Protein AF-A0A9D6RTI3-F1 (afdb_monomer_lite)

Sequence (396 aa):
MKDNRQQWLLRPSNHISEVNEQITQFSEQFKIFFRREQRSDLQAQLFDVPGRLVLGCLCDYDNLDRVWRMALSRLKLAATVRLMKRFCGAPNLFHVTCLVVSYLIGREQHRLADPARFREPPLEEISFILSTGKRLMQGARSDRQQFSPPPQGPMPILTESMTQYLRRGLEPARPRAREIIRRFMATVTAYSFLFHGEMRDGIFNHGPYRIPDGFLVIKEITDMKNDLFPWGTLARRLPFSDIMHVMAVRQGRAEFDVLGGLHWVDTDIEKELIAEGVFNVDSEKIRPIPISELAEMQKVVEEIQTNLYLHFVEWPPSMRTEYGWLLHANFLRGFWRGLPDEAWLRQYIYDRYRTSGAKYLALISEMRKNAWVLEHIAKTAGNIFSHYGASEGRCA

Secondary structure (DSSP, 8-state):
---TTSGGGGPPP--HHHHHHHHHHHHHHHHHHHHHTTTTS---SS--HHHHHHHHHHHHHHHHHHHHHHHHHHS-HHHHHHHHTSTT-SS-HHHHHHHHHHHHHHHHHHHHH-TTT--PPPHHHHHHHHHHHHHHHHHH-SS---S---SSB-B--S-HHHHHHHHHTPEE--HHHHHHHHHHHHHHHHHHHHHTTSS-TTEEEEEEEEETTEEEEEEEE--TT-SSSGGGGGGGG-S-SEEEEEEEESSSEEEE-TT--EEEES--HHHHEEEEEEEEEETTEEEEPPHHHHHHHHHHHHHHHHHHHHHHHT--TTHHHHTHHHHHHHHTGGGTTT-TTHHHHHHHHHHHHHHHHHHHHHHHHHTTT--HHHHHHHH-SS-SSPPTT--SS---

pLDDT: mean 89.01, std 12.8, range [32.72, 98.44]

Structure (mmCIF, N/CA/C/O backbone):
data_AF-A0A9D6RTI3-F1
#
_entry.id   AF-A0A9D6RTI3-F1
#
loop_
_atom_site.group_PDB
_atom_site.id
_atom_site.type_symbol
_atom_site.label_atom_id
_atom_site.label_alt_id
_atom_site.label_comp_id
_atom_site.label_asym_id
_atom_site.label_entity_id
_atom_site.label_seq_id
_atom_site.pdbx_PDB_ins_code
_atom_site.Cartn_x
_atom_site.Cartn_y
_atom_site.Cartn_z
_atom_site.occupancy
_atom_site.B_iso_or_equiv
_atom_site.auth_seq_id
_atom_site.auth_comp_id
_atom_site.auth_asym_id
_atom_site.auth_atom_id
_atom_site.pdbx_PDB_model_num
ATOM 1 N N . MET A 1 1 ? -33.685 -5.476 -19.353 1.00 36.41 1 MET A N 1
ATOM 2 C CA . MET A 1 1 ? -32.717 -4.760 -20.213 1.00 36.41 1 MET A CA 1
ATOM 3 C C . MET A 1 1 ? -31.326 -4.949 -19.632 1.00 36.41 1 MET A C 1
ATOM 5 O O . MET A 1 1 ? -31.078 -4.479 -18.531 1.00 36.41 1 MET A O 1
ATOM 9 N N . LYS A 1 2 ? -30.469 -5.725 -20.305 1.00 33.72 2 LYS A N 1
ATOM 10 C CA . LYS A 1 2 ? -29.081 -5.956 -19.879 1.00 33.72 2 LYS A CA 1
ATOM 11 C C . LYS A 1 2 ? -28.304 -4.642 -20.011 1.00 33.72 2 LYS A C 1
ATOM 13 O O . LYS A 1 2 ? -28.407 -3.968 -21.032 1.00 33.72 2 LYS A O 1
ATOM 18 N N . ASP A 1 3 ? -27.592 -4.278 -18.953 1.00 36.72 3 ASP A N 1
ATOM 19 C CA . ASP A 1 3 ? -26.847 -3.029 -18.797 1.00 36.72 3 ASP A CA 1
ATOM 20 C C . ASP A 1 3 ? -25.667 -2.947 -19.787 1.00 36.72 3 ASP A C 1
ATOM 22 O O . ASP A 1 3 ? -24.525 -3.279 -19.476 1.00 36.72 3 ASP A O 1
ATOM 26 N N . ASN A 1 4 ? -25.959 -2.516 -21.018 1.00 37.25 4 ASN A N 1
ATOM 27 C CA . ASN A 1 4 ? -24.984 -2.269 -22.086 1.00 37.25 4 ASN A CA 1
ATOM 28 C C . ASN A 1 4 ? -24.116 -1.016 -21.834 1.00 37.25 4 ASN A C 1
ATOM 30 O O . ASN A 1 4 ? -23.286 -0.663 -22.672 1.00 37.25 4 ASN A O 1
ATOM 34 N N . ARG A 1 5 ? -24.263 -0.336 -20.684 1.00 41.38 5 ARG A N 1
ATOM 35 C CA . ARG A 1 5 ? -23.447 0.839 -20.330 1.00 41.38 5 ARG A CA 1
ATOM 36 C C . ARG A 1 5 ? -22.054 0.466 -19.814 1.00 41.38 5 ARG A C 1
ATOM 38 O O . ARG A 1 5 ? -21.186 1.329 -19.764 1.00 41.38 5 ARG A O 1
ATOM 45 N N . GLN A 1 6 ? -21.798 -0.807 -19.494 1.00 41.12 6 GLN A N 1
ATOM 46 C CA . GLN A 1 6 ? -20.487 -1.241 -18.993 1.00 41.12 6 GLN A CA 1
ATOM 47 C C . GLN A 1 6 ? -19.429 -1.469 -20.086 1.00 41.12 6 GLN A C 1
ATOM 49 O O . GLN A 1 6 ? -18.242 -1.354 -19.796 1.00 41.12 6 GLN A O 1
ATOM 54 N N . GLN A 1 7 ? -19.812 -1.727 -21.343 1.00 39.53 7 GLN A N 1
ATOM 55 C CA . GLN A 1 7 ? -18.840 -1.970 -22.426 1.00 39.53 7 GLN A CA 1
ATOM 56 C C . GLN A 1 7 ? -18.076 -0.711 -22.875 1.00 39.53 7 GLN A C 1
ATOM 58 O O . GLN A 1 7 ? -16.957 -0.820 -23.371 1.00 39.53 7 GLN A O 1
ATOM 63 N N . TRP A 1 8 ? -18.623 0.489 -22.656 1.00 40.34 8 TRP A N 1
ATOM 64 C CA . TRP A 1 8 ? -17.932 1.754 -22.946 1.00 40.34 8 TRP A CA 1
ATOM 65 C C . TRP A 1 8 ? -16.906 2.136 -21.857 1.00 40.34 8 TRP A C 1
ATOM 67 O O . TRP A 1 8 ? -15.997 2.917 -22.119 1.00 40.34 8 TRP A O 1
ATOM 77 N N . LEU A 1 9 ? -16.996 1.534 -20.660 1.00 44.28 9 LEU A N 1
ATOM 78 C CA . LEU A 1 9 ? -16.159 1.820 -19.480 1.00 44.28 9 LEU A CA 1
ATOM 79 C C . LEU A 1 9 ? -14.806 1.086 -19.459 1.00 44.28 9 LEU A C 1
ATOM 81 O O . LEU A 1 9 ? -14.101 1.141 -18.452 1.00 44.28 9 LEU A O 1
ATOM 85 N N . LEU A 1 10 ? -14.428 0.416 -20.547 1.00 52.56 10 LEU A N 1
ATOM 86 C CA . LEU A 1 10 ? -13.105 -0.199 -20.713 1.00 52.56 10 LEU A CA 1
ATOM 87 C C . LEU A 1 10 ? -12.371 0.291 -21.959 1.00 52.56 10 LEU A C 1
ATOM 89 O O . LEU A 1 10 ? -11.256 -0.157 -22.193 1.00 52.56 10 LEU A O 1
ATOM 93 N N . ARG A 1 11 ? -12.957 1.200 -22.753 1.00 59.84 11 ARG A N 1
ATOM 94 C CA . ARG A 1 11 ? -12.233 1.759 -23.896 1.00 59.84 11 ARG A CA 1
ATOM 95 C C . ARG A 1 11 ? -11.119 2.668 -23.369 1.00 59.84 11 ARG A C 1
ATOM 97 O O . ARG A 1 11 ? -11.443 3.624 -22.651 1.00 59.84 11 ARG A O 1
ATOM 104 N N . PRO A 1 12 ? -9.847 2.359 -23.669 1.00 61.81 12 PRO A N 1
ATOM 105 C CA . PRO A 1 12 ? -8.746 3.278 -23.436 1.00 61.81 12 PRO A CA 1
ATOM 106 C C . PRO A 1 12 ? -9.030 4.575 -24.194 1.00 61.81 12 PRO A C 1
ATOM 108 O O . PRO A 1 12 ? -9.655 4.562 -25.259 1.00 61.81 12 PRO A O 1
ATOM 111 N N . SER A 1 13 ? -8.608 5.704 -23.634 1.00 66.38 13 SER A N 1
ATOM 112 C CA . SER A 1 13 ? -8.562 6.939 -24.408 1.00 66.38 13 SER A CA 1
ATOM 113 C C . SER A 1 13 ? -7.522 6.792 -25.510 1.00 66.38 13 SER A C 1
ATOM 115 O O . SER A 1 13 ? -6.391 6.389 -25.243 1.00 66.38 13 SER A O 1
ATOM 117 N N . ASN A 1 14 ? -7.874 7.152 -26.738 1.00 74.12 14 ASN A N 1
ATOM 118 C CA . ASN A 1 14 ? -6.906 7.219 -27.833 1.00 74.12 14 ASN A CA 1
ATOM 119 C C . ASN A 1 14 ? -6.299 8.626 -27.963 1.00 74.12 14 ASN A C 1
ATOM 121 O O . ASN A 1 14 ? -5.643 8.928 -28.958 1.00 74.12 14 ASN A O 1
ATOM 125 N N . HIS A 1 15 ? -6.524 9.502 -26.977 1.00 86.75 15 HIS A N 1
ATOM 126 C CA . HIS A 1 15 ? -6.044 10.876 -26.995 1.00 86.75 15 HIS A CA 1
ATOM 127 C C . HIS A 1 15 ? -4.800 11.033 -26.118 1.00 86.75 15 HIS A C 1
ATOM 129 O O . HIS A 1 15 ? -4.862 10.945 -24.893 1.00 86.75 15 HIS A O 1
ATOM 135 N N . ILE A 1 16 ? -3.670 11.345 -26.759 1.00 92.62 16 ILE A N 1
ATOM 136 C CA . ILE A 1 16 ? -2.387 11.626 -26.092 1.00 92.62 16 ILE A CA 1
ATOM 137 C C . ILE A 1 16 ? -2.530 12.739 -25.040 1.00 92.62 16 ILE A C 1
ATOM 139 O O . ILE A 1 16 ? -1.914 12.664 -23.981 1.00 92.62 16 ILE A O 1
ATOM 143 N N . SER A 1 17 ? -3.372 13.747 -25.291 1.00 92.81 17 SER A N 1
ATOM 144 C CA . SER A 1 17 ? -3.610 14.845 -24.347 1.00 92.81 17 SER A CA 1
ATOM 145 C C . SER A 1 17 ? -4.170 14.364 -23.006 1.00 92.81 17 SER A C 1
ATOM 147 O O . SER A 1 17 ? -3.718 14.828 -21.966 1.00 92.81 17 SER A O 1
ATOM 149 N N . GLU A 1 18 ? -5.100 13.406 -23.013 1.00 90.75 18 GLU A N 1
ATOM 150 C CA . GLU A 1 18 ? -5.699 12.863 -21.787 1.00 90.75 18 GLU A CA 1
ATOM 151 C C . GLU A 1 18 ? -4.706 11.985 -21.012 1.00 90.75 18 GLU A C 1
ATOM 153 O O . GLU A 1 18 ? -4.674 12.009 -19.780 1.00 90.75 18 GLU A O 1
ATOM 158 N N . VAL A 1 19 ? -3.866 11.231 -21.729 1.00 93.69 19 VAL A N 1
ATOM 159 C CA . VAL A 1 19 ? -2.755 10.476 -21.131 1.00 93.69 19 VAL A CA 1
ATOM 160 C C . VAL A 1 19 ? -1.766 11.433 -20.459 1.00 93.69 19 VAL A C 1
ATOM 162 O O . VAL A 1 19 ? -1.427 11.242 -19.293 1.00 93.69 19 VAL A O 1
ATOM 165 N N . ASN A 1 20 ? -1.359 12.503 -21.145 1.00 95.38 20 ASN A N 1
ATOM 166 C CA . ASN A 1 20 ? -0.399 13.476 -20.618 1.00 95.38 20 ASN A CA 1
ATOM 167 C C . ASN A 1 20 ? -0.951 14.296 -19.448 1.00 95.38 20 ASN A C 1
ATOM 169 O O . ASN A 1 20 ? -0.203 14.614 -18.521 1.00 95.38 20 ASN A O 1
ATOM 173 N N . GLU A 1 21 ? -2.250 14.595 -19.441 1.00 92.50 21 GLU A N 1
ATOM 174 C CA . GLU A 1 21 ? -2.917 15.215 -18.294 1.00 92.50 21 GLU A CA 1
ATOM 175 C C . GLU A 1 21 ? -2.814 14.316 -17.052 1.00 92.50 21 GLU A C 1
ATOM 177 O O . GLU A 1 21 ? -2.393 14.769 -15.988 1.00 92.50 21 GLU A O 1
ATOM 182 N N . GLN A 1 22 ? -3.107 13.020 -17.198 1.00 92.00 22 GLN A N 1
ATOM 183 C CA . GLN A 1 22 ? -3.007 12.061 -16.094 1.00 92.00 22 GLN A CA 1
ATOM 184 C C . GLN A 1 22 ? -1.559 11.872 -15.625 1.00 92.00 22 GLN A C 1
ATOM 186 O O . GLN A 1 22 ? -1.309 11.877 -14.421 1.00 92.00 22 GLN A O 1
ATOM 191 N N . ILE A 1 23 ? -0.591 11.771 -16.544 1.00 95.12 23 ILE A N 1
ATOM 192 C CA . ILE A 1 23 ? 0.844 11.717 -16.207 1.00 95.12 23 ILE A CA 1
ATOM 193 C C . ILE A 1 23 ? 1.270 12.956 -15.408 1.00 95.12 23 ILE A C 1
ATOM 195 O O . ILE A 1 23 ? 2.019 12.831 -14.438 1.00 95.12 23 ILE A O 1
ATOM 199 N N . THR A 1 24 ? 0.786 14.142 -15.787 1.00 93.31 24 THR A N 1
ATOM 200 C CA . THR A 1 24 ? 1.078 15.401 -15.080 1.00 93.31 24 THR A CA 1
ATOM 201 C C . THR A 1 24 ? 0.517 15.365 -13.663 1.00 93.31 24 THR A C 1
ATOM 203 O O . THR A 1 24 ? 1.257 15.570 -12.704 1.00 93.31 24 THR A O 1
ATOM 206 N N . GLN A 1 25 ? -0.755 14.994 -13.513 1.00 89.62 25 GLN A N 1
ATOM 207 C CA . GLN A 1 25 ? -1.403 14.878 -12.205 1.00 89.62 25 GLN A CA 1
ATOM 208 C C . GLN A 1 25 ? -0.671 13.873 -11.295 1.00 89.62 25 GLN A C 1
ATOM 210 O O . GLN A 1 25 ? -0.378 14.181 -10.141 1.00 89.62 25 GLN A O 1
ATOM 215 N N . PHE A 1 26 ? -0.295 12.694 -11.807 1.00 91.31 26 PHE A N 1
ATOM 216 C CA . PHE A 1 26 ? 0.520 11.734 -11.050 1.00 91.31 26 PHE A CA 1
ATOM 217 C C . PHE A 1 26 ? 1.908 12.289 -10.705 1.00 91.31 26 PHE A C 1
ATOM 219 O O . PHE A 1 26 ? 2.369 12.106 -9.578 1.00 91.31 26 PHE A O 1
ATOM 226 N N . SER A 1 27 ? 2.563 12.981 -11.642 1.00 93.06 27 SER A N 1
ATOM 227 C CA . SER A 1 27 ? 3.886 13.578 -11.433 1.00 93.06 27 SER A CA 1
ATOM 228 C C . SER A 1 27 ? 3.885 14.579 -10.283 1.00 93.06 27 SER A C 1
ATOM 230 O O . SER A 1 27 ? 4.755 14.521 -9.417 1.00 93.06 27 SER A O 1
ATOM 232 N N . GLU A 1 28 ? 2.915 15.490 -10.250 1.00 89.31 28 GLU A N 1
ATOM 233 C CA . GLU A 1 28 ? 2.818 16.521 -9.213 1.00 89.31 28 GLU A CA 1
ATOM 234 C C . GLU A 1 28 ? 2.652 15.910 -7.819 1.00 89.31 28 GLU A C 1
ATOM 236 O O . GLU A 1 28 ? 3.404 16.238 -6.896 1.00 89.31 28 GLU A O 1
ATOM 241 N N . GLN A 1 29 ? 1.716 14.970 -7.686 1.00 87.25 29 GLN A N 1
ATOM 242 C CA . GLN A 1 29 ? 1.398 14.339 -6.409 1.00 87.25 29 GLN A CA 1
ATOM 243 C C . GLN A 1 29 ? 2.548 13.483 -5.880 1.00 87.25 29 GLN A C 1
ATOM 245 O O . GLN A 1 29 ? 2.939 13.591 -4.712 1.00 87.25 29 GLN A O 1
ATOM 250 N N . PHE A 1 30 ? 3.133 12.652 -6.743 1.00 90.19 30 PHE A N 1
ATOM 251 C CA . PHE A 1 30 ? 4.208 11.762 -6.329 1.00 90.19 30 PHE A CA 1
ATOM 252 C C . PHE A 1 30 ? 5.536 12.480 -6.131 1.00 90.19 30 PHE A C 1
ATOM 254 O O . PHE A 1 30 ? 6.288 12.085 -5.246 1.00 90.19 30 PHE A O 1
ATOM 261 N N . LYS A 1 31 ? 5.805 13.582 -6.840 1.00 90.81 31 LYS A N 1
ATOM 262 C CA . LYS A 1 31 ? 6.971 14.430 -6.552 1.00 90.81 31 LYS A CA 1
ATOM 263 C C . LYS A 1 31 ? 6.942 14.936 -5.110 1.00 90.81 31 LYS A C 1
ATOM 265 O O . LYS A 1 31 ? 7.952 14.852 -4.415 1.00 90.81 31 LYS A O 1
ATOM 270 N N . ILE A 1 32 ? 5.788 15.422 -4.647 1.00 88.12 32 ILE A N 1
ATOM 271 C CA . ILE A 1 32 ? 5.627 15.913 -3.271 1.00 88.12 32 ILE A CA 1
ATOM 272 C C . ILE A 1 32 ? 5.786 14.763 -2.271 1.00 88.12 32 ILE A C 1
ATOM 274 O O . ILE A 1 32 ? 6.558 14.886 -1.319 1.00 88.12 32 ILE A O 1
ATOM 278 N N . PHE A 1 33 ? 5.118 13.633 -2.516 1.00 88.50 33 PHE A N 1
ATOM 279 C CA . PHE A 1 33 ? 5.214 12.450 -1.660 1.00 88.50 33 PHE A CA 1
ATOM 280 C C . PHE A 1 33 ? 6.656 11.929 -1.531 1.00 88.50 33 PHE A C 1
ATOM 282 O O . PHE A 1 33 ? 7.176 11.830 -0.422 1.00 88.50 33 PHE A O 1
ATOM 289 N N . PHE A 1 34 ? 7.334 11.638 -2.648 1.00 88.62 34 PHE A N 1
ATOM 290 C CA . PHE A 1 34 ? 8.680 11.055 -2.637 1.00 88.62 34 PHE A CA 1
ATOM 291 C C . PHE A 1 34 ? 9.702 11.958 -1.937 1.00 88.62 34 PHE A C 1
ATOM 293 O O . PHE A 1 34 ? 10.556 11.453 -1.209 1.00 88.62 34 PHE A O 1
ATOM 300 N N . ARG A 1 35 ? 9.607 13.280 -2.128 1.00 88.25 35 ARG A N 1
ATOM 301 C CA . ARG A 1 35 ? 10.517 14.249 -1.499 1.00 88.25 35 ARG A CA 1
ATOM 302 C C . ARG A 1 35 ? 10.274 14.400 -0.011 1.00 88.25 35 ARG A C 1
ATOM 304 O O . ARG A 1 35 ? 11.233 14.433 0.751 1.00 88.25 35 ARG A O 1
ATOM 311 N N . ARG A 1 36 ? 9.009 14.473 0.413 1.00 84.00 36 ARG A N 1
ATOM 312 C CA . ARG A 1 36 ? 8.683 14.593 1.839 1.00 84.00 36 ARG A CA 1
ATOM 313 C C . ARG A 1 36 ? 9.157 13.369 2.619 1.00 84.00 36 ARG A C 1
ATOM 315 O O . ARG A 1 36 ? 9.674 13.508 3.718 1.00 84.00 36 ARG A O 1
ATOM 322 N N . GLU A 1 37 ? 9.011 12.191 2.023 1.00 80.56 37 GLU A N 1
ATOM 323 C CA . GLU A 1 37 ? 9.439 10.919 2.607 1.00 80.56 37 GLU A CA 1
ATOM 324 C C . GLU A 1 37 ? 10.927 10.603 2.355 1.00 80.56 37 GLU A C 1
ATOM 326 O O . GLU A 1 37 ? 11.357 9.496 2.666 1.00 80.56 37 GLU A O 1
ATOM 331 N N . GLN A 1 38 ? 11.691 11.525 1.745 1.00 80.12 38 GLN A N 1
ATOM 332 C CA . GLN A 1 38 ? 13.117 11.370 1.408 1.00 80.12 38 GLN A CA 1
ATOM 333 C C . GLN A 1 38 ? 13.439 10.004 0.776 1.00 80.12 38 GLN A C 1
ATOM 335 O O . GLN A 1 38 ? 14.419 9.343 1.107 1.00 80.12 38 GLN A O 1
ATOM 340 N N . ARG A 1 39 ? 12.580 9.548 -0.147 1.00 73.81 39 ARG A N 1
ATOM 341 C CA . ARG A 1 39 ? 12.633 8.185 -0.708 1.00 73.81 39 ARG A CA 1
ATOM 342 C C . ARG A 1 39 ? 13.934 7.862 -1.443 1.00 73.81 39 ARG A C 1
ATOM 344 O O . ARG A 1 39 ? 14.279 6.689 -1.526 1.00 73.81 39 ARG A O 1
ATOM 351 N N . SER A 1 40 ? 14.626 8.870 -1.972 1.00 69.25 40 SER A N 1
ATOM 352 C CA . SER A 1 40 ? 15.946 8.716 -2.595 1.00 69.25 40 SER A CA 1
ATOM 353 C C . SER A 1 40 ? 17.040 8.347 -1.594 1.00 69.25 40 SER A C 1
ATOM 355 O O . SER A 1 40 ? 18.009 7.704 -1.982 1.00 69.25 40 SER A O 1
ATOM 357 N N . ASP A 1 41 ? 16.857 8.710 -0.324 1.00 74.88 41 ASP A N 1
ATOM 358 C CA . ASP A 1 41 ? 17.867 8.593 0.730 1.00 74.88 41 ASP A CA 1
ATOM 359 C C . ASP A 1 41 ? 17.512 7.490 1.743 1.00 74.88 41 ASP A C 1
ATOM 361 O O . ASP A 1 41 ? 18.217 7.297 2.734 1.00 74.88 41 ASP A O 1
ATOM 365 N N . LEU A 1 42 ? 16.421 6.747 1.507 1.00 77.31 42 LEU A N 1
ATOM 366 C CA . LEU A 1 42 ? 16.002 5.656 2.381 1.00 77.31 42 LEU A CA 1
ATOM 367 C C . LEU A 1 42 ? 17.047 4.540 2.393 1.00 77.31 42 LEU A C 1
ATOM 369 O O . LEU A 1 42 ? 17.257 3.842 1.400 1.00 77.31 42 LEU A O 1
ATOM 373 N N . GLN A 1 43 ? 17.637 4.333 3.566 1.00 77.62 43 GLN A N 1
ATOM 374 C CA . GLN A 1 43 ? 18.516 3.213 3.856 1.00 77.62 43 GLN A CA 1
ATOM 375 C C . GLN A 1 43 ? 17.877 2.312 4.904 1.00 77.62 43 GLN A C 1
ATOM 377 O O . GLN A 1 43 ? 17.341 2.780 5.907 1.00 77.62 43 GLN A O 1
ATOM 382 N N . ALA A 1 44 ? 17.970 1.011 4.665 1.00 83.19 44 ALA A N 1
ATOM 383 C CA . ALA A 1 44 ? 17.488 -0.023 5.557 1.00 83.19 44 ALA A CA 1
ATOM 384 C C . ALA A 1 44 ? 18.599 -1.045 5.793 1.00 83.19 44 ALA A C 1
ATOM 386 O O . ALA A 1 44 ? 19.387 -1.349 4.898 1.00 83.19 44 ALA A O 1
ATOM 387 N N . GLN A 1 45 ? 18.676 -1.576 7.012 1.00 83.94 45 GLN A N 1
ATOM 388 C CA . GLN A 1 45 ? 19.703 -2.564 7.357 1.00 83.94 45 GLN A CA 1
ATOM 389 C C . GLN A 1 45 ? 19.373 -3.952 6.793 1.00 83.94 45 GLN A C 1
ATOM 391 O O . GLN A 1 45 ? 20.280 -4.703 6.420 1.00 83.94 45 GLN A O 1
ATOM 396 N N . LEU A 1 46 ? 18.081 -4.292 6.733 1.00 90.44 46 LEU A N 1
ATOM 397 C CA . LEU A 1 46 ? 17.607 -5.611 6.316 1.00 90.44 46 LEU A CA 1
ATOM 398 C C . LEU A 1 46 ? 17.327 -5.707 4.815 1.00 90.44 46 LEU A C 1
ATOM 400 O O . LEU A 1 46 ? 17.548 -6.762 4.226 1.00 90.44 46 LEU A O 1
ATOM 404 N N . PHE A 1 47 ? 16.875 -4.622 4.185 1.00 91.06 47 PHE A N 1
ATOM 405 C CA . PHE A 1 47 ? 16.389 -4.641 2.804 1.00 91.06 47 PHE A CA 1
ATOM 406 C C . PHE A 1 47 ? 17.078 -3.586 1.937 1.00 91.06 47 PHE A C 1
ATOM 408 O O . PHE A 1 47 ? 17.398 -2.497 2.400 1.00 91.06 47 PHE A O 1
ATOM 415 N N . ASP A 1 48 ? 17.247 -3.873 0.648 1.00 89.81 48 ASP A N 1
ATOM 416 C CA . ASP A 1 48 ? 17.651 -2.873 -0.342 1.00 89.81 48 ASP A CA 1
ATOM 417 C C . ASP A 1 48 ? 16.397 -2.158 -0.861 1.00 89.81 48 ASP A C 1
ATOM 419 O O . ASP A 1 48 ? 15.836 -2.518 -1.897 1.00 89.81 48 ASP A O 1
ATOM 423 N N . VAL A 1 49 ? 15.894 -1.192 -0.082 1.00 89.38 49 VAL A N 1
ATOM 424 C CA . VAL A 1 49 ? 14.632 -0.485 -0.376 1.00 89.38 49 VAL A CA 1
ATOM 425 C C . VAL A 1 49 ? 14.647 0.208 -1.750 1.00 89.38 49 VAL A C 1
ATOM 427 O O . VAL A 1 49 ? 13.674 0.036 -2.492 1.00 89.38 49 VAL A O 1
ATOM 430 N N . PRO A 1 50 ? 15.705 0.943 -2.147 1.00 89.31 50 PRO A N 1
ATOM 431 C CA . PRO A 1 50 ? 15.780 1.523 -3.484 1.00 89.31 50 PRO A CA 1
ATOM 432 C C . PRO A 1 50 ? 15.811 0.461 -4.587 1.00 89.31 50 PRO A C 1
ATOM 434 O O . PRO A 1 50 ? 15.013 0.532 -5.525 1.00 89.31 50 PRO A O 1
ATOM 437 N N . GLY A 1 51 ? 16.687 -0.543 -4.475 1.00 90.81 51 GLY A N 1
ATOM 438 C CA . GLY A 1 51 ? 16.848 -1.550 -5.521 1.00 90.81 51 GLY A CA 1
ATOM 439 C C . GLY A 1 51 ? 15.603 -2.413 -5.703 1.00 90.81 51 GLY A C 1
ATOM 440 O O . GLY A 1 51 ? 15.166 -2.619 -6.836 1.00 90.81 51 GLY A O 1
ATOM 441 N N . ARG A 1 52 ? 14.965 -2.856 -4.610 1.00 92.38 52 ARG A N 1
ATOM 442 C CA . ARG A 1 52 ? 13.729 -3.652 -4.688 1.00 92.38 52 ARG A CA 1
ATOM 443 C C . ARG A 1 52 ? 12.566 -2.865 -5.293 1.00 92.38 52 ARG A C 1
ATOM 445 O O . ARG A 1 52 ? 11.758 -3.446 -6.013 1.00 92.38 52 ARG A O 1
ATOM 452 N N . LEU A 1 53 ? 12.469 -1.561 -4.998 1.00 92.81 53 LEU A N 1
ATOM 453 C CA . LEU A 1 53 ? 11.414 -0.693 -5.523 1.00 92.81 53 LEU A CA 1
ATOM 454 C C . LEU A 1 53 ? 11.557 -0.574 -7.038 1.00 92.81 53 LEU A C 1
ATOM 456 O O . LEU A 1 53 ? 10.591 -0.795 -7.763 1.00 92.81 53 LEU A O 1
ATOM 460 N N . VAL A 1 54 ? 12.763 -0.261 -7.519 1.00 93.56 54 VAL A N 1
ATOM 461 C CA . VAL A 1 54 ? 13.024 -0.147 -8.958 1.00 93.56 54 VAL A CA 1
ATOM 462 C C . VAL A 1 54 ? 12.829 -1.494 -9.652 1.00 93.56 54 VAL A C 1
ATOM 464 O O . VAL A 1 54 ? 12.168 -1.538 -10.687 1.00 93.56 54 VAL A O 1
ATOM 467 N N . LEU A 1 55 ? 13.322 -2.594 -9.069 1.00 95.19 55 LEU A N 1
ATOM 468 C CA . LEU A 1 55 ? 13.124 -3.943 -9.606 1.00 95.19 55 LEU A CA 1
ATOM 469 C C . LEU A 1 55 ? 11.638 -4.260 -9.807 1.00 95.19 55 LEU A C 1
ATOM 471 O O . LEU A 1 55 ? 11.234 -4.705 -10.881 1.00 95.19 55 LEU A O 1
ATOM 475 N N . GLY A 1 56 ? 10.823 -4.015 -8.783 1.00 96.19 56 GLY A N 1
ATOM 476 C CA . GLY A 1 56 ? 9.386 -4.239 -8.846 1.00 96.19 56 GLY A CA 1
ATOM 477 C C . GLY A 1 56 ? 8.686 -3.345 -9.872 1.00 96.19 56 GLY A C 1
ATOM 478 O O . GLY A 1 56 ? 7.883 -3.837 -10.660 1.00 96.19 56 GLY A O 1
ATOM 479 N N . CYS A 1 57 ? 9.055 -2.063 -9.949 1.00 97.12 57 CYS A N 1
ATOM 480 C CA . CYS A 1 57 ? 8.517 -1.132 -10.946 1.00 97.12 57 CYS A CA 1
ATOM 481 C C . CYS A 1 57 ? 8.847 -1.555 -12.388 1.00 97.12 57 CYS A C 1
ATOM 483 O O . CYS A 1 57 ? 8.002 -1.440 -13.273 1.00 97.12 57 CYS A O 1
ATOM 485 N N . LEU A 1 58 ? 10.050 -2.086 -12.635 1.00 96.56 58 LEU A N 1
ATOM 486 C CA . LEU A 1 58 ? 10.416 -2.667 -13.933 1.00 96.56 58 LEU A CA 1
ATOM 487 C C . LEU A 1 58 ? 9.591 -3.928 -14.247 1.00 96.56 58 LEU A C 1
ATOM 489 O O . LEU A 1 58 ? 9.210 -4.151 -15.395 1.00 96.56 58 LEU A O 1
ATOM 493 N N . CYS A 1 59 ? 9.266 -4.739 -13.234 1.00 97.69 59 CYS A N 1
ATOM 494 C CA . CYS A 1 59 ? 8.369 -5.884 -13.409 1.00 97.69 59 CYS A CA 1
ATOM 495 C C . CYS A 1 59 ? 6.939 -5.447 -13.756 1.00 97.69 59 CYS A C 1
ATOM 497 O O . CYS A 1 59 ? 6.321 -6.066 -14.623 1.00 97.69 59 CYS A O 1
ATOM 499 N N . ASP A 1 60 ? 6.427 -4.389 -13.121 1.00 98.19 60 ASP A N 1
ATOM 500 C CA . ASP A 1 60 ? 5.117 -3.819 -13.452 1.00 98.19 60 ASP A CA 1
ATOM 501 C C . ASP A 1 60 ? 5.100 -3.222 -14.856 1.00 98.19 60 ASP A C 1
ATOM 503 O O . ASP A 1 60 ? 4.149 -3.458 -15.595 1.00 98.19 60 ASP A O 1
ATOM 507 N N . TYR A 1 61 ? 6.159 -2.522 -15.267 1.00 97.62 61 TYR A N 1
ATOM 508 C CA . TYR A 1 61 ? 6.284 -2.023 -16.637 1.00 97.62 61 TYR A CA 1
ATOM 509 C C . TYR A 1 61 ? 6.169 -3.145 -17.681 1.00 97.62 61 TYR A C 1
ATOM 511 O O . TYR A 1 61 ? 5.428 -3.010 -18.645 1.00 97.62 61 TYR A O 1
ATOM 519 N N . ASP A 1 62 ? 6.823 -4.288 -17.454 1.00 97.00 62 ASP A N 1
ATOM 520 C CA . ASP A 1 62 ? 6.780 -5.427 -18.381 1.00 97.00 62 ASP A CA 1
ATOM 521 C C . ASP A 1 62 ? 5.428 -6.176 -18.399 1.00 97.00 62 ASP A C 1
ATOM 523 O O . ASP A 1 62 ? 5.138 -6.899 -19.359 1.00 97.00 62 ASP A O 1
ATOM 527 N N . ASN A 1 63 ? 4.639 -6.122 -17.317 1.00 97.69 63 ASN A N 1
ATOM 528 C CA . ASN A 1 63 ? 3.562 -7.099 -17.095 1.00 97.69 63 ASN A CA 1
ATOM 529 C C . ASN A 1 63 ? 2.189 -6.516 -16.737 1.00 97.69 63 ASN A C 1
ATOM 531 O O . ASN A 1 63 ? 1.189 -7.225 -16.913 1.00 97.69 63 ASN A O 1
ATOM 535 N N . LEU A 1 64 ? 2.110 -5.280 -16.235 1.00 97.50 64 LEU A N 1
ATOM 536 C CA . LEU A 1 64 ? 0.906 -4.762 -15.589 1.00 97.50 64 LEU A CA 1
ATOM 537 C C . LEU A 1 64 ? -0.297 -4.728 -16.528 1.00 97.50 64 LEU A C 1
ATOM 539 O O . LEU A 1 64 ? -1.352 -5.221 -16.143 1.00 97.50 64 LEU A O 1
ATOM 543 N N . ASP A 1 65 ? -0.165 -4.204 -17.751 1.00 96.44 65 ASP A N 1
ATOM 544 C CA . ASP A 1 65 ? -1.288 -4.129 -18.698 1.00 96.44 65 ASP A CA 1
ATOM 545 C C . ASP A 1 65 ? -1.950 -5.495 -18.892 1.00 96.44 65 ASP A C 1
ATOM 547 O O . ASP A 1 65 ? -3.147 -5.673 -18.643 1.00 96.44 65 ASP A O 1
ATOM 551 N N . ARG A 1 66 ? -1.144 -6.499 -19.247 1.00 95.19 66 ARG A N 1
ATOM 552 C CA . ARG A 1 66 ? -1.634 -7.845 -19.534 1.00 95.19 66 ARG A CA 1
ATOM 553 C C . ARG A 1 66 ? -2.277 -8.482 -18.309 1.00 95.19 66 ARG A C 1
ATOM 555 O O . ARG A 1 66 ? -3.359 -9.066 -18.405 1.00 95.19 66 ARG A O 1
ATOM 562 N N . VAL A 1 67 ? -1.600 -8.412 -17.167 1.00 94.50 67 VAL A N 1
ATOM 563 C CA . VAL A 1 67 ? -2.069 -9.035 -15.929 1.00 94.50 67 VAL A CA 1
ATOM 564 C C . VAL A 1 67 ? -3.328 -8.346 -15.412 1.00 94.50 67 VAL A C 1
ATOM 566 O O . VAL A 1 67 ? -4.285 -9.017 -15.021 1.00 94.50 67 VAL A O 1
ATOM 569 N N . TRP A 1 68 ? -3.372 -7.019 -15.456 1.00 94.06 68 TRP A N 1
ATOM 570 C CA . TRP A 1 68 ? -4.490 -6.256 -14.928 1.00 94.06 68 TRP A CA 1
ATOM 571 C C . TRP A 1 68 ? -5.729 -6.379 -15.816 1.00 94.06 68 TRP A C 1
ATOM 573 O O . TRP A 1 68 ? -6.823 -6.582 -15.289 1.00 94.06 68 TRP A O 1
ATOM 583 N N . ARG A 1 69 ? -5.577 -6.406 -17.153 1.00 93.88 69 ARG A N 1
ATOM 584 C CA . ARG A 1 69 ? -6.666 -6.785 -18.081 1.00 93.88 69 ARG A CA 1
ATOM 585 C C . ARG A 1 69 ? -7.207 -8.170 -17.771 1.00 93.88 69 ARG A C 1
ATOM 587 O O . ARG A 1 69 ? -8.420 -8.367 -17.715 1.00 93.88 69 ARG A O 1
ATOM 594 N N . MET A 1 70 ? -6.317 -9.134 -17.552 1.00 91.88 70 MET A N 1
ATOM 595 C CA . MET A 1 70 ? -6.701 -10.506 -17.246 1.00 91.88 70 MET A CA 1
ATOM 596 C C . MET A 1 70 ? -7.486 -10.595 -15.931 1.00 91.88 70 MET A C 1
ATOM 598 O O . MET A 1 70 ? -8.541 -11.235 -15.906 1.00 91.88 70 MET A O 1
ATOM 602 N N . ALA A 1 71 ? -7.035 -9.915 -14.876 1.00 90.69 71 ALA A N 1
ATOM 603 C CA . ALA A 1 71 ? -7.744 -9.859 -13.602 1.00 90.69 71 ALA A CA 1
ATOM 604 C C . ALA A 1 71 ? -9.106 -9.155 -13.743 1.00 90.69 71 ALA A C 1
ATOM 606 O O . ALA A 1 71 ? -10.134 -9.713 -13.367 1.00 90.69 71 ALA A O 1
ATOM 607 N N . LEU A 1 72 ? -9.152 -7.981 -14.383 1.00 90.12 72 LEU A N 1
ATOM 608 C CA . LEU A 1 72 ? -10.378 -7.187 -14.533 1.00 90.12 72 LEU A CA 1
ATOM 609 C C . LEU A 1 72 ? -11.396 -7.781 -15.517 1.00 90.12 72 LEU A C 1
ATOM 611 O O . LEU A 1 72 ? -12.590 -7.491 -15.421 1.00 90.12 72 LEU A O 1
ATOM 615 N N . SER A 1 73 ? -10.958 -8.648 -16.435 1.00 90.62 73 SER A N 1
ATOM 616 C CA . SER A 1 73 ? -11.871 -9.437 -17.273 1.00 90.62 73 SER A CA 1
ATOM 617 C C . SER A 1 73 ? -12.721 -10.417 -16.452 1.00 90.62 73 SER A C 1
ATOM 619 O O . SER A 1 73 ? -13.839 -10.744 -16.851 1.00 90.62 73 SER A O 1
ATOM 621 N N . ARG A 1 74 ? -12.220 -10.840 -15.283 1.00 88.81 74 ARG A N 1
ATOM 622 C CA . ARG A 1 74 ? -12.905 -11.735 -14.338 1.00 88.81 74 ARG A CA 1
ATOM 623 C C . ARG A 1 74 ? -13.604 -10.933 -13.251 1.00 88.81 74 ARG A C 1
ATOM 625 O O . ARG A 1 74 ? -14.815 -11.040 -13.058 1.00 88.81 74 ARG A O 1
ATOM 632 N N . LEU A 1 75 ? -12.839 -10.076 -12.582 1.00 86.50 75 LEU A N 1
ATOM 633 C CA . LEU A 1 75 ? -13.309 -9.164 -11.557 1.00 86.50 75 LEU A CA 1
ATOM 634 C C . LEU A 1 75 ? -13.637 -7.816 -12.200 1.00 86.50 75 LEU A C 1
ATOM 636 O O . LEU A 1 75 ? -12.829 -6.890 -12.212 1.00 86.50 75 LEU A O 1
ATOM 640 N N . LYS A 1 76 ? -14.840 -7.724 -12.778 1.00 89.19 76 LYS A N 1
ATOM 641 C CA . LYS A 1 76 ? -15.329 -6.503 -13.439 1.00 89.19 76 LYS A CA 1
ATOM 642 C C . LYS A 1 76 ? -15.084 -5.267 -12.568 1.00 89.19 76 LYS A C 1
ATOM 644 O O . LYS A 1 76 ? -15.348 -5.303 -11.369 1.00 89.19 76 LYS A O 1
ATOM 649 N N . LEU A 1 77 ? -14.754 -4.138 -13.196 1.00 89.62 77 LEU A N 1
ATOM 650 C CA . LEU A 1 77 ? -14.462 -2.854 -12.538 1.00 89.62 77 LEU A CA 1
ATOM 651 C C . LEU A 1 77 ? -15.446 -2.483 -11.409 1.00 89.62 77 LEU A C 1
ATOM 653 O O . LEU A 1 77 ? -15.040 -2.130 -10.306 1.00 89.62 77 LEU A O 1
ATOM 657 N N . ALA A 1 78 ? -16.755 -2.600 -11.657 1.00 90.81 78 ALA A N 1
ATOM 658 C CA . ALA A 1 78 ? -17.780 -2.271 -10.664 1.00 90.81 78 ALA A CA 1
ATOM 659 C C . ALA A 1 78 ? -17.769 -3.208 -9.441 1.00 90.81 78 ALA A C 1
ATOM 661 O O . ALA A 1 78 ? -18.137 -2.790 -8.346 1.00 90.81 78 ALA A O 1
ATOM 662 N N . ALA A 1 79 ? -17.382 -4.475 -9.617 1.00 92.38 79 ALA A N 1
ATOM 663 C CA . ALA A 1 79 ? -17.194 -5.407 -8.509 1.00 92.38 79 ALA A CA 1
ATOM 664 C C . ALA A 1 79 ? -15.942 -5.045 -7.704 1.00 92.38 79 ALA A C 1
ATOM 666 O O . ALA A 1 79 ? -16.029 -4.976 -6.482 1.00 92.38 79 ALA A O 1
ATOM 667 N N . THR A 1 80 ? -14.840 -4.704 -8.377 1.00 93.44 80 THR A N 1
ATOM 668 C CA . THR A 1 80 ? -13.610 -4.216 -7.736 1.00 93.44 80 THR A CA 1
ATOM 669 C C . THR A 1 80 ? -13.876 -2.985 -6.875 1.00 93.44 80 THR A C 1
ATOM 671 O O . THR A 1 80 ? -13.516 -2.966 -5.705 1.00 93.44 80 THR A O 1
ATOM 674 N N . VAL A 1 81 ? -14.606 -1.993 -7.400 1.00 92.94 81 VAL A N 1
ATOM 675 C CA . VAL A 1 81 ? -14.991 -0.799 -6.628 1.00 92.94 81 VAL A CA 1
ATOM 676 C C . VAL A 1 81 ? -15.808 -1.166 -5.387 1.00 92.94 81 VAL A C 1
ATOM 678 O O . VAL A 1 81 ? -15.587 -0.598 -4.324 1.00 92.94 81 VAL A O 1
ATOM 681 N N . ARG A 1 82 ? -16.735 -2.130 -5.473 1.00 92.38 82 ARG A N 1
ATOM 682 C CA . ARG A 1 82 ? -17.486 -2.581 -4.289 1.00 92.38 82 ARG A CA 1
ATOM 683 C C . ARG A 1 82 ? -16.586 -3.238 -3.244 1.00 92.38 82 ARG A C 1
ATOM 685 O O . ARG A 1 82 ? -16.837 -3.039 -2.061 1.00 92.38 82 ARG A O 1
ATOM 692 N N . LEU A 1 83 ? -15.567 -3.992 -3.661 1.00 92.00 83 LEU A N 1
ATOM 693 C CA . LEU A 1 83 ? -14.591 -4.596 -2.749 1.00 92.00 83 LEU A CA 1
ATOM 694 C C . LEU A 1 83 ? -13.748 -3.533 -2.040 1.00 92.00 83 LEU A C 1
ATOM 696 O O . LEU A 1 83 ? -13.613 -3.591 -0.823 1.00 92.00 83 LEU A O 1
ATOM 700 N N . MET A 1 84 ? -13.284 -2.518 -2.776 1.00 92.94 84 MET A N 1
ATOM 701 C CA . MET A 1 84 ? -12.498 -1.397 -2.236 1.00 92.94 84 MET A CA 1
ATOM 702 C C . MET A 1 84 ? -13.241 -0.579 -1.168 1.00 92.94 84 MET A C 1
ATOM 704 O O . MET A 1 84 ? -12.612 0.160 -0.419 1.00 92.94 84 MET A O 1
ATOM 708 N N . LYS A 1 85 ? -14.576 -0.679 -1.112 1.00 92.12 85 LYS A N 1
ATOM 709 C CA . LYS A 1 85 ? -15.435 0.030 -0.148 1.00 92.12 85 LYS A CA 1
ATOM 710 C C . LYS A 1 85 ? -15.865 -0.841 1.035 1.00 92.12 85 LYS A C 1
ATOM 712 O O . LYS A 1 85 ? -16.783 -0.463 1.759 1.00 92.12 85 LYS A O 1
ATOM 717 N N . ARG A 1 86 ? -15.253 -2.015 1.212 1.00 92.69 86 ARG A N 1
ATOM 718 C CA . ARG A 1 86 ? -15.426 -2.880 2.389 1.00 92.69 86 ARG A CA 1
ATOM 719 C C . ARG A 1 86 ? -14.379 -2.536 3.444 1.00 92.69 86 ARG A C 1
ATOM 721 O O . ARG A 1 86 ? -13.325 -2.001 3.120 1.00 92.69 86 ARG A O 1
ATOM 728 N N . PHE A 1 87 ? -14.665 -2.883 4.693 1.00 93.69 87 PHE A N 1
ATOM 729 C CA . PHE A 1 87 ? -13.671 -2.816 5.762 1.00 93.69 87 PHE A CA 1
ATOM 730 C C . PHE A 1 87 ? -12.525 -3.775 5.458 1.00 93.69 87 PHE A C 1
ATOM 732 O O . PHE A 1 87 ? -12.792 -4.932 5.122 1.00 93.69 87 PHE A O 1
ATOM 739 N N . CYS A 1 88 ? -11.285 -3.295 5.562 1.00 93.06 88 CYS A N 1
ATOM 740 C CA . CYS A 1 88 ? -10.093 -4.078 5.227 1.00 93.06 88 CYS A CA 1
ATOM 741 C C . CYS A 1 88 ? -10.162 -4.688 3.810 1.00 93.06 88 CYS A C 1
ATOM 743 O O . CYS A 1 88 ? -9.716 -5.810 3.572 1.00 93.06 88 CYS A O 1
ATOM 745 N N . GLY A 1 89 ? -10.783 -3.973 2.866 1.00 89.38 89 GLY A N 1
ATOM 746 C CA . GLY A 1 89 ? -10.944 -4.437 1.492 1.00 89.38 89 GLY A CA 1
ATOM 747 C C . GLY A 1 89 ? -9.610 -4.500 0.743 1.00 89.38 89 GLY A C 1
ATOM 748 O O . GLY A 1 89 ? -8.823 -3.557 0.786 1.00 89.38 89 GLY A O 1
ATOM 749 N N . ALA A 1 90 ? -9.381 -5.587 0.005 1.00 88.06 90 ALA A N 1
ATOM 750 C CA . ALA A 1 90 ? -8.294 -5.710 -0.964 1.00 88.06 90 ALA A CA 1
ATOM 751 C C . ALA A 1 90 ? -8.892 -6.040 -2.353 1.00 88.06 90 ALA A C 1
ATOM 753 O O . ALA A 1 90 ? -9.709 -6.959 -2.443 1.00 88.06 90 ALA A O 1
ATOM 754 N N . PRO A 1 91 ? -8.539 -5.298 -3.424 1.00 92.44 91 PRO A N 1
ATOM 755 C CA . PRO A 1 91 ? -7.631 -4.155 -3.401 1.00 92.44 91 PRO A CA 1
ATOM 756 C C . PRO A 1 91 ? -8.292 -2.951 -2.706 1.00 92.44 91 PRO A C 1
ATOM 758 O O . PRO A 1 91 ? -9.512 -2.902 -2.560 1.00 92.44 91 PRO A O 1
ATOM 761 N N . ASN A 1 92 ? -7.487 -1.969 -2.306 1.00 91.81 92 ASN A N 1
ATOM 762 C CA . ASN A 1 92 ? -7.924 -0.648 -1.830 1.00 91.81 92 ASN A CA 1
ATOM 763 C C . ASN A 1 92 ? -7.212 0.455 -2.639 1.00 91.81 92 ASN A C 1
ATOM 765 O O . ASN A 1 92 ? -6.531 0.165 -3.627 1.00 91.81 92 ASN A O 1
ATOM 769 N N . LEU A 1 93 ? -7.380 1.723 -2.245 1.00 91.81 93 LEU A N 1
ATOM 770 C CA . LEU A 1 93 ? -6.753 2.849 -2.944 1.00 91.81 93 LEU A CA 1
ATOM 771 C C . LEU A 1 93 ? -5.224 2.733 -2.992 1.00 91.81 93 LEU A C 1
ATOM 773 O O . LEU A 1 93 ? -4.668 2.980 -4.054 1.00 91.81 93 LEU A O 1
ATOM 777 N N . PHE A 1 94 ? -4.563 2.286 -1.915 1.00 92.75 94 PHE A N 1
ATOM 778 C CA . PHE A 1 94 ? -3.110 2.070 -1.906 1.00 92.75 94 PHE A CA 1
ATOM 779 C C . PHE A 1 94 ? -2.671 1.153 -3.053 1.00 92.75 94 PHE A C 1
ATOM 781 O O . PHE A 1 94 ? -1.818 1.541 -3.845 1.00 92.75 94 PHE A O 1
ATOM 788 N N . HIS A 1 95 ? -3.312 -0.012 -3.202 1.00 94.44 95 HIS A N 1
ATOM 789 C CA . HIS A 1 95 ? -2.967 -0.982 -4.246 1.00 94.44 95 HIS A CA 1
ATOM 790 C C . HIS A 1 95 ? -3.095 -0.372 -5.647 1.00 94.44 95 HIS A C 1
ATOM 792 O O . HIS A 1 95 ? -2.178 -0.473 -6.456 1.00 94.44 95 HIS A O 1
ATOM 798 N N . VAL A 1 96 ? -4.214 0.305 -5.934 1.00 94.56 96 VAL A N 1
ATOM 799 C CA . VAL A 1 96 ? -4.438 0.934 -7.246 1.00 94.56 96 VAL A CA 1
ATOM 800 C C . VAL A 1 96 ? -3.399 2.019 -7.518 1.00 94.56 96 VAL A C 1
ATOM 802 O O . VAL A 1 96 ? -2.828 2.051 -8.608 1.00 94.56 96 VAL A O 1
ATOM 805 N N . THR A 1 97 ? -3.134 2.891 -6.543 1.00 93.25 97 THR A N 1
ATOM 806 C CA . THR A 1 97 ? -2.151 3.963 -6.705 1.00 93.25 97 THR A CA 1
ATOM 807 C C . THR A 1 97 ? -0.746 3.387 -6.916 1.00 93.25 97 THR A C 1
ATOM 809 O O . THR A 1 97 ? -0.039 3.843 -7.814 1.00 93.25 97 THR A O 1
ATOM 812 N N . CYS A 1 98 ? -0.365 2.354 -6.153 1.00 94.50 98 CYS A N 1
ATOM 813 C CA . CYS A 1 98 ? 0.908 1.648 -6.293 1.00 94.50 98 CYS A CA 1
ATOM 814 C C . CYS A 1 98 ? 1.087 1.031 -7.681 1.00 94.50 98 CYS A C 1
ATOM 816 O O . CYS A 1 98 ? 2.153 1.204 -8.261 1.00 94.50 98 CYS A O 1
ATOM 818 N N . LEU A 1 99 ? 0.069 0.381 -8.251 1.00 96.44 99 LEU A N 1
ATOM 819 C CA . LEU A 1 99 ? 0.156 -0.200 -9.599 1.00 96.44 99 LEU A CA 1
ATOM 820 C C . LEU A 1 99 ? 0.369 0.863 -10.681 1.00 96.44 99 LEU A C 1
ATOM 822 O O . LEU A 1 99 ? 1.203 0.697 -11.565 1.00 96.44 99 LEU A O 1
ATOM 826 N N . VAL A 1 100 ? -0.345 1.987 -10.608 1.00 96.62 100 VAL A N 1
ATOM 827 C CA . VAL A 1 100 ? -0.181 3.037 -11.621 1.00 96.62 100 VAL A CA 1
ATOM 828 C C . VAL A 1 100 ? 1.181 3.718 -11.500 1.00 96.62 100 VAL A C 1
ATOM 830 O O . VAL A 1 100 ? 1.873 3.895 -12.502 1.00 96.62 100 VAL A O 1
ATOM 833 N N . VAL A 1 101 ? 1.591 4.094 -10.284 1.00 95.56 101 VAL A N 1
ATOM 834 C CA . VAL A 1 101 ? 2.865 4.800 -10.097 1.00 95.56 101 VAL A CA 1
ATOM 835 C C . VAL A 1 101 ? 4.064 3.896 -10.371 1.00 95.56 101 VAL A C 1
ATOM 837 O O . VAL A 1 101 ? 5.035 4.359 -10.956 1.00 95.56 101 VAL A O 1
ATOM 840 N N . SER A 1 102 ? 4.008 2.615 -10.003 1.00 96.88 102 SER A N 1
ATOM 841 C CA . SER A 1 102 ? 5.093 1.663 -10.268 1.00 96.88 102 SER A CA 1
ATOM 842 C C . SER A 1 102 ? 5.314 1.458 -11.762 1.00 96.88 102 SER A C 1
ATOM 844 O O . SER A 1 102 ? 6.455 1.502 -12.213 1.00 96.88 102 SER A O 1
ATOM 846 N N . TYR A 1 103 ? 4.241 1.355 -12.549 1.00 98.38 103 TYR A N 1
ATOM 847 C CA . TYR A 1 103 ? 4.336 1.320 -14.005 1.00 98.38 103 TYR A CA 1
ATOM 848 C C . TYR A 1 103 ? 4.990 2.589 -14.572 1.00 98.38 103 TYR A C 1
ATOM 850 O O . TYR A 1 103 ? 5.891 2.502 -15.409 1.00 98.38 103 TYR A O 1
ATOM 858 N N . LEU A 1 104 ? 4.595 3.777 -14.092 1.00 97.88 104 LEU A N 1
ATOM 859 C CA . LEU A 1 104 ? 5.202 5.045 -14.519 1.00 97.88 104 LEU A CA 1
ATOM 860 C C . LEU A 1 104 ? 6.680 5.153 -14.113 1.00 97.88 104 LEU A C 1
ATOM 862 O O . LEU A 1 104 ? 7.495 5.603 -14.917 1.00 97.88 104 LEU A O 1
ATOM 866 N N . ILE A 1 105 ? 7.040 4.699 -12.908 1.00 96.75 105 ILE A N 1
ATOM 867 C CA . ILE A 1 105 ? 8.430 4.626 -12.438 1.00 96.75 105 ILE A CA 1
ATOM 868 C C . ILE A 1 105 ? 9.237 3.662 -13.309 1.00 96.75 105 ILE A C 1
ATOM 870 O O . ILE A 1 105 ? 10.344 4.006 -13.707 1.00 96.75 105 ILE A O 1
ATOM 874 N N . GLY A 1 106 ? 8.701 2.485 -13.642 1.00 96.50 106 GLY A N 1
ATOM 875 C CA . GLY A 1 106 ? 9.369 1.512 -14.508 1.00 96.50 106 GLY A CA 1
ATOM 876 C C . GLY A 1 106 ? 9.598 2.055 -15.920 1.00 96.50 106 GLY A C 1
ATOM 877 O O . GLY A 1 106 ? 10.714 1.971 -16.438 1.00 96.50 106 GLY A O 1
ATOM 878 N N . ARG A 1 107 ? 8.585 2.710 -16.506 1.00 96.94 107 ARG A N 1
ATOM 879 C CA . ARG A 1 107 ? 8.705 3.409 -17.796 1.00 96.94 107 ARG A CA 1
ATOM 880 C C . ARG A 1 107 ? 9.801 4.474 -17.757 1.00 96.94 107 ARG A C 1
ATOM 882 O O . ARG A 1 107 ? 10.659 4.518 -18.636 1.00 96.94 107 ARG A O 1
ATOM 889 N N . GLU A 1 108 ? 9.780 5.330 -16.739 1.00 96.44 108 GLU A N 1
ATOM 890 C CA . GLU A 1 108 ? 10.742 6.423 -16.598 1.00 96.44 108 GLU A CA 1
ATOM 891 C C . GLU A 1 108 ? 12.161 5.901 -16.330 1.00 96.44 108 GLU A C 1
ATOM 893 O O . GLU A 1 108 ? 13.126 6.408 -16.895 1.00 96.44 108 GLU A O 1
ATOM 898 N N . GLN A 1 109 ? 12.293 4.827 -15.550 1.00 93.75 109 GLN A N 1
ATOM 899 C CA . GLN A 1 109 ? 13.559 4.139 -15.323 1.00 93.75 109 GLN A CA 1
ATOM 900 C C . GLN A 1 109 ? 14.150 3.607 -16.634 1.00 93.75 109 GLN A C 1
ATOM 902 O O . GLN A 1 109 ? 15.336 3.814 -16.877 1.00 93.75 109 GLN A O 1
ATOM 907 N N . HIS A 1 110 ? 13.353 2.968 -17.497 1.00 92.25 110 HIS A N 1
ATOM 908 C CA . HIS A 1 110 ? 13.816 2.531 -18.819 1.00 92.25 110 HIS A CA 1
ATOM 909 C C . HIS A 1 110 ? 14.273 3.700 -19.692 1.00 92.25 110 HIS A C 1
ATOM 911 O O . HIS A 1 110 ? 15.317 3.612 -20.340 1.00 92.25 110 HIS A O 1
ATOM 917 N N . ARG A 1 111 ? 13.516 4.802 -19.684 1.00 93.12 111 ARG A N 1
ATOM 918 C CA . ARG A 1 111 ? 13.856 6.011 -20.439 1.00 93.12 111 ARG A CA 1
ATOM 919 C C . ARG A 1 111 ? 15.177 6.620 -19.979 1.00 93.12 111 ARG A C 1
ATOM 921 O O . ARG A 1 111 ? 15.971 7.032 -20.813 1.00 93.12 111 ARG A O 1
ATOM 928 N N . LEU A 1 112 ? 15.405 6.688 -18.669 1.00 91.75 112 LEU A N 1
ATOM 929 C CA . LEU A 1 112 ? 16.633 7.233 -18.086 1.00 91.75 112 LEU A CA 1
ATOM 930 C C . LEU A 1 112 ? 17.832 6.294 -18.269 1.00 91.75 112 LEU A C 1
ATOM 932 O O . LEU A 1 112 ? 18.953 6.771 -18.416 1.00 91.75 112 LEU A O 1
ATOM 936 N N . ALA A 1 113 ? 17.594 4.981 -18.268 1.00 89.00 113 ALA A N 1
ATOM 937 C CA . ALA A 1 113 ? 18.624 3.959 -18.413 1.00 89.00 113 ALA A CA 1
ATOM 938 C C . ALA A 1 113 ? 19.265 3.925 -19.801 1.00 89.00 113 ALA A C 1
ATOM 940 O O . ALA A 1 113 ? 20.482 3.804 -19.918 1.00 89.00 113 ALA A O 1
ATOM 941 N N . ASP A 1 114 ? 18.444 4.002 -20.847 1.00 88.62 114 ASP A N 1
ATOM 942 C CA . ASP A 1 114 ? 18.910 3.963 -22.232 1.00 88.62 114 ASP A CA 1
ATOM 943 C C . ASP A 1 114 ? 18.004 4.836 -23.118 1.00 88.62 114 ASP A C 1
ATOM 945 O O . ASP A 1 114 ? 17.144 4.316 -23.838 1.00 88.62 114 ASP A O 1
ATOM 949 N N . PRO A 1 115 ? 18.164 6.176 -23.068 1.00 89.62 115 PRO A N 1
ATOM 950 C CA . PRO A 1 115 ? 17.320 7.100 -23.824 1.00 89.62 115 PRO A CA 1
ATOM 951 C C . PRO A 1 115 ? 17.303 6.810 -25.331 1.00 89.62 115 PRO A C 1
ATOM 953 O O . PRO A 1 115 ? 16.252 6.886 -25.966 1.00 89.62 115 PRO A O 1
ATOM 956 N N . ALA A 1 116 ? 18.445 6.401 -25.897 1.00 89.69 116 ALA A N 1
ATOM 957 C CA . ALA A 1 116 ? 18.592 6.136 -27.328 1.00 89.69 116 ALA A CA 1
ATOM 958 C C . ALA A 1 116 ? 17.767 4.920 -27.790 1.00 89.69 116 ALA A C 1
ATOM 960 O O . ALA A 1 116 ? 17.219 4.898 -28.904 1.00 89.69 116 ALA A O 1
ATOM 961 N N . ARG A 1 117 ? 17.659 3.890 -26.940 1.00 88.94 117 ARG A N 1
ATOM 962 C CA . ARG A 1 117 ? 16.885 2.675 -27.237 1.00 88.94 117 ARG A CA 1
ATOM 963 C C . ARG A 1 117 ? 15.482 2.679 -26.650 1.00 88.94 117 ARG A C 1
ATOM 965 O O . ARG A 1 117 ? 14.687 1.824 -27.040 1.00 88.94 117 ARG A O 1
ATOM 972 N N . PHE A 1 118 ? 15.153 3.625 -25.776 1.00 92.19 118 PHE A N 1
ATOM 973 C CA . PHE A 1 118 ? 13.818 3.734 -25.211 1.00 92.19 118 PHE A CA 1
ATOM 974 C C . PHE A 1 118 ? 12.770 3.902 -26.314 1.00 92.19 118 PHE A C 1
ATOM 976 O O . PHE A 1 118 ? 12.918 4.693 -27.251 1.00 92.19 118 PHE A O 1
ATOM 983 N N . ARG A 1 119 ? 11.697 3.125 -26.210 1.00 92.50 119 ARG A N 1
ATOM 984 C CA . ARG A 1 119 ? 10.520 3.221 -27.066 1.00 92.50 119 ARG A CA 1
ATOM 985 C C . ARG A 1 119 ? 9.314 3.281 -26.156 1.00 92.50 119 ARG A C 1
ATOM 987 O O . ARG A 1 119 ? 9.242 2.534 -25.183 1.00 92.50 119 ARG A O 1
ATOM 994 N N . GLU A 1 120 ? 8.392 4.171 -26.492 1.00 93.50 120 GLU A N 1
ATOM 995 C CA . GLU A 1 120 ? 7.126 4.247 -25.780 1.00 93.50 120 GLU A CA 1
ATOM 996 C C . GLU A 1 120 ? 6.383 2.908 -25.878 1.00 93.50 120 GLU A C 1
ATOM 998 O O . GLU A 1 120 ? 6.401 2.283 -26.949 1.00 93.50 120 GLU A O 1
ATOM 1003 N N . PRO A 1 121 ? 5.703 2.476 -24.802 1.00 94.62 121 PRO A N 1
ATOM 1004 C CA . PRO A 1 121 ? 4.734 1.397 -24.911 1.00 94.62 121 PRO A CA 1
ATOM 1005 C C . PRO A 1 121 ? 3.608 1.823 -25.869 1.00 94.62 121 PRO A C 1
ATOM 1007 O O . PRO A 1 121 ? 3.416 3.018 -26.107 1.00 94.62 121 PRO A O 1
ATOM 1010 N N . PRO A 1 122 ? 2.821 0.887 -26.422 1.00 95.12 122 PRO A N 1
ATOM 1011 C CA . PRO A 1 122 ? 1.637 1.240 -27.194 1.00 95.12 122 PRO A CA 1
ATOM 1012 C C . PRO A 1 122 ? 0.731 2.218 -26.429 1.00 95.12 122 PRO A C 1
ATOM 1014 O O . PRO A 1 122 ? 0.465 2.029 -25.243 1.00 95.12 122 PRO A O 1
ATOM 1017 N N . LEU A 1 123 ? 0.193 3.237 -27.111 1.00 94.56 123 LEU A N 1
ATOM 1018 C CA . LEU A 1 123 ? -0.689 4.235 -26.483 1.00 94.56 123 LEU A CA 1
ATOM 1019 C C . LEU A 1 123 ? -1.871 3.580 -25.751 1.00 94.56 123 LEU A C 1
ATOM 1021 O O . LEU A 1 123 ? -2.269 4.033 -24.680 1.00 94.56 123 LEU A O 1
ATOM 1025 N N . GLU A 1 124 ? -2.414 2.501 -26.319 1.00 94.56 124 GLU A N 1
ATOM 1026 C CA . GLU A 1 124 ? -3.508 1.734 -25.719 1.00 94.56 124 GLU A CA 1
ATOM 1027 C C . GLU A 1 124 ? -3.141 1.171 -24.336 1.00 94.56 124 GLU A C 1
ATOM 1029 O O . GLU A 1 124 ? -3.989 1.135 -23.445 1.00 94.56 124 GLU A O 1
ATOM 1034 N N . GLU A 1 125 ? -1.888 0.760 -24.150 1.00 95.38 125 GLU A N 1
ATOM 1035 C CA . GLU A 1 125 ? -1.372 0.151 -22.925 1.00 95.38 125 GLU A CA 1
ATOM 1036 C C . GLU A 1 125 ? -1.343 1.163 -21.776 1.00 95.38 125 GLU A C 1
ATOM 1038 O O . GLU A 1 125 ? -2.033 1.017 -20.764 1.00 95.38 125 GLU A O 1
ATOM 1043 N N . ILE A 1 126 ? -0.605 2.258 -21.970 1.00 96.12 126 ILE A N 1
ATOM 1044 C CA . ILE A 1 126 ? -0.493 3.318 -20.966 1.00 96.12 126 ILE A CA 1
ATOM 1045 C C . ILE A 1 126 ? -1.851 3.970 -20.694 1.00 96.12 126 ILE A C 1
ATOM 1047 O O . ILE A 1 126 ? -2.193 4.253 -19.545 1.00 96.12 126 ILE A O 1
ATOM 1051 N N . SER A 1 127 ? -2.668 4.152 -21.733 1.00 95.38 127 SER A N 1
ATOM 1052 C CA . SER A 1 127 ? -4.016 4.690 -21.593 1.00 95.38 127 SER A CA 1
ATOM 1053 C C . SER A 1 127 ? -4.922 3.760 -20.789 1.00 95.38 127 SER A C 1
ATOM 1055 O O . SER A 1 127 ? -5.679 4.227 -19.933 1.00 95.38 127 SER A O 1
ATOM 1057 N N . PHE A 1 128 ? -4.832 2.444 -20.996 1.00 95.75 128 PHE A N 1
ATOM 1058 C CA . PHE A 1 128 ? -5.574 1.470 -20.201 1.00 95.75 128 PHE A CA 1
ATOM 1059 C C . PHE A 1 128 ? -5.186 1.537 -18.724 1.00 95.75 128 PHE A C 1
ATOM 1061 O O . PHE A 1 128 ? -6.080 1.628 -17.882 1.00 95.75 128 PHE A O 1
ATOM 1068 N N . ILE A 1 129 ? -3.890 1.551 -18.407 1.00 96.31 129 ILE A N 1
ATOM 1069 C CA . ILE A 1 129 ? -3.399 1.590 -17.022 1.00 96.31 129 ILE A CA 1
ATOM 1070 C C . ILE A 1 129 ? -3.864 2.870 -16.319 1.00 96.31 129 ILE A C 1
ATOM 1072 O O . ILE A 1 129 ? -4.492 2.805 -15.259 1.00 96.31 129 ILE A O 1
ATOM 1076 N N . LEU A 1 130 ? -3.625 4.032 -16.932 1.00 95.00 130 LEU A N 1
ATOM 1077 C CA . LEU A 1 130 ? -3.987 5.327 -16.354 1.00 95.00 130 LEU A CA 1
ATOM 1078 C C . LEU A 1 130 ? -5.508 5.465 -16.188 1.00 95.00 130 LEU A C 1
ATOM 1080 O O . LEU A 1 130 ? -5.992 5.736 -15.087 1.00 95.00 130 LEU A O 1
ATOM 1084 N N . SER A 1 131 ? -6.282 5.187 -17.244 1.00 92.06 131 SER A N 1
ATOM 1085 C CA . SER A 1 131 ? -7.744 5.333 -17.203 1.00 92.06 131 SER A CA 1
ATOM 1086 C C . SER A 1 131 ? -8.416 4.337 -16.253 1.00 92.06 131 SER A C 1
ATOM 1088 O O . SER A 1 131 ? -9.371 4.698 -15.559 1.00 92.06 131 SER A O 1
ATOM 1090 N N . THR A 1 132 ? -7.911 3.104 -16.166 1.00 93.50 132 THR A N 1
ATOM 1091 C CA . THR A 1 132 ? -8.398 2.093 -15.218 1.00 93.50 132 THR A CA 1
ATOM 1092 C C . THR A 1 132 ? -8.107 2.512 -13.786 1.00 93.50 132 THR A C 1
ATOM 1094 O O . THR A 1 132 ? -9.020 2.515 -12.956 1.00 93.50 132 THR A O 1
ATOM 1097 N N . GLY A 1 133 ? -6.871 2.935 -13.506 1.00 93.50 133 GLY A N 1
ATOM 1098 C CA . GLY A 1 133 ? -6.489 3.459 -12.201 1.00 93.50 133 GLY A CA 1
ATOM 1099 C C . GLY A 1 133 ? -7.368 4.633 -11.786 1.00 93.50 133 GLY A C 1
ATOM 1100 O O . GLY A 1 133 ? -7.979 4.596 -10.715 1.00 93.50 133 GLY A O 1
ATOM 1101 N N . LYS A 1 134 ? -7.516 5.634 -12.664 1.00 91.00 134 LYS A N 1
ATOM 1102 C CA . LYS A 1 134 ? -8.383 6.804 -12.456 1.00 91.00 134 LYS A CA 1
ATOM 1103 C C . LYS A 1 134 ? -9.808 6.393 -12.088 1.00 91.00 134 LYS A C 1
ATOM 1105 O O . LYS A 1 134 ? -10.333 6.856 -11.077 1.00 91.00 134 LYS A O 1
ATOM 1110 N N . ARG A 1 135 ? -10.421 5.482 -12.850 1.00 89.81 135 ARG A N 1
ATOM 1111 C CA . ARG A 1 135 ? -11.799 5.017 -12.612 1.00 89.81 135 ARG A CA 1
ATOM 1112 C C . ARG A 1 135 ? -11.952 4.254 -11.294 1.00 89.81 135 ARG A C 1
ATOM 1114 O O . ARG A 1 135 ? -12.933 4.473 -10.586 1.00 89.81 135 ARG A O 1
ATOM 1121 N N . LEU A 1 136 ? -11.005 3.378 -10.951 1.00 92.25 136 LEU A N 1
ATOM 1122 C CA . LEU A 1 136 ? -11.017 2.650 -9.677 1.00 92.25 136 LEU A CA 1
ATOM 1123 C C . LEU A 1 136 ? -10.880 3.604 -8.488 1.00 92.25 136 LEU A C 1
ATOM 1125 O O . LEU A 1 136 ? -11.670 3.524 -7.547 1.00 92.25 136 LEU A O 1
ATOM 1129 N N . MET A 1 137 ? -9.930 4.542 -8.552 1.00 90.56 137 MET A N 1
ATOM 1130 C CA . MET A 1 137 ? -9.722 5.531 -7.493 1.00 90.56 137 MET A CA 1
ATOM 1131 C C . MET A 1 137 ? -10.944 6.437 -7.308 1.00 90.56 137 MET A C 1
ATOM 1133 O O . MET A 1 137 ? -11.403 6.619 -6.183 1.00 90.56 137 MET A O 1
ATOM 1137 N N . GLN A 1 138 ? -11.517 6.952 -8.400 1.00 88.94 138 GLN A N 1
ATOM 1138 C CA . GLN A 1 138 ? -12.748 7.750 -8.358 1.00 88.94 138 GLN A CA 1
ATOM 1139 C C . GLN A 1 138 ? -13.930 6.954 -7.788 1.00 88.94 138 GLN A C 1
ATOM 1141 O O . GLN A 1 138 ? -14.690 7.473 -6.974 1.00 88.94 138 GLN A O 1
ATOM 1146 N N . GLY A 1 139 ? -14.095 5.695 -8.206 1.00 90.44 139 GLY A N 1
ATOM 1147 C CA . GLY A 1 139 ? -15.211 4.852 -7.779 1.00 90.44 139 GLY A CA 1
ATOM 1148 C C . GLY A 1 139 ? -15.157 4.468 -6.299 1.00 90.44 139 GLY A C 1
ATOM 1149 O O . GLY A 1 139 ? -16.202 4.365 -5.651 1.00 90.44 139 GLY A O 1
ATOM 1150 N N . ALA A 1 140 ? -13.956 4.259 -5.754 1.00 90.06 140 ALA A N 1
ATOM 1151 C CA . ALA A 1 140 ? -13.772 3.877 -4.357 1.00 90.06 140 ALA A CA 1
ATOM 1152 C C . ALA A 1 140 ? -14.077 5.021 -3.378 1.00 90.06 140 ALA A C 1
ATOM 1154 O O . ALA A 1 140 ? -14.576 4.774 -2.279 1.00 90.06 140 ALA A O 1
ATOM 115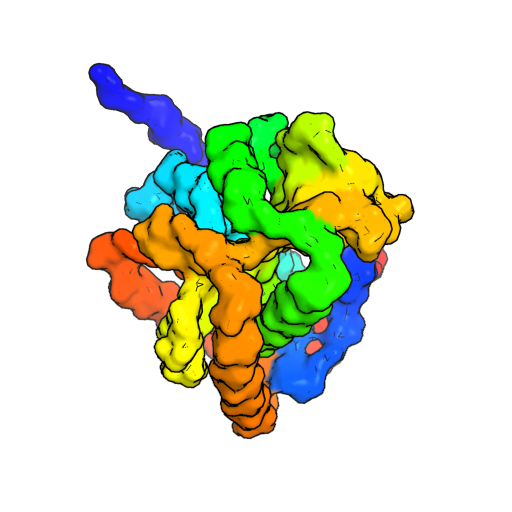5 N N . ARG A 1 141 ? -13.841 6.276 -3.776 1.00 88.25 141 ARG A N 1
ATOM 1156 C CA . ARG A 1 141 ? -14.092 7.440 -2.921 1.00 88.25 141 ARG A CA 1
ATOM 1157 C C . ARG A 1 141 ? -15.587 7.705 -2.732 1.00 88.25 141 ARG A C 1
ATOM 1159 O O . ARG A 1 141 ? -16.383 7.673 -3.670 1.00 88.25 141 ARG A O 1
ATOM 1166 N N . SER A 1 142 ? -15.983 8.012 -1.501 1.00 86.12 142 SER A N 1
ATOM 1167 C CA . SER A 1 142 ? -17.363 8.389 -1.163 1.00 86.12 142 SER A CA 1
ATOM 1168 C C . SER A 1 142 ? -17.669 9.867 -1.434 1.00 86.12 142 SER A C 1
ATOM 1170 O O . SER A 1 142 ? -18.836 10.221 -1.575 1.00 86.12 142 SER A O 1
ATOM 1172 N N . ASP A 1 143 ? -16.650 10.717 -1.570 1.00 82.69 143 ASP A N 1
ATOM 1173 C CA . ASP A 1 143 ? -16.789 12.161 -1.817 1.00 82.69 143 ASP A CA 1
ATOM 1174 C C . ASP A 1 143 ? -16.814 12.560 -3.305 1.00 82.69 143 ASP A C 1
ATOM 1176 O O . ASP A 1 143 ? -16.903 13.744 -3.623 1.00 82.69 143 ASP A O 1
ATOM 1180 N N . ARG A 1 144 ? -16.770 11.581 -4.223 1.00 69.88 144 ARG A N 1
ATOM 1181 C CA . ARG A 1 144 ? -16.822 11.765 -5.688 1.00 69.88 144 ARG A CA 1
ATOM 1182 C C . ARG A 1 144 ? -15.737 12.688 -6.268 1.00 69.88 144 ARG A C 1
ATOM 1184 O O . ARG A 1 144 ? -15.909 13.185 -7.382 1.00 69.88 144 ARG A O 1
ATOM 1191 N N . GLN A 1 145 ? -14.625 12.915 -5.565 1.00 70.06 145 GLN A N 1
ATOM 1192 C CA . GLN A 1 145 ? -13.527 13.715 -6.115 1.00 70.06 145 GLN A CA 1
ATOM 1193 C C . GLN A 1 145 ? -12.904 13.041 -7.353 1.00 70.06 145 GLN A C 1
ATOM 1195 O O . GLN A 1 145 ? -12.696 11.827 -7.389 1.00 70.06 145 GLN A O 1
ATOM 1200 N N . GLN A 1 146 ? -12.625 13.846 -8.386 1.00 57.50 146 GLN A N 1
ATOM 1201 C CA . GLN A 1 146 ? -12.388 13.418 -9.773 1.00 57.50 146 GLN A CA 1
ATOM 1202 C C . GLN A 1 146 ? -10.990 12.864 -10.082 1.00 57.50 146 GLN A C 1
ATOM 1204 O O . GLN A 1 146 ? -10.689 12.685 -11.257 1.00 57.50 146 GLN A O 1
ATOM 1209 N N . PHE A 1 147 ? -10.215 12.461 -9.073 1.00 61.62 147 PHE A N 1
ATOM 1210 C CA . PHE A 1 147 ? -8.763 12.222 -9.105 1.00 61.62 147 PHE A CA 1
ATOM 1211 C C . PHE A 1 147 ? -7.997 13.436 -8.567 1.00 61.62 147 PHE A C 1
ATOM 1213 O O . PHE A 1 147 ? -8.234 14.571 -8.962 1.00 61.62 147 PHE A O 1
ATOM 1220 N N . SER A 1 148 ? -7.110 13.130 -7.620 1.00 52.53 148 SER A N 1
ATOM 1221 C CA . SER A 1 148 ? -6.311 14.028 -6.789 1.00 52.53 148 SER A CA 1
ATOM 1222 C C . SER A 1 148 ? -7.072 14.853 -5.733 1.00 52.53 148 SER A C 1
ATOM 1224 O O . SER A 1 148 ? -7.493 15.976 -6.006 1.00 52.53 148 SER A O 1
ATOM 1226 N N . PRO A 1 149 ? -7.147 14.392 -4.464 1.00 50.56 149 PRO A N 1
ATOM 1227 C CA . PRO A 1 149 ? -6.972 15.354 -3.376 1.00 50.56 149 PRO A CA 1
ATOM 1228 C C . PRO A 1 149 ? -5.608 16.065 -3.559 1.00 50.56 149 PRO A C 1
ATOM 1230 O O . PRO A 1 149 ? -4.755 15.576 -4.314 1.00 50.56 149 PRO A O 1
ATOM 1233 N N . PRO A 1 150 ? -5.343 17.191 -2.872 1.00 52.25 150 PRO A N 1
ATOM 1234 C CA . PRO A 1 150 ? -3.959 17.610 -2.675 1.00 52.25 150 PRO A CA 1
ATOM 1235 C C . PRO A 1 150 ? -3.160 16.419 -2.103 1.00 52.25 150 PRO A C 1
ATOM 1237 O O . PRO A 1 150 ? -3.770 15.484 -1.573 1.00 52.25 150 PRO A O 1
ATOM 1240 N N . PRO A 1 151 ? -1.815 16.440 -2.106 1.00 61.72 151 PRO A N 1
ATOM 1241 C CA . PRO A 1 151 ? -1.023 15.344 -1.536 1.00 61.72 151 PRO A CA 1
ATOM 1242 C C . PRO A 1 151 ? -1.333 15.096 -0.059 1.00 61.72 151 PRO A C 1
ATOM 1244 O O . PRO A 1 151 ? -0.794 14.172 0.533 1.00 61.72 151 PRO A O 1
ATOM 1247 N N . GLN A 1 152 ? -2.147 15.963 0.536 1.00 74.56 152 GLN A N 1
ATOM 1248 C CA . GLN A 1 152 ? -2.710 15.926 1.860 1.00 74.56 152 GLN A CA 1
ATOM 1249 C C . GLN A 1 152 ? -4.192 16.299 1.733 1.00 74.56 152 GLN A C 1
ATOM 1251 O O . GLN A 1 152 ? -4.541 17.356 1.207 1.00 74.56 152 GLN A O 1
ATOM 1256 N N . GLY A 1 153 ? -5.087 15.424 2.173 1.00 85.25 153 GLY A N 1
ATOM 1257 C CA . GLY A 1 153 ? -6.513 15.733 2.176 1.00 85.25 153 GLY A CA 1
ATOM 1258 C C . GLY A 1 153 ? -7.364 14.589 2.703 1.00 85.25 153 GLY A C 1
ATOM 1259 O O . GLY A 1 153 ? -6.825 13.540 3.051 1.00 85.25 153 GLY A O 1
ATOM 1260 N N . PRO A 1 154 ? -8.692 14.766 2.773 1.00 89.19 154 PRO A N 1
ATOM 1261 C CA . PRO A 1 154 ? -9.598 13.696 3.159 1.00 89.19 154 PRO A CA 1
ATOM 1262 C C . PRO A 1 154 ? -9.543 12.548 2.135 1.00 89.19 154 PRO A C 1
ATOM 1264 O O . PRO A 1 154 ? -9.350 12.757 0.936 1.00 89.19 154 PRO A O 1
ATOM 1267 N N . MET A 1 155 ? -9.750 11.326 2.605 1.00 91.19 155 MET A N 1
ATOM 1268 C CA . MET A 1 155 ? -9.854 10.091 1.836 1.00 91.19 155 MET A CA 1
ATOM 1269 C C . MET A 1 155 ? -11.015 9.220 2.360 1.00 91.19 155 MET A C 1
ATOM 1271 O O . MET A 1 155 ? -10.781 8.136 2.886 1.00 91.19 155 MET A O 1
ATOM 1275 N N . PRO A 1 156 ? -12.285 9.660 2.274 1.00 92.44 156 PRO A N 1
ATOM 1276 C CA . PRO A 1 156 ? -13.414 8.852 2.724 1.00 92.44 156 PRO A CA 1
ATOM 1277 C C . PRO A 1 156 ? -13.755 7.767 1.691 1.00 92.44 156 PRO A C 1
ATOM 1279 O O . PRO A 1 156 ? -14.001 8.068 0.521 1.00 92.44 156 PRO A O 1
ATOM 1282 N N . ILE A 1 157 ? -13.833 6.510 2.128 1.00 93.19 157 ILE A N 1
ATOM 1283 C CA . ILE A 1 157 ? -14.213 5.350 1.297 1.00 93.19 157 ILE A CA 1
ATOM 1284 C C . ILE A 1 157 ? -15.451 4.612 1.820 1.00 93.19 157 ILE A C 1
ATOM 1286 O O . ILE A 1 157 ? -16.171 3.975 1.049 1.00 93.19 157 ILE A O 1
ATOM 1290 N N . LEU A 1 158 ? -15.742 4.723 3.117 1.00 94.38 158 LEU A N 1
ATOM 1291 C CA . LEU A 1 158 ? -16.883 4.055 3.738 1.00 94.38 158 LEU A CA 1
ATOM 1292 C C . LEU A 1 158 ? -18.183 4.851 3.571 1.00 94.38 158 LEU A C 1
ATOM 1294 O O . LEU A 1 158 ? -18.180 6.032 3.211 1.00 94.38 158 LEU A O 1
ATOM 1298 N N . THR A 1 159 ? -19.308 4.177 3.810 1.00 93.19 159 THR A N 1
ATOM 1299 C CA . THR A 1 159 ? -20.635 4.808 3.886 1.00 93.19 159 THR A CA 1
ATOM 1300 C C . THR A 1 159 ? -20.959 5.239 5.314 1.00 93.19 159 THR A C 1
ATOM 1302 O O . THR A 1 159 ? -20.397 4.710 6.269 1.00 93.19 159 THR A O 1
ATOM 1305 N N . GLU A 1 160 ? -21.944 6.123 5.466 1.00 93.88 160 GLU A N 1
ATOM 1306 C CA . GLU A 1 160 ? -22.435 6.555 6.781 1.00 93.88 160 GLU A CA 1
ATOM 1307 C C . GLU A 1 160 ? -22.953 5.384 7.640 1.00 93.88 160 GLU A C 1
ATOM 1309 O O . GLU A 1 160 ? -22.711 5.309 8.839 1.00 93.88 160 GLU A O 1
ATOM 1314 N N . SER A 1 161 ? -23.620 4.400 7.029 1.00 94.25 161 SER A N 1
ATOM 1315 C CA . SER A 1 161 ? -24.085 3.213 7.766 1.00 94.25 161 SER A CA 1
ATOM 1316 C C . SER A 1 161 ? -22.929 2.391 8.354 1.00 94.25 161 SER A C 1
ATOM 1318 O O . SER A 1 161 ? -23.032 1.855 9.458 1.00 94.25 161 SER A O 1
ATOM 1320 N N . MET A 1 162 ? -21.803 2.336 7.640 1.00 95.12 162 MET A N 1
ATOM 1321 C CA . MET A 1 162 ? -20.602 1.615 8.055 1.00 95.12 162 MET A CA 1
ATOM 1322 C C . MET A 1 162 ? -19.870 2.355 9.175 1.00 95.12 162 MET A C 1
ATOM 1324 O O . MET A 1 162 ? -19.462 1.735 10.154 1.00 95.12 162 MET A O 1
ATOM 1328 N N . THR A 1 163 ? -19.745 3.679 9.080 1.00 95.81 163 THR A N 1
ATOM 1329 C CA . THR A 1 163 ? -19.118 4.501 10.128 1.00 95.81 163 THR A CA 1
ATOM 1330 C C . THR A 1 163 ? -19.950 4.491 11.410 1.00 95.81 163 THR A C 1
ATOM 1332 O O . THR A 1 163 ? -19.395 4.358 12.501 1.00 95.81 163 THR A O 1
ATOM 1335 N N . GLN A 1 164 ? -21.282 4.519 11.302 1.00 95.31 164 GLN A N 1
ATOM 1336 C CA . GLN A 1 164 ? -22.183 4.359 12.445 1.00 95.31 164 GLN A CA 1
ATOM 1337 C C . GLN A 1 164 ? -22.074 2.984 13.103 1.00 95.31 164 GLN A C 1
ATOM 1339 O O . GLN A 1 164 ? -22.178 2.891 14.325 1.00 95.31 164 GLN A O 1
ATOM 1344 N N . TYR A 1 165 ? -21.884 1.919 12.320 1.00 95.12 165 TYR A N 1
ATOM 1345 C CA . TYR A 1 165 ? -21.641 0.584 12.863 1.00 95.12 165 TYR A CA 1
ATOM 1346 C C . TYR A 1 165 ? -20.355 0.558 13.701 1.00 95.12 165 TYR A C 1
ATOM 1348 O O . TYR A 1 165 ? -20.395 0.132 14.855 1.00 95.12 165 TYR A O 1
ATOM 1356 N N . LEU A 1 166 ? -19.249 1.098 13.175 1.00 96.25 166 LEU A N 1
ATOM 1357 C CA . LEU A 1 166 ? -17.981 1.165 13.910 1.00 96.25 166 LEU A CA 1
ATOM 1358 C C . LEU A 1 166 ? -18.077 2.002 15.179 1.00 96.25 166 LEU A C 1
ATOM 1360 O O . LEU A 1 166 ? -17.581 1.582 16.220 1.00 96.25 166 LEU A O 1
ATOM 1364 N N . ARG A 1 167 ? -18.765 3.148 15.121 1.00 95.94 167 ARG A N 1
ATOM 1365 C CA . ARG A 1 167 ? -18.932 4.038 16.276 1.00 95.94 167 ARG A CA 1
ATOM 1366 C C . ARG A 1 167 ? -19.555 3.330 17.483 1.00 95.94 167 ARG A C 1
ATOM 1368 O O . ARG A 1 167 ? -19.179 3.624 18.611 1.00 95.94 167 ARG A O 1
ATOM 1375 N N . ARG A 1 168 ? -20.482 2.388 17.263 1.00 94.69 168 ARG A N 1
ATOM 1376 C CA . ARG A 1 168 ? -21.130 1.625 18.350 1.00 94.69 168 ARG A CA 1
ATOM 1377 C C . ARG A 1 168 ? -20.182 0.660 19.061 1.00 94.69 168 ARG A C 1
ATOM 1379 O O . ARG A 1 168 ? -20.482 0.263 20.179 1.00 94.69 168 ARG A O 1
ATOM 1386 N N . GLY A 1 169 ? -19.087 0.265 18.413 1.00 94.12 169 GLY A N 1
ATOM 1387 C CA . GLY A 1 169 ? -18.085 -0.645 18.968 1.00 94.12 169 GLY A CA 1
ATOM 1388 C C . GLY A 1 169 ? -16.884 0.053 19.605 1.00 94.12 169 GLY A C 1
ATOM 1389 O O . GLY A 1 169 ? -15.918 -0.630 19.927 1.00 94.12 169 GLY A O 1
ATOM 1390 N N . LEU A 1 170 ? -16.899 1.385 19.735 1.00 96.75 170 LEU A N 1
ATOM 1391 C CA . LEU A 1 170 ? -15.801 2.131 20.354 1.00 96.75 170 LEU A CA 1
ATOM 1392 C C . LEU A 1 170 ? -15.953 2.179 21.871 1.00 96.75 170 LEU A C 1
ATOM 1394 O O . LEU A 1 170 ? -17.060 2.324 22.393 1.00 96.75 170 LEU A O 1
ATOM 1398 N N . GLU A 1 171 ? -14.824 2.151 22.569 1.00 94.88 171 GLU A N 1
ATOM 1399 C CA . GLU A 1 171 ? -14.768 2.387 24.006 1.00 94.88 171 GLU A CA 1
ATOM 1400 C C . GLU A 1 171 ? -14.241 3.798 24.301 1.00 94.88 171 GLU A C 1
ATOM 1402 O O . GLU A 1 171 ? -13.381 4.298 23.570 1.00 94.88 171 GLU A O 1
ATOM 1407 N N . PRO A 1 172 ? -14.713 4.463 25.375 1.00 96.38 172 PRO A N 1
ATOM 1408 C CA . PRO A 1 172 ? -14.160 5.746 25.793 1.00 96.38 172 PRO A CA 1
ATOM 1409 C C . PRO A 1 172 ? -12.643 5.672 25.983 1.00 96.38 172 PRO A C 1
ATOM 1411 O O . PRO A 1 172 ? -12.133 4.718 26.575 1.00 96.38 172 PRO A O 1
ATOM 1414 N N . ALA A 1 173 ? -11.932 6.710 25.546 1.00 95.06 173 ALA A N 1
ATOM 1415 C CA . ALA A 1 173 ? -10.474 6.775 25.546 1.00 95.06 173 ALA A CA 1
ATOM 1416 C C . ALA A 1 173 ? -9.893 6.937 26.973 1.00 95.06 173 ALA A C 1
ATOM 1418 O O . ALA A 1 173 ? -9.390 7.990 27.363 1.00 95.06 173 ALA A O 1
ATOM 1419 N N . ARG A 1 174 ? -9.970 5.882 27.796 1.00 95.31 174 ARG A N 1
ATOM 1420 C CA . ARG A 1 174 ? -9.452 5.849 29.177 1.00 95.31 174 ARG A CA 1
ATOM 1421 C C . ARG A 1 174 ? -7.945 5.565 29.186 1.00 95.31 174 ARG A C 1
ATOM 1423 O O . ARG A 1 174 ? -7.537 4.627 28.509 1.00 95.31 174 ARG A O 1
ATOM 1430 N N . PRO A 1 175 ? -7.116 6.233 30.012 1.00 94.50 175 PRO A N 1
ATOM 1431 C CA . PRO A 1 175 ? -5.650 6.140 29.927 1.00 94.50 175 PRO A CA 1
ATOM 1432 C C . PRO A 1 175 ? -5.079 4.716 29.803 1.00 94.50 175 PRO A C 1
ATOM 1434 O O . PRO A 1 175 ? -4.291 4.442 28.902 1.00 94.50 175 PRO A O 1
ATOM 1437 N N . ARG A 1 176 ? -5.543 3.776 30.639 1.00 94.00 176 ARG A N 1
ATOM 1438 C CA . ARG A 1 176 ? -5.095 2.372 30.601 1.00 94.00 176 ARG A CA 1
ATOM 1439 C C . ARG A 1 176 ? -5.511 1.632 29.324 1.00 94.00 176 ARG A C 1
ATOM 1441 O O . ARG A 1 176 ? -4.725 0.863 28.786 1.00 94.00 176 ARG A O 1
ATOM 1448 N N . ALA A 1 177 ? -6.739 1.850 28.856 1.00 93.62 177 ALA A N 1
ATOM 1449 C CA . ALA A 1 177 ? -7.238 1.272 27.607 1.00 93.62 177 ALA A CA 1
ATOM 1450 C C . ALA A 1 177 ? -6.390 1.745 26.420 1.00 93.62 177 ALA A C 1
ATOM 1452 O O . ALA A 1 177 ? -5.910 0.934 25.630 1.00 93.62 177 ALA A O 1
ATOM 1453 N N . ARG A 1 178 ? -6.131 3.055 26.375 1.00 95.00 178 ARG A N 1
ATOM 1454 C CA . ARG A 1 178 ? -5.320 3.695 25.338 1.00 95.00 178 ARG A CA 1
ATOM 1455 C C . ARG A 1 178 ? -3.895 3.165 25.309 1.00 95.00 178 ARG A C 1
ATOM 1457 O O . ARG A 1 178 ? -3.360 2.886 24.243 1.00 95.00 178 ARG A O 1
ATOM 1464 N N . GLU A 1 179 ? -3.273 2.990 26.473 1.00 95.50 179 GLU A N 1
ATOM 1465 C CA . GLU A 1 179 ? -1.921 2.433 26.562 1.00 95.50 179 GLU A CA 1
ATOM 1466 C C . GLU A 1 179 ? -1.842 1.025 25.952 1.00 95.50 179 GLU 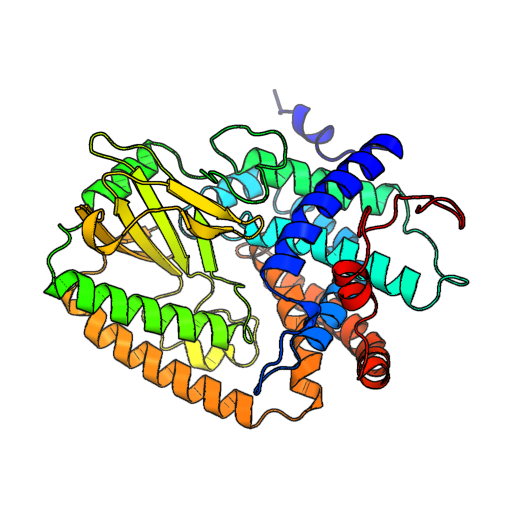A C 1
ATOM 1468 O O . GLU A 1 179 ? -0.922 0.748 25.179 1.00 95.50 179 GLU A O 1
ATOM 1473 N N . ILE A 1 180 ? -2.818 0.161 26.259 1.00 96.81 180 ILE A N 1
ATOM 1474 C CA . ILE A 1 180 ? -2.898 -1.210 25.734 1.00 96.81 180 ILE A CA 1
ATOM 1475 C C . ILE A 1 180 ? -3.116 -1.194 24.218 1.00 96.81 180 ILE A C 1
ATOM 1477 O O . ILE A 1 180 ? -2.364 -1.840 23.490 1.00 96.81 180 ILE A O 1
ATOM 1481 N N . ILE A 1 181 ? -4.098 -0.425 23.733 1.00 97.25 181 ILE A N 1
ATOM 1482 C CA . ILE A 1 181 ? -4.402 -0.320 22.299 1.00 97.25 181 ILE A CA 1
ATOM 1483 C C . ILE A 1 181 ? -3.198 0.233 21.537 1.00 97.25 181 ILE A C 1
ATOM 1485 O O . ILE A 1 181 ? -2.803 -0.334 20.521 1.00 97.25 181 ILE A O 1
ATOM 1489 N N . ARG A 1 182 ? -2.556 1.289 22.045 1.00 96.31 182 ARG A N 1
ATOM 1490 C CA . ARG A 1 182 ? -1.380 1.897 21.415 1.00 96.31 182 ARG A CA 1
ATOM 1491 C C . ARG A 1 182 ? -0.222 0.910 21.296 1.00 96.31 182 ARG A C 1
ATOM 1493 O O . ARG A 1 182 ? 0.395 0.848 20.236 1.00 96.31 182 ARG A O 1
ATOM 1500 N N . ARG A 1 183 ? 0.073 0.140 22.352 1.00 97.44 183 ARG A N 1
ATOM 1501 C CA . ARG A 1 183 ? 1.121 -0.895 22.313 1.00 97.44 183 ARG A CA 1
ATOM 1502 C C . ARG A 1 183 ? 0.786 -1.980 21.298 1.00 97.44 183 ARG A C 1
ATOM 1504 O O . ARG A 1 183 ? 1.591 -2.223 20.407 1.00 97.44 183 ARG A O 1
ATOM 1511 N N . PHE A 1 184 ? -0.422 -2.534 21.364 1.00 98.12 184 PHE A N 1
ATOM 1512 C CA . PHE A 1 184 ? -0.880 -3.544 20.413 1.00 98.12 184 PHE A CA 1
ATOM 1513 C C . PHE A 1 184 ? -0.786 -3.047 18.961 1.00 98.12 184 PHE A C 1
ATOM 1515 O O . PHE A 1 184 ? -0.186 -3.707 18.113 1.00 98.12 184 PHE A O 1
ATOM 1522 N N . MET A 1 185 ? -1.307 -1.852 18.672 1.00 97.88 185 MET A N 1
ATOM 1523 C CA . MET A 1 185 ? -1.279 -1.281 17.326 1.00 97.88 185 MET A CA 1
ATOM 1524 C C . MET A 1 185 ? 0.139 -0.960 16.853 1.00 97.88 185 MET A C 1
ATOM 1526 O O . MET A 1 185 ? 0.418 -1.130 15.666 1.00 97.88 185 MET A O 1
ATOM 1530 N N . ALA A 1 186 ? 1.041 -0.528 17.738 1.00 97.56 186 ALA A N 1
ATOM 1531 C CA . ALA A 1 186 ? 2.449 -0.334 17.401 1.00 97.56 186 ALA A CA 1
ATOM 1532 C C . ALA A 1 186 ? 3.114 -1.664 17.016 1.00 97.56 186 ALA A C 1
ATOM 1534 O O . ALA A 1 186 ? 3.726 -1.742 15.951 1.00 97.56 186 ALA A O 1
ATOM 1535 N N . THR A 1 187 ? 2.915 -2.715 17.816 1.00 98.00 187 THR A N 1
ATOM 1536 C CA . THR A 1 187 ? 3.430 -4.064 17.548 1.00 98.00 187 THR A CA 1
ATOM 1537 C C . THR A 1 187 ? 2.914 -4.605 16.215 1.00 98.00 187 THR A C 1
ATOM 1539 O O . THR A 1 187 ? 3.707 -5.008 15.369 1.00 98.00 187 THR A O 1
ATOM 1542 N N . VAL A 1 188 ? 1.600 -4.557 15.964 1.00 97.38 188 VAL A N 1
ATOM 1543 C CA . VAL A 1 188 ? 1.041 -5.079 14.705 1.00 97.38 188 VAL A CA 1
ATOM 1544 C C . VAL A 1 188 ? 1.465 -4.244 13.494 1.00 97.38 188 VAL A C 1
ATOM 1546 O O . VAL A 1 188 ? 1.719 -4.794 12.424 1.00 97.38 188 VAL A O 1
ATOM 1549 N N . THR A 1 189 ? 1.614 -2.927 13.655 1.00 97.38 189 THR A N 1
ATOM 1550 C CA . THR A 1 189 ? 2.158 -2.062 12.594 1.00 97.38 189 THR A CA 1
ATOM 1551 C C . THR A 1 189 ? 3.599 -2.437 12.263 1.00 97.38 189 THR A C 1
ATOM 1553 O O . THR A 1 189 ? 3.934 -2.553 11.089 1.00 97.38 189 THR A O 1
ATOM 1556 N N . ALA A 1 190 ? 4.445 -2.639 13.277 1.00 96.56 190 ALA A N 1
ATOM 1557 C CA . ALA A 1 190 ? 5.844 -3.013 13.086 1.00 96.56 190 ALA A CA 1
ATOM 1558 C C . ALA A 1 190 ? 5.976 -4.408 12.460 1.00 96.56 190 ALA A C 1
ATOM 1560 O O . ALA A 1 190 ? 6.763 -4.592 11.534 1.00 96.56 190 ALA A O 1
ATOM 1561 N N . TYR A 1 191 ? 5.154 -5.362 12.907 1.00 96.62 191 TYR A N 1
ATOM 1562 C CA . TYR A 1 191 ? 5.026 -6.675 12.286 1.00 96.62 191 TYR A CA 1
ATOM 1563 C C . TYR A 1 191 ? 4.646 -6.570 10.805 1.00 96.62 191 TYR A C 1
ATOM 1565 O O . TYR A 1 191 ? 5.352 -7.126 9.972 1.00 96.62 191 TYR A O 1
ATOM 1573 N N . SER A 1 192 ? 3.571 -5.848 10.467 1.00 96.12 192 SER A N 1
ATOM 1574 C CA . SER A 1 192 ? 3.108 -5.705 9.080 1.00 96.12 192 SER A CA 1
ATOM 1575 C C . SER A 1 192 ? 4.182 -5.041 8.217 1.00 96.12 192 SER A C 1
ATOM 1577 O O . SER A 1 192 ? 4.531 -5.559 7.161 1.00 96.12 192 SER A O 1
ATOM 1579 N N . PHE A 1 193 ? 4.804 -3.970 8.712 1.00 94.88 193 PHE A N 1
ATOM 1580 C CA . PHE A 1 193 ? 5.897 -3.306 8.009 1.00 94.88 193 PHE A CA 1
ATOM 1581 C C . PHE A 1 193 ? 7.062 -4.261 7.716 1.00 94.88 193 PHE A C 1
ATOM 1583 O O . PHE A 1 193 ? 7.552 -4.300 6.591 1.00 94.88 193 PHE A O 1
ATOM 1590 N N . LEU A 1 194 ? 7.472 -5.074 8.695 1.00 95.12 194 LEU A N 1
ATOM 1591 C CA . LEU A 1 194 ? 8.529 -6.071 8.525 1.00 95.12 194 LEU A CA 1
ATOM 1592 C C . LEU A 1 194 ? 8.108 -7.204 7.575 1.00 95.12 194 LEU A C 1
ATOM 1594 O O . LEU A 1 194 ? 8.871 -7.572 6.687 1.00 95.12 194 LEU A O 1
ATOM 1598 N N . PHE A 1 195 ? 6.891 -7.731 7.728 1.00 95.38 195 PHE A N 1
ATOM 1599 C CA . PHE A 1 195 ? 6.345 -8.829 6.926 1.00 95.38 195 PHE A CA 1
ATOM 1600 C C . PHE A 1 195 ? 6.277 -8.492 5.430 1.00 95.38 195 PHE A C 1
ATOM 1602 O O . PHE A 1 195 ? 6.485 -9.376 4.600 1.00 95.38 195 PHE A O 1
ATOM 1609 N N . HIS A 1 196 ? 6.067 -7.214 5.101 1.00 94.06 196 HIS A N 1
ATOM 1610 C CA . HIS A 1 196 ? 6.084 -6.677 3.739 1.00 94.06 196 HIS A CA 1
ATOM 1611 C C . HIS A 1 196 ? 7.427 -6.024 3.342 1.00 94.06 196 HIS A C 1
ATOM 1613 O O . HIS A 1 196 ? 7.486 -5.240 2.392 1.00 94.06 196 HIS A O 1
ATOM 1619 N N . GLY A 1 197 ? 8.521 -6.328 4.049 1.00 91.00 197 GLY A N 1
ATOM 1620 C CA . GLY A 1 197 ? 9.867 -5.908 3.654 1.00 91.00 197 GLY A CA 1
ATOM 1621 C C . GLY A 1 197 ? 10.147 -4.411 3.829 1.00 91.00 197 GLY A C 1
ATOM 1622 O O . GLY A 1 197 ? 10.664 -3.733 2.937 1.00 91.00 197 GLY A O 1
ATOM 1623 N N . GLU A 1 198 ? 9.747 -3.853 4.967 1.00 90.88 198 GLU A N 1
ATOM 1624 C CA . GLU A 1 198 ? 9.797 -2.415 5.249 1.00 90.88 198 GLU A CA 1
ATOM 1625 C C . GLU A 1 198 ? 9.002 -1.587 4.223 1.00 90.88 198 GLU A C 1
ATOM 1627 O O . GLU A 1 198 ? 9.417 -0.528 3.740 1.00 90.88 198 GLU A O 1
ATOM 1632 N N . MET A 1 199 ? 7.826 -2.092 3.851 1.00 88.88 199 MET A N 1
ATOM 1633 C CA . MET A 1 199 ? 6.850 -1.371 3.043 1.00 88.88 199 MET A CA 1
ATOM 1634 C C . MET A 1 199 ? 5.531 -1.244 3.795 1.00 88.88 199 MET A C 1
ATOM 1636 O O . MET A 1 199 ? 5.157 -2.105 4.579 1.00 88.88 199 MET A O 1
ATOM 1640 N N . ARG A 1 200 ? 4.785 -0.173 3.511 1.00 87.94 200 ARG A N 1
ATOM 1641 C CA . ARG A 1 200 ? 3.407 0.006 3.999 1.00 87.94 200 ARG A CA 1
ATOM 1642 C C . ARG A 1 200 ? 2.386 -0.819 3.198 1.00 87.94 200 ARG A C 1
ATOM 1644 O O . ARG A 1 200 ? 1.208 -0.487 3.211 1.00 87.94 200 ARG A O 1
ATOM 1651 N N . ASP A 1 201 ? 2.836 -1.847 2.479 1.00 86.50 201 ASP A N 1
ATOM 1652 C CA . ASP A 1 201 ? 1.943 -2.796 1.818 1.00 86.50 201 ASP A CA 1
ATOM 1653 C C . ASP A 1 201 ? 1.168 -3.524 2.926 1.00 86.50 201 ASP A C 1
ATOM 1655 O O . ASP A 1 201 ? 1.763 -4.000 3.886 1.00 86.50 201 ASP A O 1
ATOM 1659 N N . GLY A 1 202 ? -0.160 -3.432 2.900 1.00 90.69 202 GLY A N 1
ATOM 1660 C CA . GLY A 1 202 ? -1.024 -3.868 4.001 1.00 90.69 202 GLY A CA 1
ATOM 1661 C C . GLY A 1 202 ? -1.441 -2.787 5.012 1.00 90.69 202 GLY A C 1
ATOM 1662 O O . GLY A 1 202 ? -2.385 -3.033 5.756 1.00 90.69 202 GLY A O 1
ATOM 1663 N N . ILE A 1 203 ? -0.857 -1.580 5.028 1.00 94.88 203 ILE A N 1
ATOM 1664 C CA . ILE A 1 203 ? -1.266 -0.491 5.943 1.00 94.88 203 ILE A CA 1
ATOM 1665 C C . ILE A 1 203 ? -1.959 0.622 5.159 1.00 94.88 203 ILE A C 1
ATOM 1667 O O . ILE A 1 203 ? -1.345 1.280 4.322 1.00 94.88 203 ILE A O 1
ATOM 1671 N N . PHE A 1 204 ? -3.217 0.901 5.490 1.00 94.75 204 PHE A N 1
ATOM 1672 C CA . PHE A 1 204 ? -4.007 1.914 4.796 1.00 94.75 204 PHE A CA 1
ATOM 1673 C C . PHE A 1 204 ? -4.859 2.719 5.777 1.00 94.75 204 PHE A C 1
ATOM 1675 O O . PHE A 1 204 ? -5.656 2.156 6.523 1.00 94.75 204 PHE A O 1
ATOM 1682 N N . ASN A 1 205 ? -4.700 4.045 5.789 1.00 95.75 205 ASN A N 1
ATOM 1683 C CA . ASN A 1 205 ? -5.516 4.932 6.614 1.00 95.75 205 ASN A CA 1
ATOM 1684 C C . ASN A 1 205 ? -6.506 5.704 5.740 1.00 95.75 205 ASN A C 1
ATOM 1686 O O . ASN A 1 205 ? -6.186 6.097 4.617 1.00 95.75 205 ASN A O 1
ATOM 1690 N N . HIS A 1 206 ? -7.699 5.956 6.274 1.00 95.44 206 HIS A N 1
ATOM 1691 C CA . HIS A 1 206 ? -8.754 6.679 5.571 1.00 95.44 206 HIS A CA 1
ATOM 1692 C C . HIS A 1 206 ? -9.697 7.430 6.526 1.00 95.44 206 HIS A C 1
ATOM 1694 O O . HIS A 1 206 ? -9.713 7.207 7.740 1.00 95.44 206 HIS A O 1
ATOM 1700 N N . GLY A 1 207 ? -10.466 8.366 5.967 1.00 95.12 207 GLY A N 1
ATOM 1701 C CA . GLY A 1 207 ? -11.273 9.345 6.706 1.00 95.12 207 GLY A CA 1
ATOM 1702 C C . GLY A 1 207 ? -10.961 10.785 6.276 1.00 95.12 207 GLY A C 1
ATOM 1703 O O . GLY A 1 207 ? -10.469 10.983 5.173 1.00 95.12 207 GLY A O 1
ATOM 1704 N N . PRO A 1 208 ? -11.239 11.811 7.094 1.00 95.62 208 PRO A N 1
ATOM 1705 C CA . PRO A 1 208 ? -12.072 11.746 8.283 1.00 95.62 208 PRO A CA 1
ATOM 1706 C C . PRO A 1 208 ? -13.541 11.475 7.917 1.00 95.62 208 PRO A C 1
ATOM 1708 O O . PRO A 1 208 ? -14.025 11.899 6.866 1.00 95.62 208 PRO A O 1
ATOM 1711 N N . TYR A 1 209 ? -14.271 10.802 8.804 1.00 96.56 209 TYR A N 1
ATOM 1712 C CA . TYR A 1 209 ? -15.718 10.590 8.685 1.00 96.56 209 TYR A CA 1
ATOM 1713 C C . TYR A 1 209 ? -16.445 11.391 9.752 1.00 96.56 209 TYR A C 1
ATOM 1715 O O . TYR A 1 209 ? -16.218 11.164 10.935 1.00 96.56 209 TYR A O 1
ATOM 1723 N N . ARG A 1 210 ? -17.312 12.325 9.364 1.00 95.31 210 ARG A N 1
ATOM 1724 C CA . ARG A 1 210 ? -18.016 13.181 10.330 1.00 95.31 210 ARG A CA 1
ATOM 1725 C C . ARG A 1 210 ? -18.908 12.354 11.259 1.00 95.31 210 ARG A C 1
ATOM 1727 O O . ARG A 1 210 ? -19.612 11.462 10.803 1.00 95.31 210 ARG A O 1
ATOM 1734 N N . ILE A 1 211 ? -18.900 12.700 12.542 1.00 95.25 211 ILE A N 1
ATOM 1735 C CA . ILE A 1 211 ? -19.815 12.195 13.572 1.00 95.25 211 ILE A CA 1
ATOM 1736 C C . ILE A 1 211 ? -20.306 13.389 14.420 1.00 95.25 211 ILE A C 1
ATOM 1738 O O . ILE A 1 211 ? -19.711 14.462 14.350 1.00 95.25 211 ILE A O 1
ATOM 1742 N N . PRO A 1 212 ? -21.395 13.266 15.201 1.00 93.50 212 PRO A N 1
ATOM 1743 C CA . PRO A 1 212 ? -21.975 14.390 15.950 1.00 93.50 212 PRO A CA 1
ATOM 1744 C C . PRO A 1 212 ? -21.008 15.135 16.884 1.00 93.50 212 PRO A C 1
ATOM 1746 O O . PRO A 1 212 ? -21.161 16.328 17.110 1.00 93.50 212 PRO A O 1
ATOM 1749 N N . ASP A 1 213 ? -20.034 14.420 17.431 1.00 92.94 213 ASP A N 1
ATOM 1750 C CA . ASP A 1 213 ? -19.064 14.844 18.439 1.00 92.94 213 ASP A CA 1
ATOM 1751 C C . ASP A 1 213 ? -17.644 15.032 17.873 1.00 92.94 213 ASP A C 1
ATOM 1753 O O . ASP A 1 213 ? -16.707 15.222 18.645 1.00 92.94 213 ASP A O 1
ATOM 1757 N N . GLY A 1 214 ? -17.482 14.999 16.543 1.00 96.69 214 GLY A N 1
ATOM 1758 C CA . GLY A 1 214 ? -16.194 15.182 15.874 1.00 96.69 214 GLY A CA 1
ATOM 1759 C C . GLY A 1 214 ? -16.079 14.393 14.569 1.00 96.69 214 GLY A C 1
ATOM 1760 O O . GLY A 1 214 ? -16.910 14.515 13.665 1.00 96.69 214 GLY A O 1
ATOM 1761 N N . PHE A 1 215 ? -1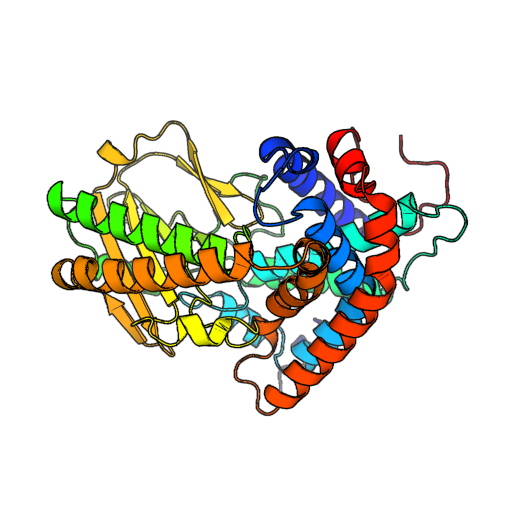5.041 13.571 14.438 1.00 97.81 215 PHE A N 1
ATOM 1762 C CA . PHE A 1 215 ? -14.846 12.706 13.274 1.00 97.81 215 PHE A CA 1
ATOM 1763 C C . PHE A 1 215 ? -14.154 11.382 13.620 1.00 97.81 215 PHE A C 1
ATOM 1765 O O . PHE A 1 215 ? -13.452 11.276 14.620 1.00 97.81 215 PHE A O 1
ATOM 1772 N N . LEU A 1 216 ? -14.334 10.366 12.774 1.00 98.31 216 LEU A N 1
ATOM 1773 C CA . LEU A 1 216 ? -13.578 9.117 12.821 1.00 98.31 216 LEU A CA 1
ATOM 1774 C C . LEU A 1 216 ? -12.386 9.162 11.867 1.00 98.31 216 LEU A C 1
ATOM 1776 O O . LEU A 1 216 ? -12.523 9.592 10.720 1.00 98.31 216 LEU A O 1
ATOM 1780 N N . VAL A 1 217 ? -11.256 8.625 12.311 1.00 98.25 217 VAL A N 1
ATOM 1781 C CA . VAL A 1 217 ? -10.136 8.206 11.462 1.00 98.25 217 VAL A CA 1
ATOM 1782 C C . VAL A 1 217 ? -9.942 6.712 11.628 1.00 98.25 217 VAL A C 1
ATOM 1784 O O . VAL A 1 217 ? -10.065 6.177 12.730 1.00 98.25 217 VAL A O 1
ATOM 1787 N N . ILE A 1 218 ? -9.669 6.039 10.518 1.00 98.12 218 ILE A N 1
ATOM 1788 C CA . ILE A 1 218 ? -9.566 4.590 10.469 1.00 98.12 218 ILE A CA 1
ATOM 1789 C C . ILE A 1 218 ? -8.189 4.218 9.935 1.00 98.12 218 ILE A C 1
ATOM 1791 O O . ILE A 1 218 ? -7.772 4.719 8.892 1.00 98.12 218 ILE A O 1
ATOM 1795 N N . LYS A 1 219 ? -7.502 3.326 10.647 1.00 98.00 219 LYS A N 1
ATOM 1796 C CA . LYS A 1 219 ? -6.268 2.670 10.222 1.00 98.00 219 LYS A CA 1
ATOM 1797 C C . LYS A 1 219 ? -6.540 1.188 10.025 1.00 98.00 219 LYS A C 1
ATOM 1799 O O . LYS A 1 219 ? -6.848 0.486 10.982 1.00 98.00 219 LYS A O 1
ATOM 1804 N N . GLU A 1 220 ? -6.396 0.709 8.803 1.00 97.00 220 GLU A N 1
ATOM 1805 C CA . GLU A 1 220 ? -6.497 -0.704 8.460 1.00 97.00 220 GLU A CA 1
ATOM 1806 C C . GLU A 1 220 ? -5.093 -1.305 8.356 1.00 97.00 220 GLU A C 1
ATOM 1808 O O . GLU A 1 220 ? -4.196 -0.713 7.750 1.00 97.00 220 GLU A O 1
ATOM 1813 N N . ILE A 1 221 ? -4.911 -2.475 8.964 1.00 96.50 221 ILE A N 1
ATOM 1814 C CA . ILE A 1 221 ? -3.752 -3.341 8.764 1.00 96.50 221 ILE A CA 1
ATOM 1815 C C . ILE A 1 221 ? -4.291 -4.653 8.210 1.00 96.50 221 ILE A C 1
ATOM 1817 O O . ILE A 1 221 ? -5.067 -5.348 8.862 1.00 96.50 221 ILE A O 1
ATOM 1821 N N . THR A 1 222 ? -3.916 -4.952 6.981 1.00 94.06 222 THR A N 1
ATOM 1822 C CA . THR A 1 222 ? -4.455 -6.039 6.170 1.00 94.06 222 THR A CA 1
ATOM 1823 C C . THR A 1 222 ? -3.344 -6.975 5.736 1.00 94.06 222 THR A C 1
ATOM 1825 O O . THR A 1 222 ? -2.166 -6.671 5.915 1.00 94.06 222 THR A O 1
ATOM 1828 N N . ASP A 1 223 ? -3.727 -8.113 5.166 1.00 92.31 223 ASP A N 1
ATOM 1829 C CA . ASP A 1 223 ? -2.801 -9.045 4.518 1.00 92.31 223 ASP A CA 1
ATOM 1830 C C . ASP A 1 223 ? -1.777 -9.687 5.477 1.00 92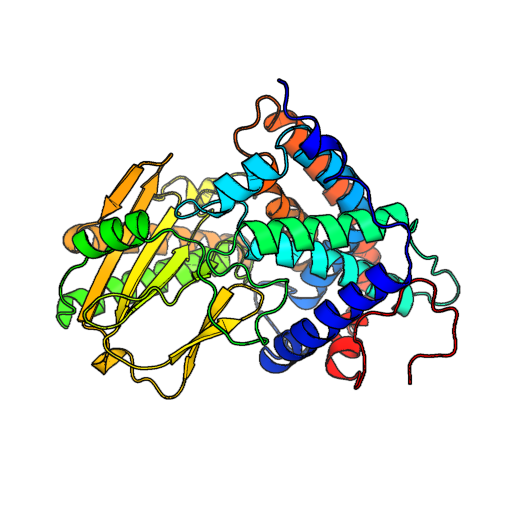.31 223 ASP A C 1
ATOM 1832 O O . ASP A 1 223 ? -0.740 -10.200 5.070 1.00 92.31 223 ASP A O 1
ATOM 1836 N N . MET A 1 224 ? -2.085 -9.753 6.776 1.00 92.12 224 MET A N 1
ATOM 1837 C CA . MET A 1 224 ? -1.138 -10.252 7.785 1.00 92.12 224 MET A CA 1
ATOM 1838 C C . MET A 1 224 ? -0.931 -11.767 7.730 1.00 92.12 224 MET A C 1
ATOM 1840 O O . MET A 1 224 ? 0.029 -12.285 8.278 1.00 92.12 224 MET A O 1
ATOM 1844 N N . LYS A 1 225 ? -1.820 -12.502 7.056 1.00 90.50 225 LYS A N 1
ATOM 1845 C CA . LYS A 1 225 ? -1.663 -13.937 6.765 1.00 90.50 225 LYS A CA 1
ATOM 1846 C C . LYS A 1 225 ? -1.405 -14.173 5.281 1.00 90.50 225 LYS A C 1
ATOM 1848 O O . LYS A 1 225 ? -1.990 -15.083 4.690 1.00 90.50 225 LYS A O 1
ATOM 1853 N N . ASN A 1 226 ? -0.597 -13.319 4.657 1.00 90.38 226 ASN A N 1
ATOM 1854 C CA . ASN A 1 226 ? -0.315 -13.457 3.240 1.00 90.38 226 ASN A CA 1
ATOM 1855 C C . ASN A 1 226 ? 0.453 -14.748 2.960 1.00 90.38 226 ASN A C 1
ATOM 1857 O O . ASN A 1 226 ? 1.579 -14.943 3.410 1.00 90.38 226 ASN A O 1
ATOM 1861 N N . ASP A 1 227 ? -0.165 -15.631 2.192 1.00 88.81 227 ASP A N 1
ATOM 1862 C CA . ASP A 1 227 ? 0.404 -16.906 1.795 1.00 88.81 227 ASP A CA 1
ATOM 1863 C C . ASP A 1 227 ? 1.133 -16.832 0.450 1.00 88.81 227 ASP A C 1
ATOM 1865 O O . ASP A 1 227 ? 1.682 -17.844 0.016 1.00 88.81 227 ASP A O 1
ATOM 1869 N N . LEU A 1 228 ? 1.134 -15.670 -0.213 1.00 88.81 228 LEU A N 1
ATOM 1870 C CA . LEU A 1 228 ? 1.937 -15.410 -1.402 1.00 88.81 228 LEU A CA 1
ATOM 1871 C C . LEU A 1 228 ? 3.427 -15.442 -1.063 1.00 88.81 228 LEU A C 1
ATOM 1873 O O . LEU A 1 228 ? 4.198 -16.110 -1.750 1.00 88.81 228 LEU A O 1
ATOM 1877 N N . PHE A 1 229 ? 3.824 -14.787 0.025 1.00 91.12 229 PHE A N 1
ATOM 1878 C CA . PHE A 1 229 ? 5.222 -14.756 0.422 1.00 91.12 229 PHE A CA 1
ATOM 1879 C C . PHE A 1 229 ? 5.713 -16.129 0.911 1.00 91.12 229 PHE A C 1
ATOM 1881 O O . PHE A 1 229 ? 5.019 -16.778 1.700 1.00 91.12 229 PHE A O 1
ATOM 1888 N N . PRO A 1 230 ? 6.935 -16.560 0.537 1.00 89.12 230 PRO A N 1
ATOM 1889 C CA . PRO A 1 230 ? 7.516 -17.813 1.028 1.00 89.12 230 PRO A CA 1
ATOM 1890 C C . PRO A 1 230 ? 7.583 -17.911 2.562 1.00 89.12 230 PRO A C 1
ATOM 1892 O O . PRO A 1 230 ? 7.412 -18.992 3.124 1.00 89.12 230 PRO A O 1
ATOM 1895 N N . TRP A 1 231 ? 7.769 -16.778 3.248 1.00 91.44 231 TRP A N 1
ATOM 1896 C CA . TRP A 1 231 ? 7.783 -16.678 4.714 1.00 91.44 231 TRP A CA 1
ATOM 1897 C C . TRP A 1 231 ? 6.384 -16.571 5.346 1.00 91.44 231 TRP A C 1
ATOM 1899 O O . TRP A 1 231 ? 6.256 -16.553 6.571 1.00 91.44 231 TRP A O 1
ATOM 1909 N N . GLY A 1 232 ? 5.315 -16.549 4.544 1.00 88.88 232 GLY A N 1
ATOM 1910 C CA . GLY A 1 232 ? 3.925 -16.472 5.005 1.00 88.88 232 GLY A CA 1
ATOM 1911 C C . GLY A 1 232 ? 3.505 -17.614 5.936 1.00 88.88 232 GLY A C 1
ATOM 1912 O O . GLY A 1 232 ? 2.576 -17.478 6.733 1.00 88.88 232 GLY A O 1
ATOM 1913 N N . THR A 1 233 ? 4.214 -18.745 5.901 1.00 89.62 233 THR A N 1
ATOM 1914 C CA . THR A 1 233 ? 3.993 -19.878 6.812 1.00 89.62 233 THR A CA 1
ATOM 1915 C C . THR A 1 233 ? 4.214 -19.508 8.281 1.00 89.62 233 THR A C 1
ATOM 1917 O O . THR A 1 233 ? 3.473 -20.002 9.133 1.00 89.62 233 THR A O 1
ATOM 1920 N N . LEU A 1 234 ? 5.143 -18.591 8.576 1.00 86.06 234 LEU A N 1
ATOM 1921 C CA . LEU A 1 234 ? 5.417 -18.090 9.930 1.00 86.06 234 LEU A CA 1
ATOM 1922 C C . LEU A 1 234 ? 4.219 -17.317 10.506 1.00 86.06 234 LEU A C 1
ATOM 1924 O O . LEU A 1 234 ? 3.967 -17.353 11.709 1.00 86.06 234 LEU A O 1
ATOM 1928 N N . ALA A 1 235 ? 3.427 -16.682 9.640 1.00 84.12 235 ALA A N 1
ATOM 1929 C CA . ALA A 1 235 ? 2.269 -15.877 10.015 1.00 84.12 235 ALA A CA 1
ATOM 1930 C C . ALA A 1 235 ? 0.994 -16.695 10.296 1.00 84.12 235 ALA A C 1
ATOM 1932 O O . ALA A 1 235 ? 0.007 -16.161 10.807 1.00 84.12 235 ALA A O 1
ATOM 1933 N N . ARG A 1 236 ? 0.985 -18.009 10.013 1.00 83.25 236 ARG A N 1
ATOM 1934 C CA . ARG A 1 236 ? -0.208 -18.867 10.186 1.00 83.25 236 ARG A CA 1
ATOM 1935 C C . ARG A 1 236 ? -0.749 -18.877 11.617 1.00 83.25 236 ARG A C 1
ATOM 1937 O O . ARG A 1 236 ? -1.952 -19.055 11.803 1.00 83.25 236 ARG A O 1
ATOM 1944 N N . ARG A 1 237 ? 0.127 -18.659 12.604 1.00 84.81 237 ARG A N 1
ATOM 1945 C CA . ARG A 1 237 ? -0.196 -18.627 14.039 1.00 84.81 237 ARG A CA 1
ATOM 1946 C C . ARG A 1 237 ? -0.914 -17.353 14.493 1.00 84.81 237 ARG A C 1
ATOM 1948 O O . ARG A 1 237 ? -1.408 -17.334 15.616 1.00 84.81 237 ARG A O 1
ATOM 1955 N N . LEU A 1 238 ? -1.002 -16.310 13.661 1.00 90.88 238 LEU A N 1
ATOM 1956 C CA . LEU A 1 238 ? -1.723 -15.091 14.034 1.00 90.88 238 LEU A CA 1
ATOM 1957 C C . LEU A 1 238 ? -3.201 -15.392 14.349 1.00 90.88 238 LEU A C 1
ATOM 1959 O O . LEU A 1 238 ? -3.828 -16.186 13.643 1.00 90.88 238 LEU A O 1
ATOM 1963 N N . PRO A 1 239 ? -3.812 -14.737 15.347 1.00 88.94 239 PRO A N 1
ATOM 1964 C CA . PRO A 1 239 ? -5.225 -14.946 15.671 1.00 88.94 239 PRO A CA 1
ATOM 1965 C C . PRO A 1 239 ? -6.192 -14.206 14.726 1.00 88.94 239 PRO A C 1
ATOM 1967 O O . PRO A 1 239 ? -7.406 -14.331 14.864 1.00 88.94 239 PRO A O 1
ATOM 1970 N N . PHE A 1 240 ? -5.670 -13.451 13.756 1.00 90.81 240 PHE A N 1
ATOM 1971 C CA . PHE A 1 240 ? -6.420 -12.619 12.810 1.00 90.81 240 PHE A CA 1
ATOM 1972 C C . PHE A 1 240 ? -5.699 -12.532 11.459 1.00 90.81 240 PHE A C 1
ATOM 1974 O O . PHE A 1 240 ? -4.497 -12.791 11.384 1.00 90.81 240 PHE A O 1
ATOM 1981 N N . SER A 1 241 ? -6.423 -12.182 10.392 1.00 90.12 241 SER A N 1
ATOM 1982 C CA . SER A 1 241 ? -5.838 -11.855 9.079 1.00 90.12 241 SER A CA 1
ATOM 1983 C C . SER A 1 241 ? -5.760 -10.354 8.835 1.00 90.12 241 SER A C 1
ATOM 1985 O O . SER A 1 241 ? -4.799 -9.891 8.226 1.00 90.12 241 SER A O 1
ATOM 1987 N N . ASP A 1 242 ? -6.753 -9.614 9.329 1.00 94.81 242 ASP A N 1
ATOM 1988 C CA . ASP A 1 242 ? -6.933 -8.193 9.079 1.00 94.81 242 ASP A CA 1
ATOM 1989 C C . ASP A 1 242 ? -7.494 -7.530 10.349 1.00 94.81 242 ASP A C 1
ATOM 1991 O O . ASP A 1 242 ? -8.398 -8.062 11.003 1.00 94.81 242 ASP A O 1
ATOM 1995 N N . ILE A 1 243 ? -6.950 -6.371 10.713 1.00 96.31 243 ILE A N 1
ATOM 1996 C CA . ILE A 1 243 ? -7.427 -5.564 11.835 1.00 96.31 243 ILE A CA 1
ATOM 1997 C C . ILE A 1 243 ? -7.629 -4.114 11.427 1.00 96.31 243 ILE A C 1
ATOM 1999 O O . ILE A 1 243 ? -6.996 -3.588 10.513 1.00 96.31 243 ILE A O 1
ATOM 2003 N N . MET A 1 244 ? -8.493 -3.443 12.171 1.00 97.06 244 MET A N 1
ATOM 2004 C CA . MET A 1 244 ? -8.793 -2.040 11.975 1.00 97.06 244 MET A CA 1
ATOM 2005 C C . MET A 1 244 ? -8.797 -1.318 13.314 1.00 97.06 244 MET A C 1
ATOM 2007 O O . MET A 1 244 ? -9.488 -1.727 14.243 1.00 97.06 244 MET A O 1
ATOM 2011 N N . HIS A 1 245 ? -8.055 -0.224 13.402 1.00 98.19 245 HIS A N 1
ATOM 2012 C CA . HIS A 1 245 ? -8.088 0.706 14.521 1.00 98.19 245 HIS A CA 1
ATOM 2013 C C . HIS A 1 245 ? -8.933 1.912 14.139 1.00 98.19 245 HIS A C 1
ATOM 2015 O O . HIS A 1 245 ? -8.684 2.570 13.129 1.00 98.19 245 HIS A O 1
ATOM 2021 N N . VAL A 1 246 ? -9.962 2.173 14.933 1.00 98.44 246 VAL A N 1
ATOM 2022 C CA . VAL A 1 246 ? -10.917 3.254 14.708 1.00 98.44 246 VAL A CA 1
ATOM 2023 C C . VAL A 1 246 ? -10.765 4.252 15.842 1.00 98.44 246 VAL A C 1
ATOM 2025 O O . VAL A 1 246 ? -10.894 3.888 17.008 1.00 98.44 246 VAL A O 1
ATOM 2028 N N . MET A 1 247 ? -10.507 5.506 15.492 1.00 98.44 247 MET A N 1
ATOM 2029 C CA . MET A 1 247 ? -10.295 6.610 16.424 1.00 98.44 247 MET A CA 1
ATOM 2030 C C . MET A 1 247 ? -11.395 7.648 16.233 1.00 98.44 247 MET A C 1
ATOM 2032 O O . MET A 1 247 ? -11.531 8.185 15.137 1.00 98.44 247 MET A O 1
ATOM 2036 N N . ALA A 1 248 ? -12.158 7.951 17.281 1.00 98.25 248 ALA A N 1
ATOM 2037 C CA . ALA A 1 248 ? -13.071 9.088 17.321 1.00 98.25 248 ALA A CA 1
ATOM 2038 C C . ALA A 1 248 ? -12.365 10.295 17.936 1.00 98.25 248 ALA A C 1
ATOM 2040 O O . ALA A 1 248 ? -11.936 10.247 19.088 1.00 98.25 248 ALA A O 1
ATOM 2041 N N . VAL A 1 249 ? -12.261 11.375 17.171 1.00 98.19 249 VAL A N 1
ATOM 2042 C CA . VAL A 1 249 ? -11.501 12.580 17.509 1.00 98.19 249 VAL A CA 1
ATOM 2043 C C . VAL A 1 249 ? -12.443 13.776 17.540 1.00 98.19 249 VAL A C 1
ATOM 2045 O O . VAL A 1 249 ? -13.238 13.956 16.621 1.00 98.19 249 VAL A O 1
ATOM 2048 N N . ARG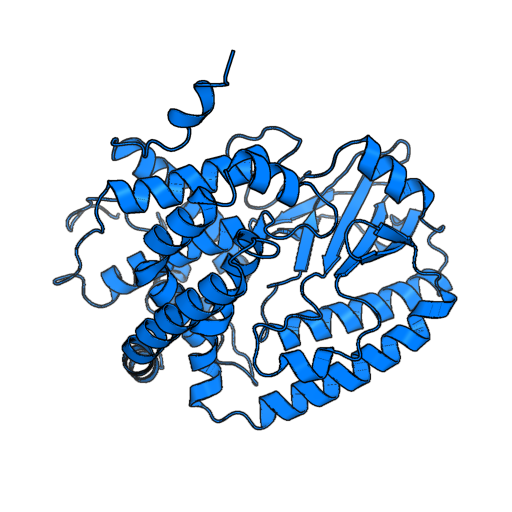 A 1 250 ? -12.361 14.586 18.598 1.00 97.88 250 ARG A N 1
ATOM 2049 C CA . ARG A 1 250 ? -13.260 15.719 18.858 1.00 97.88 250 ARG A CA 1
ATOM 2050 C C . ARG A 1 250 ? -13.097 16.844 17.845 1.00 97.88 250 ARG A C 1
ATOM 2052 O O . ARG A 1 250 ? -14.070 17.316 17.265 1.00 97.88 250 ARG A O 1
ATOM 2059 N N . GLN A 1 251 ? -11.860 17.279 17.654 1.00 96.69 251 GLN A N 1
ATOM 2060 C CA . GLN A 1 251 ? -11.484 18.390 16.788 1.00 96.69 251 GLN A CA 1
ATOM 2061 C C . GLN A 1 251 ? -10.044 18.208 16.303 1.00 96.69 251 GLN A C 1
ATOM 2063 O O . GLN A 1 251 ? -9.304 17.366 16.808 1.00 96.69 251 GLN A O 1
ATOM 2068 N N . GLY A 1 252 ? -9.665 18.997 15.301 1.00 94.50 252 GLY A N 1
ATOM 2069 C CA . GLY A 1 252 ? -8.359 18.928 14.658 1.00 94.50 252 GLY A CA 1
ATOM 2070 C C . GLY A 1 252 ? -8.461 18.630 13.168 1.00 94.50 252 GLY A C 1
ATOM 2071 O O . GLY A 1 252 ? -9.539 18.696 12.571 1.00 94.50 252 GLY A O 1
ATOM 2072 N N . ARG A 1 253 ? -7.319 18.308 12.561 1.00 94.12 253 ARG A N 1
ATOM 2073 C CA . ARG A 1 253 ? -7.190 18.087 11.121 1.00 94.12 253 ARG A CA 1
ATOM 2074 C C . ARG A 1 253 ? -6.392 16.818 10.837 1.00 94.12 253 ARG A C 1
ATOM 2076 O O . ARG A 1 253 ? -5.201 16.743 11.130 1.00 94.12 253 ARG A O 1
ATOM 2083 N N . ALA A 1 254 ? -7.070 15.838 10.241 1.00 93.69 254 ALA A N 1
ATOM 2084 C CA . ALA A 1 254 ? -6.466 14.634 9.679 1.00 93.69 254 ALA A CA 1
ATOM 2085 C C . ALA A 1 254 ? -6.285 14.799 8.170 1.00 93.69 254 ALA A C 1
ATOM 2087 O O . ALA A 1 254 ? -7.251 15.087 7.458 1.00 93.69 254 ALA A O 1
ATOM 2088 N N . GLU A 1 255 ? -5.075 14.559 7.684 1.00 91.75 255 GLU A N 1
ATOM 2089 C CA . GLU A 1 255 ? -4.758 14.552 6.261 1.00 91.75 255 GLU A CA 1
ATOM 2090 C C . GLU A 1 255 ? -4.140 13.230 5.849 1.00 91.75 255 GLU A C 1
ATOM 2092 O O . GLU A 1 255 ? -3.351 12.638 6.584 1.00 91.75 255 GLU A O 1
ATOM 2097 N N . PHE A 1 256 ? -4.502 12.781 4.654 1.00 91.44 256 PHE A N 1
ATOM 2098 C CA . PHE A 1 256 ? -4.051 11.517 4.104 1.00 91.44 256 PHE A CA 1
ATOM 2099 C C . PHE A 1 256 ? -3.186 11.770 2.875 1.00 91.44 256 PHE A C 1
ATOM 2101 O O . PHE A 1 256 ? -3.566 12.562 2.008 1.00 91.44 256 PHE A O 1
ATOM 2108 N N . ASP A 1 257 ? -2.031 11.104 2.818 1.00 90.00 257 ASP A N 1
ATOM 2109 C CA . ASP A 1 257 ? -1.165 11.113 1.644 1.00 90.00 257 ASP A CA 1
ATOM 2110 C C . ASP A 1 257 ? -1.746 10.272 0.494 1.00 90.00 257 ASP A C 1
ATOM 2112 O O . ASP A 1 257 ? -2.727 9.544 0.660 1.00 90.00 257 ASP A O 1
ATOM 2116 N N . VAL A 1 258 ? -1.146 10.357 -0.695 1.00 87.69 258 VAL A N 1
ATOM 2117 C CA . VAL A 1 258 ? -1.619 9.635 -1.895 1.00 87.69 258 VAL A CA 1
ATOM 2118 C C . VAL A 1 258 ? -1.593 8.104 -1.778 1.00 87.69 258 VAL A C 1
ATOM 2120 O O . VAL A 1 258 ? -2.216 7.411 -2.583 1.00 87.69 258 VAL A O 1
ATOM 2123 N N . LEU A 1 259 ? -0.907 7.573 -0.765 1.00 89.06 259 LEU A N 1
ATOM 2124 C CA . LEU A 1 259 ? -0.843 6.159 -0.403 1.00 89.06 259 LEU A CA 1
ATOM 2125 C C . LEU A 1 259 ? -1.618 5.855 0.897 1.00 89.06 259 LEU A C 1
ATOM 2127 O O . LEU A 1 259 ? -1.490 4.763 1.444 1.00 89.06 259 LEU A O 1
ATOM 2131 N N . GLY A 1 260 ? -2.422 6.794 1.406 1.00 90.44 260 GLY A N 1
ATOM 2132 C CA . GLY A 1 260 ? -3.212 6.619 2.625 1.00 90.44 260 GLY A CA 1
ATOM 2133 C C . GLY A 1 260 ? -2.396 6.705 3.918 1.00 90.44 260 GLY A C 1
ATOM 2134 O O . GLY A 1 260 ? -2.799 6.136 4.930 1.00 90.44 260 GLY A O 1
ATOM 2135 N N . GLY A 1 261 ? -1.239 7.369 3.924 1.00 91.31 261 GLY A N 1
ATOM 2136 C CA . GLY A 1 261 ? -0.509 7.712 5.150 1.00 91.31 261 GLY A CA 1
ATOM 2137 C C . GLY A 1 261 ? -1.189 8.850 5.913 1.00 91.31 261 GLY A C 1
ATOM 2138 O O . GLY A 1 261 ? -1.564 9.846 5.309 1.00 91.31 261 GLY A O 1
ATOM 2139 N N . LEU A 1 262 ? -1.364 8.700 7.227 1.00 92.81 262 LEU A N 1
ATOM 2140 C CA . LEU A 1 262 ? -2.065 9.661 8.085 1.00 92.81 262 LEU A CA 1
ATOM 2141 C C . LEU A 1 262 ? -1.115 10.715 8.673 1.00 92.81 262 LEU A C 1
ATOM 2143 O O . LEU A 1 262 ? -0.104 10.372 9.285 1.00 92.81 262 LEU A O 1
ATOM 2147 N N . HIS A 1 263 ? -1.511 11.983 8.575 1.00 91.50 263 HIS A N 1
ATOM 2148 C CA . HIS A 1 263 ? -0.865 13.133 9.202 1.00 91.50 263 HIS A CA 1
ATOM 2149 C C . HIS A 1 263 ? -1.876 13.923 10.021 1.00 91.50 263 HIS A C 1
ATOM 2151 O O . HIS A 1 263 ? -2.961 14.256 9.547 1.00 91.50 263 HIS A O 1
ATOM 2157 N N . TRP A 1 264 ? -1.490 14.249 11.246 1.00 93.75 264 TRP A N 1
ATOM 2158 C CA . TRP A 1 264 ? -2.231 15.158 12.105 1.00 93.75 264 TRP A CA 1
ATOM 2159 C C . TRP A 1 264 ? -1.615 16.546 11.979 1.00 93.75 264 TRP A C 1
ATOM 2161 O O . TRP A 1 264 ? -0.420 16.707 12.220 1.00 93.75 264 TRP A O 1
ATOM 2171 N N . VAL A 1 265 ? -2.412 17.532 11.575 1.00 92.12 265 VAL A N 1
ATOM 2172 C CA . VAL A 1 265 ? -1.959 18.922 11.429 1.00 92.12 265 VAL A CA 1
ATOM 2173 C C . VAL A 1 265 ? -2.463 19.719 12.616 1.00 92.12 265 VAL A C 1
ATOM 2175 O O . VAL A 1 265 ? -3.668 19.745 12.868 1.00 92.12 265 VAL A O 1
ATOM 2178 N N . ASP A 1 266 ? -1.534 20.310 13.369 1.00 91.31 266 ASP A N 1
ATOM 2179 C CA . ASP A 1 266 ? -1.809 21.135 14.552 1.00 91.31 266 ASP A CA 1
ATOM 2180 C C . ASP A 1 266 ? -2.782 20.477 15.550 1.00 91.31 266 ASP A C 1
ATOM 2182 O O . ASP A 1 266 ? -3.592 21.139 16.194 1.00 91.31 266 ASP A O 1
ATOM 2186 N N . THR A 1 267 ? -2.739 19.143 15.653 1.00 93.12 267 THR A N 1
ATOM 2187 C CA . THR A 1 267 ? -3.689 18.350 16.445 1.00 93.12 267 THR A CA 1
ATOM 2188 C C . THR A 1 267 ? -2.947 17.458 17.430 1.00 93.12 267 THR A C 1
ATOM 2190 O O . THR A 1 267 ? -2.186 16.575 17.034 1.00 93.12 267 THR A O 1
ATOM 2193 N N . ASP A 1 268 ? -3.214 17.654 18.720 1.00 94.62 268 ASP A N 1
ATOM 2194 C CA . ASP A 1 268 ? -2.730 16.784 19.791 1.00 94.62 268 ASP A CA 1
ATOM 2195 C C . ASP A 1 268 ? -3.728 15.644 20.026 1.00 94.62 268 ASP A C 1
ATOM 2197 O O . ASP A 1 268 ? -4.708 15.774 20.763 1.00 94.62 268 ASP A O 1
ATOM 2201 N N . ILE A 1 269 ? -3.484 14.506 19.378 1.00 93.50 269 ILE A N 1
ATOM 2202 C CA . ILE A 1 269 ? -4.390 13.353 19.447 1.00 93.50 269 ILE A CA 1
ATOM 2203 C C . ILE A 1 269 ? -4.513 12.780 20.846 1.00 93.50 269 ILE A C 1
ATOM 2205 O O . ILE A 1 269 ? -5.560 12.233 21.187 1.00 93.50 269 ILE A O 1
ATOM 2209 N N . GLU A 1 270 ? -3.507 12.973 21.695 1.00 90.75 270 GLU A N 1
ATOM 2210 C CA . GLU A 1 270 ? -3.597 12.534 23.078 1.00 90.75 270 GLU A CA 1
ATOM 2211 C C . GLU A 1 270 ? -4.692 13.281 23.851 1.00 90.75 270 GLU A C 1
ATOM 2213 O O . GLU A 1 270 ? -5.274 12.706 24.773 1.00 90.75 270 GLU A O 1
ATOM 2218 N N . LYS A 1 271 ? -5.019 14.515 23.452 1.00 94.62 271 LYS A N 1
ATOM 2219 C CA . LYS A 1 271 ? -6.082 15.331 24.059 1.00 94.62 271 LYS A CA 1
ATOM 2220 C C . LYS A 1 271 ? -7.418 15.208 23.339 1.00 94.62 271 LYS A C 1
ATOM 2222 O O . LYS A 1 271 ? -8.464 15.276 23.982 1.00 94.62 271 LYS A O 1
ATOM 2227 N N . GLU A 1 272 ? -7.385 15.038 22.020 1.00 97.25 272 GLU A N 1
ATOM 2228 C CA . GLU A 1 272 ? -8.590 15.115 21.190 1.00 97.25 272 GLU A CA 1
ATOM 2229 C C . GLU A 1 272 ? -9.292 13.770 20.969 1.00 97.25 272 GLU A C 1
ATOM 2231 O O . GLU A 1 272 ? -10.434 13.746 20.507 1.00 97.25 272 GLU A O 1
ATOM 2236 N N . LEU A 1 273 ? -8.662 12.647 21.324 1.00 97.06 273 LEU A N 1
ATOM 2237 C CA . LEU A 1 273 ? -9.280 11.326 21.225 1.00 97.06 273 LEU A CA 1
ATOM 2238 C C . LEU A 1 273 ? -10.412 11.153 22.258 1.00 97.06 273 LEU A C 1
ATOM 2240 O O . LEU A 1 273 ? -10.188 11.180 23.466 1.00 97.06 273 LEU A O 1
ATOM 2244 N N . ILE A 1 274 ? -11.636 10.934 21.775 1.00 97.19 274 ILE A N 1
ATOM 2245 C CA . ILE A 1 274 ? -12.843 10.722 22.592 1.00 97.19 274 ILE A CA 1
ATOM 2246 C C . ILE A 1 274 ? -13.026 9.236 22.908 1.00 97.19 274 ILE A C 1
ATOM 2248 O O . ILE A 1 274 ? -13.331 8.853 24.040 1.00 97.19 274 ILE A O 1
ATOM 2252 N N . ALA A 1 275 ? -12.872 8.399 21.887 1.00 97.88 275 ALA A N 1
ATOM 2253 C CA . ALA A 1 275 ? -13.100 6.966 21.955 1.00 97.88 275 ALA A CA 1
ATOM 2254 C C . ALA A 1 275 ? -12.260 6.257 20.892 1.00 97.88 275 ALA A C 1
ATOM 2256 O O . ALA A 1 275 ? -11.956 6.832 19.847 1.00 97.88 275 ALA A O 1
ATOM 2257 N N . GLU A 1 276 ? -11.906 5.005 21.138 1.00 98.19 276 GLU A N 1
ATOM 2258 C CA . GLU A 1 276 ? -11.212 4.178 20.159 1.00 98.19 276 GLU A CA 1
ATOM 2259 C C . GLU A 1 276 ? -11.593 2.706 20.294 1.00 98.19 276 GLU A C 1
ATOM 2261 O O . GLU A 1 276 ? -12.145 2.270 21.304 1.00 98.19 276 GLU A O 1
ATOM 2266 N N . GLY A 1 277 ? -11.328 1.938 19.244 1.00 97.81 277 GLY A N 1
ATOM 2267 C CA . GLY A 1 277 ? -11.582 0.507 19.224 1.00 97.81 277 GLY A CA 1
ATOM 2268 C C . GLY A 1 277 ? -10.722 -0.194 18.187 1.00 97.81 277 GLY A C 1
ATOM 2269 O O . GLY A 1 277 ? -10.365 0.387 17.159 1.00 97.81 277 GLY A O 1
ATOM 2270 N N . VAL A 1 278 ? -10.397 -1.453 18.463 1.00 98.12 278 VAL A N 1
ATOM 2271 C CA . VAL A 1 278 ? -9.730 -2.349 17.518 1.00 98.12 278 VAL A CA 1
ATOM 2272 C C . VAL A 1 278 ? -10.741 -3.396 17.077 1.00 98.12 278 VAL A C 1
ATOM 2274 O O . VAL A 1 278 ? -11.440 -3.977 17.903 1.00 98.12 278 VAL A O 1
ATOM 2277 N N . PHE A 1 279 ? -10.826 -3.641 15.778 1.00 97.56 279 PHE A N 1
ATOM 2278 C CA . PHE A 1 279 ? -11.756 -4.587 15.183 1.00 97.56 279 PHE A CA 1
ATOM 2279 C C . PHE A 1 279 ? -10.980 -5.661 14.433 1.00 97.56 279 PHE A C 1
ATOM 2281 O O . PHE A 1 279 ? -10.046 -5.346 13.701 1.00 97.56 279 PHE A O 1
ATOM 2288 N N . ASN A 1 280 ? -11.393 -6.915 14.588 1.00 95.19 280 ASN A N 1
ATOM 2289 C CA . ASN A 1 280 ? -10.978 -8.007 13.717 1.00 95.19 280 ASN A CA 1
ATOM 2290 C C . ASN A 1 280 ? -11.926 -8.073 12.520 1.00 95.19 280 ASN A C 1
ATOM 2292 O O . ASN A 1 280 ? -13.148 -8.026 12.708 1.00 95.19 280 ASN A O 1
ATOM 2296 N N . VAL A 1 281 ? -11.369 -8.250 11.325 1.00 91.00 281 VAL A N 1
ATOM 2297 C CA . VAL A 1 281 ? -12.134 -8.469 10.097 1.00 91.00 281 VAL A CA 1
ATOM 2298 C C . VAL A 1 281 ? -11.785 -9.852 9.555 1.00 91.00 281 VAL A C 1
ATOM 2300 O O . VAL A 1 281 ? -10.652 -10.105 9.167 1.00 91.00 281 VAL A O 1
ATOM 2303 N N . ASP A 1 282 ? -12.760 -10.760 9.549 1.00 82.38 282 ASP A N 1
ATOM 2304 C CA . ASP A 1 282 ? -12.617 -12.106 8.983 1.00 82.38 282 ASP A CA 1
ATOM 2305 C C . ASP A 1 282 ? -13.798 -12.395 8.058 1.00 82.38 282 ASP A C 1
ATOM 2307 O O . ASP A 1 282 ? -14.942 -12.451 8.508 1.00 82.38 282 ASP A O 1
ATOM 2311 N N . SER A 1 283 ? -13.519 -12.584 6.766 1.00 66.62 283 SER A N 1
ATOM 2312 C CA . SER A 1 283 ? -14.497 -13.076 5.786 1.00 66.62 283 SER A CA 1
ATOM 2313 C C . SER A 1 283 ? -15.846 -12.331 5.850 1.00 66.62 283 SER A C 1
ATOM 2315 O O . SER A 1 283 ? -16.908 -12.943 5.920 1.00 66.62 283 SER A O 1
ATOM 2317 N N . GLU A 1 284 ? -15.781 -10.992 5.862 1.00 68.69 284 GLU A N 1
ATOM 2318 C CA . GLU A 1 284 ? -16.897 -10.028 5.993 1.00 68.69 284 GLU A CA 1
ATOM 2319 C C . GLU A 1 284 ? -17.520 -9.877 7.394 1.00 68.69 284 GLU A C 1
ATOM 2321 O O . GLU A 1 284 ? -18.317 -8.961 7.612 1.00 68.69 284 GLU A O 1
ATOM 2326 N N . LYS A 1 285 ? -17.135 -10.698 8.375 1.00 85.31 285 LYS A N 1
ATOM 2327 C CA . LYS A 1 285 ? -17.528 -10.507 9.775 1.00 85.31 285 LYS A CA 1
ATOM 2328 C C . LYS A 1 285 ? -16.575 -9.542 10.453 1.00 85.31 285 LYS A C 1
ATOM 2330 O O . LYS A 1 285 ? -15.363 -9.742 10.473 1.00 85.31 285 LYS A O 1
ATOM 2335 N N . ILE A 1 286 ? -17.154 -8.519 11.060 1.00 92.69 286 ILE A N 1
ATOM 2336 C CA . ILE A 1 286 ? -16.419 -7.511 11.812 1.00 92.69 286 ILE A CA 1
ATOM 2337 C C . ILE A 1 286 ? -16.822 -7.673 13.258 1.00 92.69 286 ILE A C 1
ATOM 2339 O O . ILE A 1 286 ? -18.010 -7.743 13.576 1.00 92.69 286 ILE A O 1
ATOM 2343 N N . ARG A 1 287 ? -15.828 -7.757 14.131 1.00 93.69 287 ARG A N 1
ATOM 2344 C CA . ARG A 1 287 ? -16.059 -7.832 15.569 1.00 93.69 287 ARG A CA 1
ATOM 2345 C C . ARG A 1 287 ? -15.097 -6.898 16.289 1.00 93.69 287 ARG A C 1
ATOM 2347 O O . ARG A 1 287 ? -13.912 -6.910 15.947 1.00 93.69 287 ARG A O 1
ATOM 2354 N N . PRO A 1 288 ? -15.562 -6.105 17.267 1.00 95.88 288 PRO A N 1
ATOM 2355 C CA . PRO A 1 288 ? -14.643 -5.441 18.178 1.00 95.88 288 PRO A CA 1
ATOM 2356 C C . PRO A 1 288 ? -13.825 -6.507 18.919 1.00 95.88 288 PRO A C 1
ATOM 2358 O O . PRO A 1 288 ? -14.340 -7.579 19.251 1.00 95.88 288 PRO A O 1
ATOM 2361 N N . ILE A 1 289 ? -12.545 -6.229 19.135 1.00 95.94 289 ILE A N 1
ATOM 2362 C CA . ILE A 1 289 ? -11.660 -7.041 19.964 1.00 95.94 289 ILE A CA 1
ATOM 2363 C C . ILE A 1 289 ? -11.684 -6.433 21.370 1.00 95.94 289 ILE A C 1
ATOM 2365 O O . ILE A 1 289 ? -11.290 -5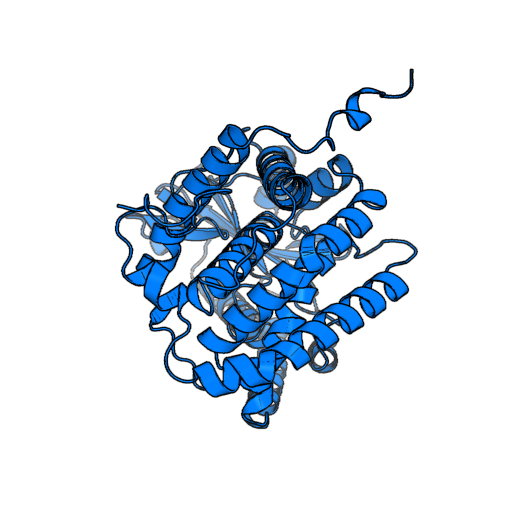.274 21.526 1.00 95.94 289 ILE A O 1
ATOM 2369 N N . PRO A 1 290 ? -12.128 -7.179 22.394 1.00 95.25 290 PRO A N 1
ATOM 2370 C CA . PRO A 1 290 ? -12.073 -6.713 23.772 1.00 95.25 290 PRO A CA 1
ATOM 2371 C C . PRO A 1 290 ? -10.648 -6.338 24.183 1.00 95.25 290 PRO A C 1
ATOM 2373 O O . PRO A 1 290 ? -9.695 -7.062 23.892 1.00 95.25 290 PRO A O 1
ATOM 2376 N N . ILE A 1 291 ? -10.493 -5.250 24.942 1.00 94.81 291 ILE A N 1
ATOM 2377 C CA . ILE A 1 291 ? -9.179 -4.784 25.423 1.00 94.81 291 ILE A CA 1
ATOM 2378 C C . ILE A 1 291 ? -8.432 -5.879 26.197 1.00 94.81 291 ILE A C 1
ATOM 2380 O O . ILE A 1 291 ? -7.207 -5.973 26.122 1.00 94.81 291 ILE A O 1
ATOM 2384 N N . SER A 1 292 ? -9.165 -6.735 26.913 1.00 94.69 292 SER A N 1
ATOM 2385 C CA . SER A 1 292 ? -8.611 -7.873 27.650 1.00 94.69 292 SER A CA 1
ATOM 2386 C C . SER A 1 292 ? -7.926 -8.918 26.762 1.00 94.69 292 SER A C 1
ATOM 2388 O O . SER A 1 292 ? -7.047 -9.620 27.249 1.00 94.69 292 SER A O 1
ATOM 2390 N N . GLU A 1 293 ? -8.298 -9.025 25.483 1.00 96.12 293 GLU A N 1
ATOM 2391 C CA . GLU A 1 293 ? -7.693 -9.969 24.530 1.00 96.12 293 GLU A CA 1
ATOM 2392 C C . GLU A 1 293 ? -6.409 -9.410 23.891 1.00 96.12 293 GLU A C 1
ATOM 2394 O O . GLU A 1 293 ? -5.510 -10.175 23.537 1.00 96.12 293 GLU A O 1
ATOM 2399 N N . LEU A 1 294 ? -6.280 -8.080 23.789 1.00 96.44 294 LEU A N 1
ATOM 2400 C CA . LEU A 1 294 ? -5.193 -7.430 23.044 1.00 96.44 294 LEU A CA 1
ATOM 2401 C C . LEU A 1 294 ? -3.799 -7.783 23.570 1.00 96.44 294 LEU A C 1
ATOM 2403 O O . LEU A 1 294 ? -2.880 -7.957 22.777 1.00 96.44 294 LEU A O 1
ATOM 2407 N N . ALA A 1 295 ? -3.634 -7.919 24.888 1.00 94.12 295 ALA A N 1
ATOM 2408 C CA . ALA A 1 295 ? -2.333 -8.213 25.487 1.00 94.12 295 ALA A CA 1
ATOM 2409 C C . ALA A 1 295 ? -1.803 -9.604 25.100 1.00 94.12 295 ALA A C 1
ATOM 2411 O O . ALA A 1 295 ? -0.609 -9.762 24.864 1.00 94.12 295 ALA A O 1
ATOM 2412 N N . GLU A 1 296 ? -2.676 -10.609 25.015 1.00 94.12 296 GLU A N 1
ATOM 2413 C CA . GLU A 1 296 ? -2.266 -11.958 24.616 1.00 94.12 296 GLU A CA 1
ATOM 2414 C C . GLU A 1 296 ? -2.014 -12.032 23.108 1.00 94.12 296 GLU A C 1
ATOM 2416 O O . GLU A 1 296 ? -1.019 -12.595 22.659 1.00 94.12 296 GLU A O 1
ATOM 2421 N N . MET A 1 297 ? -2.860 -11.365 22.321 1.00 96.00 297 MET A N 1
ATOM 2422 C CA . MET A 1 297 ? -2.664 -11.239 20.878 1.00 96.00 297 MET A CA 1
ATOM 2423 C C . MET A 1 297 ? -1.350 -10.521 20.542 1.00 96.00 297 MET A C 1
ATOM 2425 O O . MET A 1 297 ? -0.657 -10.932 19.614 1.00 96.00 297 MET A O 1
ATOM 2429 N N . GLN A 1 298 ? -0.983 -9.489 21.311 1.00 96.88 298 GLN A N 1
ATOM 2430 C CA . GLN A 1 298 ? 0.280 -8.766 21.159 1.00 96.88 298 GLN A CA 1
ATOM 2431 C C . GLN A 1 298 ? 1.485 -9.706 21.282 1.00 96.88 298 GLN A C 1
ATOM 2433 O O . GLN A 1 298 ? 2.338 -9.692 20.400 1.00 96.88 298 GLN A O 1
ATOM 2438 N N . LYS A 1 299 ? 1.533 -10.563 22.313 1.00 96.44 299 LYS A N 1
ATOM 2439 C CA . LYS A 1 299 ? 2.646 -11.510 22.516 1.00 96.44 299 LYS A CA 1
ATOM 2440 C C . LYS A 1 299 ? 2.828 -12.455 21.331 1.00 96.44 299 LYS A C 1
ATOM 2442 O O . LYS A 1 299 ? 3.951 -12.709 20.909 1.00 96.44 299 LYS A O 1
ATOM 2447 N N . VAL A 1 300 ? 1.722 -12.953 20.769 1.00 96.31 300 VAL A N 1
ATOM 2448 C CA . VAL A 1 300 ? 1.764 -13.822 19.582 1.00 96.31 300 VAL A CA 1
ATOM 2449 C C . VAL A 1 300 ? 2.364 -13.076 18.388 1.00 96.31 300 VAL A C 1
ATOM 2451 O O . VAL A 1 300 ? 3.182 -13.633 17.659 1.00 96.31 300 VAL A O 1
ATOM 2454 N N . VAL A 1 301 ? 1.989 -11.810 18.189 1.00 97.12 301 VAL A N 1
ATOM 2455 C CA . VAL A 1 301 ? 2.537 -10.981 17.106 1.00 97.12 301 VAL A CA 1
ATOM 2456 C C . VAL A 1 301 ? 4.031 -10.715 17.323 1.00 97.12 301 VAL A C 1
ATOM 2458 O O . VAL A 1 301 ? 4.795 -10.831 16.370 1.00 97.12 301 VAL A O 1
ATOM 2461 N N . GLU A 1 302 ? 4.463 -10.421 18.553 1.00 97.06 302 GLU A N 1
ATOM 2462 C CA . GLU A 1 302 ? 5.877 -10.200 18.909 1.00 97.06 302 GLU A CA 1
ATOM 2463 C C . GLU A 1 302 ? 6.744 -11.435 18.640 1.00 97.06 302 GLU A C 1
ATOM 2465 O O . GLU A 1 302 ? 7.833 -11.319 18.071 1.00 97.06 302 GLU A O 1
ATOM 2470 N N . GLU A 1 303 ? 6.254 -12.626 18.990 1.00 96.31 303 GLU A N 1
ATOM 2471 C CA . GLU A 1 303 ? 6.947 -13.886 18.712 1.00 96.31 303 GLU A CA 1
ATOM 2472 C C . GLU A 1 303 ? 7.133 -14.089 17.199 1.00 96.31 303 GLU A C 1
ATOM 2474 O O . GLU A 1 303 ? 8.232 -14.385 16.726 1.00 96.31 303 GLU A O 1
ATOM 2479 N N . ILE A 1 304 ? 6.073 -13.881 16.412 1.00 95.88 304 ILE A N 1
ATOM 2480 C CA . ILE A 1 304 ? 6.130 -14.046 14.953 1.00 95.88 304 ILE A CA 1
ATOM 2481 C C . ILE A 1 304 ? 7.025 -12.976 14.320 1.00 95.88 304 ILE A C 1
ATOM 2483 O O . ILE A 1 304 ? 7.832 -13.299 13.450 1.00 95.88 304 ILE A O 1
ATOM 2487 N N . GLN A 1 305 ? 6.920 -11.719 14.756 1.00 96.00 305 GLN A N 1
ATOM 2488 C CA . GLN A 1 305 ? 7.774 -10.626 14.292 1.00 96.00 305 GLN A CA 1
ATOM 2489 C C . GLN A 1 305 ? 9.253 -10.931 14.554 1.00 96.00 305 GLN A C 1
ATOM 2491 O O . GLN A 1 305 ? 10.081 -10.718 13.671 1.00 96.00 305 GLN A O 1
ATOM 2496 N N . THR A 1 306 ? 9.580 -11.470 15.730 1.00 95.88 306 THR A N 1
ATOM 2497 C CA . THR A 1 306 ? 10.948 -11.876 16.082 1.00 95.88 306 THR A CA 1
ATOM 2498 C C . THR A 1 306 ? 11.460 -12.964 15.140 1.00 95.88 306 THR A C 1
ATOM 2500 O O . THR A 1 306 ? 12.552 -12.842 14.589 1.00 95.88 306 THR A O 1
ATOM 2503 N N . ASN A 1 307 ? 10.651 -13.993 14.876 1.00 95.25 307 ASN A N 1
ATOM 2504 C CA . ASN A 1 307 ? 11.017 -15.066 13.948 1.00 95.25 307 ASN A CA 1
ATOM 2505 C C . ASN A 1 307 ? 11.187 -14.566 12.504 1.00 95.25 307 ASN A C 1
ATOM 2507 O O . ASN A 1 307 ? 12.101 -15.002 11.809 1.00 95.25 307 ASN A O 1
ATOM 2511 N N . LEU A 1 308 ? 10.343 -13.631 12.056 1.00 94.69 308 LEU A N 1
ATOM 2512 C CA . LEU A 1 308 ? 10.493 -12.984 10.749 1.00 94.69 308 LEU A CA 1
ATOM 2513 C C . LEU A 1 308 ? 11.776 -12.161 10.666 1.00 94.69 308 LEU A C 1
ATOM 2515 O O . LEU A 1 308 ? 12.485 -12.243 9.669 1.00 94.69 308 LEU A O 1
ATOM 2519 N N . TYR A 1 309 ? 12.090 -11.393 11.708 1.00 95.50 309 TYR A N 1
ATOM 2520 C CA . TYR A 1 309 ? 13.321 -10.611 11.760 1.00 95.50 309 TYR A CA 1
ATOM 2521 C C . TYR A 1 309 ? 14.547 -11.515 11.609 1.00 95.50 309 TYR A C 1
ATOM 2523 O O . TYR A 1 309 ? 15.384 -11.266 10.744 1.00 95.50 309 TYR A O 1
ATOM 2531 N N . LEU A 1 310 ? 14.616 -12.599 12.390 1.00 95.19 310 LEU A N 1
ATOM 2532 C CA . LEU A 1 310 ? 15.702 -13.578 12.300 1.00 95.19 310 LEU A CA 1
ATOM 2533 C C . LEU A 1 310 ? 15.781 -14.207 10.903 1.00 95.19 310 LEU A C 1
ATOM 2535 O O . LEU A 1 310 ? 16.861 -14.266 10.323 1.00 95.19 310 LEU A O 1
ATOM 2539 N N . HIS A 1 311 ? 14.635 -14.570 10.319 1.00 94.12 311 HIS A N 1
ATOM 2540 C CA . HIS A 1 311 ? 14.574 -15.095 8.956 1.00 94.12 311 HIS A CA 1
ATOM 2541 C C . HIS A 1 311 ? 15.146 -14.119 7.910 1.00 94.12 311 HIS A C 1
ATOM 2543 O O . HIS A 1 311 ? 15.869 -14.536 7.007 1.00 94.12 311 HIS A O 1
ATOM 2549 N N . PHE A 1 312 ? 14.855 -12.819 8.025 1.00 94.88 312 PHE A N 1
ATOM 2550 C CA . PHE A 1 312 ? 15.358 -11.803 7.093 1.00 94.88 312 PHE A CA 1
ATOM 2551 C C . PHE A 1 312 ? 16.829 -11.443 7.316 1.00 94.88 312 PHE A C 1
ATOM 2553 O O . PHE A 1 312 ? 17.526 -11.107 6.360 1.00 94.88 312 PHE A O 1
ATOM 2560 N N . VAL A 1 313 ? 17.336 -11.540 8.547 1.00 95.00 313 VAL A N 1
ATOM 2561 C CA . VAL A 1 313 ? 18.770 -11.364 8.831 1.00 95.00 313 VAL A CA 1
ATOM 2562 C C . VAL A 1 313 ? 19.610 -12.408 8.090 1.00 95.00 313 VAL A C 1
ATOM 2564 O O . VAL A 1 313 ? 20.683 -12.081 7.581 1.00 95.00 313 VAL A O 1
ATOM 2567 N N . GLU A 1 314 ? 19.101 -13.635 7.977 1.00 94.00 314 GLU A N 1
ATOM 2568 C CA . GLU A 1 314 ? 19.753 -14.753 7.284 1.00 94.00 314 GLU A CA 1
ATOM 2569 C C . GLU A 1 314 ? 19.685 -14.658 5.750 1.00 94.00 314 GLU A C 1
ATOM 2571 O O . GLU A 1 314 ? 20.306 -15.463 5.051 1.00 94.00 314 GLU A O 1
ATOM 2576 N N . TRP A 1 315 ? 18.957 -13.684 5.190 1.00 93.88 315 TRP A N 1
ATOM 2577 C CA . TRP A 1 315 ? 18.855 -13.548 3.742 1.00 93.88 315 TRP A CA 1
ATOM 2578 C C . TRP A 1 315 ? 20.203 -13.227 3.093 1.00 93.88 315 TRP A C 1
ATOM 2580 O O . TRP A 1 315 ? 20.894 -12.287 3.515 1.00 93.88 315 TRP A O 1
ATOM 2590 N N . PRO A 1 316 ? 20.548 -13.920 1.990 1.00 92.19 316 PRO A N 1
ATOM 2591 C CA . PRO A 1 316 ? 21.707 -13.542 1.204 1.00 92.19 316 PRO A CA 1
ATOM 2592 C C . PRO A 1 316 ? 21.505 -12.130 0.623 1.00 92.19 316 PRO A C 1
ATOM 2594 O O . PRO A 1 316 ? 20.367 -11.732 0.352 1.00 92.19 316 PRO A O 1
ATOM 2597 N N . PRO A 1 317 ? 22.584 -11.365 0.372 1.00 87.50 317 PRO A N 1
ATOM 2598 C CA . PRO A 1 317 ? 22.479 -9.987 -0.106 1.00 87.50 317 PRO A CA 1
ATOM 2599 C C . PRO A 1 317 ? 21.603 -9.804 -1.354 1.00 87.50 317 PRO A C 1
ATOM 2601 O O . PRO A 1 317 ? 20.892 -8.811 -1.441 1.00 87.50 317 PRO A O 1
ATOM 2604 N N . SER A 1 318 ? 21.604 -10.761 -2.290 1.00 87.62 318 SER A N 1
ATOM 2605 C CA . SER A 1 318 ? 20.765 -10.705 -3.497 1.00 87.62 318 SER A CA 1
ATOM 2606 C C . SER A 1 318 ? 19.270 -10.732 -3.180 1.00 87.62 318 SER A C 1
ATOM 2608 O O . SER A 1 318 ? 18.503 -9.984 -3.785 1.00 87.62 318 SER A O 1
ATOM 2610 N N . MET A 1 319 ? 18.855 -11.527 -2.187 1.00 91.69 319 MET A N 1
ATOM 2611 C CA . MET A 1 319 ? 17.448 -11.656 -1.805 1.00 91.69 319 MET A CA 1
ATOM 2612 C C . MET A 1 319 ? 16.878 -10.362 -1.237 1.00 91.69 319 MET A C 1
ATOM 2614 O O . MET A 1 319 ? 15.685 -10.129 -1.390 1.00 91.69 319 MET A O 1
ATOM 2618 N N . ARG A 1 320 ? 17.716 -9.487 -0.663 1.00 91.31 320 ARG A N 1
ATOM 2619 C CA . ARG A 1 320 ? 17.314 -8.169 -0.134 1.00 91.31 320 ARG A CA 1
ATOM 2620 C C . ARG A 1 320 ? 16.828 -7.202 -1.215 1.00 91.31 320 ARG A C 1
ATOM 2622 O O . ARG A 1 320 ? 16.147 -6.235 -0.883 1.00 91.31 320 ARG A O 1
ATOM 2629 N N . THR A 1 321 ? 17.159 -7.473 -2.475 1.00 91.69 321 THR A N 1
ATOM 2630 C CA . THR A 1 321 ? 16.682 -6.749 -3.659 1.00 91.69 321 THR A CA 1
ATOM 2631 C C . THR A 1 321 ? 15.663 -7.596 -4.420 1.00 91.69 321 THR A C 1
ATOM 2633 O O . THR A 1 321 ? 14.596 -7.106 -4.787 1.00 91.69 321 THR A O 1
ATOM 2636 N N . GLU A 1 322 ? 15.977 -8.879 -4.636 1.00 92.94 322 GLU A N 1
ATOM 2637 C CA . GLU A 1 322 ? 15.237 -9.789 -5.515 1.00 92.94 322 GLU A CA 1
ATOM 2638 C C . GLU A 1 322 ? 13.766 -9.916 -5.128 1.00 92.94 322 GLU A C 1
ATOM 2640 O O . GLU A 1 322 ? 12.905 -9.906 -6.003 1.00 92.94 322 GLU A O 1
ATOM 2645 N N . TYR A 1 323 ? 13.438 -9.936 -3.835 1.00 93.56 323 TYR A N 1
ATOM 2646 C CA . TYR A 1 323 ? 12.043 -10.053 -3.408 1.00 93.56 323 TYR A CA 1
ATOM 2647 C C . TYR A 1 323 ? 11.141 -8.881 -3.853 1.00 93.56 323 TYR A C 1
ATOM 2649 O O . TYR A 1 323 ? 9.920 -8.976 -3.736 1.00 93.56 323 TYR A O 1
ATOM 2657 N N . GLY A 1 324 ? 11.700 -7.793 -4.402 1.00 94.56 324 GLY A N 1
ATOM 2658 C CA . GLY A 1 324 ? 10.933 -6.693 -4.989 1.00 94.56 324 GLY A CA 1
ATOM 2659 C C . GLY A 1 324 ? 9.911 -7.148 -6.036 1.00 94.56 324 GLY A C 1
ATOM 2660 O O . GLY A 1 324 ? 8.800 -6.617 -6.067 1.00 94.56 324 GLY A O 1
ATOM 2661 N N . TRP A 1 325 ? 10.214 -8.182 -6.833 1.00 95.62 325 TRP A N 1
ATOM 2662 C CA . TRP A 1 325 ? 9.232 -8.720 -7.785 1.00 95.62 325 TRP A CA 1
ATOM 2663 C C . TRP A 1 325 ? 8.055 -9.417 -7.081 1.00 95.62 325 TRP A C 1
ATOM 2665 O O . TRP A 1 325 ? 6.918 -9.288 -7.534 1.00 95.62 325 TRP A O 1
ATOM 2675 N N . LEU A 1 326 ? 8.297 -10.114 -5.960 1.00 95.19 326 LEU A N 1
ATOM 2676 C CA . LEU A 1 326 ? 7.253 -10.770 -5.151 1.00 95.19 326 LEU A CA 1
ATOM 2677 C C . LEU A 1 326 ? 6.317 -9.733 -4.533 1.00 95.19 326 LEU A C 1
ATOM 2679 O O . LEU A 1 326 ? 5.100 -9.904 -4.545 1.00 95.19 326 LEU A O 1
ATOM 2683 N N . LEU A 1 327 ? 6.895 -8.653 -4.009 1.00 94.75 327 LEU A N 1
ATOM 2684 C CA . LEU A 1 327 ? 6.160 -7.552 -3.399 1.00 94.75 327 LEU A CA 1
ATOM 2685 C C . LEU A 1 327 ? 5.241 -6.856 -4.411 1.00 94.75 327 LEU A C 1
ATOM 2687 O O . LEU A 1 327 ? 4.075 -6.614 -4.124 1.00 94.75 327 LEU A O 1
ATOM 2691 N N . HIS A 1 328 ? 5.725 -6.606 -5.626 1.00 95.69 328 HIS A N 1
ATOM 2692 C CA . HIS A 1 328 ? 4.900 -5.988 -6.665 1.00 95.69 328 HIS A CA 1
ATOM 2693 C C . HIS A 1 328 ? 3.849 -6.951 -7.239 1.00 95.69 328 HIS A C 1
ATOM 2695 O O . HIS A 1 328 ? 2.711 -6.548 -7.481 1.00 95.69 328 HIS A O 1
ATOM 2701 N N . ALA A 1 329 ? 4.157 -8.249 -7.336 1.00 95.31 329 ALA A N 1
ATOM 2702 C CA . ALA A 1 329 ? 3.139 -9.263 -7.611 1.00 95.31 329 ALA A CA 1
ATOM 2703 C C . ALA A 1 329 ? 2.038 -9.284 -6.527 1.00 95.31 329 ALA A C 1
ATOM 2705 O O . ALA A 1 329 ? 0.876 -9.554 -6.844 1.00 95.31 329 ALA A O 1
ATOM 2706 N N . ASN A 1 330 ? 2.368 -8.961 -5.267 1.00 94.44 330 ASN A N 1
ATOM 2707 C CA . ASN A 1 330 ? 1.390 -8.875 -4.182 1.00 94.44 330 ASN A CA 1
ATOM 2708 C C . ASN A 1 330 ? 0.382 -7.731 -4.358 1.00 94.44 330 ASN A C 1
ATOM 2710 O O . ASN A 1 330 ? -0.792 -7.916 -4.043 1.00 94.44 330 ASN A O 1
ATOM 2714 N N . PHE A 1 331 ? 0.770 -6.587 -4.934 1.00 93.94 331 PHE A N 1
ATOM 2715 C CA . PHE A 1 331 ? -0.167 -5.474 -5.164 1.00 93.94 331 PHE A CA 1
ATOM 2716 C C . PHE A 1 331 ? -1.378 -5.869 -6.010 1.00 93.94 331 PHE A C 1
ATOM 2718 O O . PHE A 1 331 ? -2.472 -5.316 -5.872 1.00 93.94 331 PHE A O 1
ATOM 2725 N N . LEU A 1 332 ? -1.191 -6.856 -6.880 1.00 93.25 332 LEU A N 1
ATOM 2726 C CA . LEU A 1 332 ? -2.240 -7.379 -7.730 1.00 93.25 332 LEU A CA 1
ATOM 2727 C C . LEU A 1 332 ? -3.081 -8.477 -7.054 1.00 93.25 332 LEU A C 1
ATOM 2729 O O . LEU A 1 332 ? -4.160 -8.797 -7.556 1.00 93.25 332 LEU A O 1
ATOM 2733 N N . ARG A 1 333 ? -2.662 -9.008 -5.892 1.00 91.12 333 ARG A N 1
ATOM 2734 C CA . ARG A 1 333 ? -3.357 -10.085 -5.162 1.00 91.12 333 ARG A CA 1
ATOM 2735 C C . ARG A 1 333 ? -4.824 -9.776 -4.921 1.00 91.12 333 ARG A C 1
ATOM 2737 O O . ARG A 1 333 ? -5.685 -10.624 -5.154 1.00 91.12 333 ARG A O 1
ATOM 2744 N N . GLY A 1 334 ? -5.119 -8.546 -4.504 1.00 87.94 334 GLY A N 1
ATOM 2745 C CA . GLY A 1 334 ? -6.491 -8.101 -4.265 1.00 87.94 334 GLY A CA 1
ATOM 2746 C C . GLY A 1 334 ? -7.404 -8.271 -5.485 1.00 87.94 334 GLY A C 1
ATOM 2747 O O . GLY A 1 334 ? -8.593 -8.520 -5.331 1.00 87.94 334 GLY A O 1
ATOM 2748 N N . PHE A 1 335 ? -6.865 -8.201 -6.704 1.00 91.38 335 PHE A N 1
ATOM 2749 C CA . PHE A 1 335 ? -7.651 -8.264 -7.938 1.00 91.38 335 PHE A CA 1
ATOM 2750 C C . PHE A 1 335 ? -8.018 -9.685 -8.377 1.00 91.38 335 PHE A C 1
ATOM 2752 O O . PHE A 1 335 ? -8.823 -9.834 -9.299 1.00 91.38 335 PHE A O 1
ATOM 2759 N N . TRP A 1 336 ? -7.459 -10.719 -7.744 1.00 87.69 336 TRP A N 1
ATOM 2760 C CA . TRP A 1 336 ? -7.781 -12.114 -8.059 1.00 87.69 336 TRP A CA 1
ATOM 2761 C C . TRP A 1 336 ? -8.100 -13.000 -6.858 1.00 87.69 336 TRP A C 1
ATOM 2763 O O . TRP A 1 336 ? -8.555 -14.128 -7.052 1.00 87.69 336 TRP A O 1
ATOM 2773 N N . ARG A 1 337 ? -7.888 -12.521 -5.629 1.00 87.06 337 ARG A N 1
ATOM 2774 C CA . ARG A 1 337 ? -8.254 -13.258 -4.416 1.00 87.06 337 ARG A CA 1
ATOM 2775 C C . ARG A 1 337 ? -9.756 -13.565 -4.407 1.00 87.06 337 ARG A C 1
ATOM 2777 O O . ARG A 1 337 ? -10.584 -12.678 -4.612 1.00 87.06 337 ARG A O 1
ATOM 2784 N N . GLY A 1 338 ? -10.105 -14.821 -4.153 1.00 85.06 338 GLY A N 1
ATOM 2785 C CA . GLY A 1 338 ? -11.472 -15.336 -4.155 1.00 85.06 338 GLY A CA 1
ATOM 2786 C C . GLY A 1 338 ? -12.050 -15.635 -5.542 1.00 85.06 338 GLY A C 1
ATOM 2787 O O . GLY A 1 338 ? -13.226 -15.991 -5.631 1.00 85.06 338 GLY A O 1
ATOM 2788 N N . LEU A 1 339 ? -11.277 -15.496 -6.627 1.00 88.62 339 LEU A N 1
ATOM 2789 C CA . LEU A 1 339 ? -11.729 -15.908 -7.958 1.00 88.62 339 LEU A CA 1
ATOM 2790 C C . LEU A 1 339 ? -11.655 -17.437 -8.125 1.00 88.62 339 LEU A C 1
ATOM 2792 O O . LEU A 1 339 ? -10.768 -18.073 -7.556 1.00 88.62 339 LEU A O 1
ATOM 2796 N N . PRO A 1 340 ? -12.529 -18.047 -8.953 1.00 90.25 340 PRO A N 1
ATOM 2797 C CA . PRO A 1 340 ? -12.526 -19.498 -9.169 1.00 90.25 340 PRO A CA 1
ATOM 2798 C C . PRO A 1 340 ? -11.190 -20.067 -9.669 1.00 90.25 340 PRO A C 1
ATOM 2800 O O . PRO A 1 340 ? -10.871 -21.218 -9.390 1.00 90.25 340 PRO A O 1
ATOM 2803 N N . ASP A 1 341 ? -10.410 -19.274 -10.404 1.00 91.31 341 ASP A N 1
ATOM 2804 C CA . ASP A 1 341 ? -9.106 -19.640 -10.958 1.00 91.31 341 ASP A CA 1
ATOM 2805 C C . ASP A 1 341 ? -7.927 -18.948 -10.248 1.00 91.31 341 ASP A C 1
ATOM 2807 O O . ASP A 1 341 ? -6.844 -18.818 -10.823 1.00 91.31 341 ASP A O 1
ATOM 2811 N N . GLU A 1 342 ? -8.109 -18.536 -8.986 1.00 92.06 342 GLU A N 1
ATOM 2812 C CA . GLU A 1 342 ? -7.089 -17.854 -8.174 1.00 92.06 342 GLU A CA 1
ATOM 2813 C C . GLU A 1 342 ? -5.742 -18.589 -8.172 1.00 92.06 342 GLU A C 1
ATOM 2815 O O . GLU A 1 342 ? -4.704 -17.958 -8.364 1.00 92.06 342 GLU A O 1
ATOM 2820 N N . ALA A 1 343 ? -5.737 -19.916 -8.004 1.00 93.25 343 ALA A N 1
ATOM 2821 C CA . ALA A 1 343 ? -4.502 -20.700 -7.964 1.00 93.25 343 ALA A CA 1
ATOM 2822 C C . ALA A 1 343 ? -3.704 -20.605 -9.276 1.00 93.25 343 ALA A C 1
ATOM 2824 O O . ALA A 1 343 ? -2.481 -20.457 -9.256 1.00 93.25 343 ALA A O 1
ATOM 2825 N N . TRP A 1 344 ? -4.398 -20.642 -10.418 1.00 94.56 344 TRP A N 1
ATOM 2826 C CA . TRP A 1 344 ? -3.768 -20.495 -11.728 1.00 94.56 344 TRP A CA 1
ATOM 2827 C C . TRP A 1 344 ? -3.267 -19.065 -11.947 1.00 94.56 344 TRP A C 1
ATOM 2829 O O . TRP A 1 344 ? -2.125 -18.886 -12.365 1.00 94.56 344 TRP A O 1
ATOM 2839 N N . LEU A 1 345 ? -4.082 -18.052 -11.622 1.00 92.56 345 LEU A N 1
ATOM 2840 C CA . LEU A 1 345 ? -3.689 -16.642 -11.722 1.00 92.56 345 LEU A CA 1
ATOM 2841 C C . LEU A 1 345 ? -2.445 -16.370 -10.879 1.00 92.56 345 LEU A C 1
ATOM 2843 O O . LEU A 1 345 ? -1.453 -15.861 -11.394 1.00 92.56 345 LEU A O 1
ATOM 2847 N N . ARG A 1 346 ? -2.460 -16.788 -9.612 1.00 93.12 346 ARG A N 1
ATOM 2848 C CA . ARG A 1 346 ? -1.315 -16.688 -8.707 1.00 93.12 346 ARG A CA 1
ATOM 2849 C C . ARG A 1 346 ? -0.049 -17.242 -9.354 1.00 93.12 346 ARG A C 1
ATOM 2851 O O . ARG A 1 346 ? 0.940 -16.519 -9.429 1.00 93.12 346 ARG A O 1
ATOM 2858 N N . GLN A 1 347 ? -0.086 -18.485 -9.835 1.00 94.50 347 GLN A N 1
ATOM 2859 C CA . GLN A 1 347 ? 1.082 -19.121 -10.445 1.00 94.50 347 GLN A CA 1
ATOM 2860 C C . GLN A 1 347 ? 1.540 -18.378 -11.706 1.00 94.50 347 GLN A C 1
ATOM 2862 O O . GLN A 1 347 ? 2.722 -18.087 -11.862 1.00 94.50 347 GLN A O 1
ATOM 2867 N N . TYR A 1 348 ? 0.598 -18.005 -12.573 1.00 94.75 348 TYR A N 1
ATOM 2868 C CA . TYR A 1 348 ? 0.883 -17.277 -13.803 1.00 94.75 348 TYR A CA 1
ATOM 2869 C C . TYR A 1 348 ? 1.573 -15.933 -13.534 1.00 94.75 348 TYR A C 1
ATOM 2871 O O . TYR A 1 348 ? 2.589 -15.625 -14.156 1.00 94.75 348 TYR A O 1
ATOM 2879 N N . ILE A 1 349 ? 1.050 -15.131 -12.601 1.00 94.19 349 ILE A N 1
ATOM 2880 C CA . ILE A 1 349 ? 1.660 -13.849 -12.228 1.00 94.19 349 ILE A CA 1
ATOM 2881 C C . ILE A 1 349 ? 3.031 -14.075 -11.594 1.00 94.19 349 ILE A C 1
ATOM 2883 O O . ILE A 1 349 ? 3.980 -13.391 -11.975 1.00 94.19 349 ILE A O 1
ATOM 2887 N N . TYR A 1 350 ? 3.162 -15.059 -10.705 1.00 94.44 350 TYR A N 1
ATOM 2888 C CA . TYR A 1 350 ? 4.442 -15.406 -10.090 1.00 94.44 350 TYR A CA 1
ATOM 2889 C C . TYR A 1 350 ? 5.509 -15.718 -11.131 1.00 94.44 350 TYR A C 1
ATOM 2891 O O . TYR A 1 350 ? 6.591 -15.141 -11.088 1.00 94.44 350 TYR A O 1
ATOM 2899 N N . ASP A 1 351 ? 5.206 -16.577 -12.101 1.00 96.00 351 ASP A N 1
ATOM 2900 C CA . ASP A 1 351 ? 6.171 -16.944 -13.132 1.00 96.00 351 ASP A CA 1
ATOM 2901 C C . ASP A 1 351 ? 6.561 -15.758 -14.013 1.00 96.00 351 ASP A C 1
ATOM 2903 O O . ASP A 1 351 ? 7.738 -15.602 -14.347 1.00 96.00 351 ASP A O 1
ATOM 2907 N N . ARG A 1 352 ? 5.612 -14.874 -14.343 1.00 95.94 352 ARG A N 1
ATOM 2908 C CA . ARG A 1 352 ? 5.915 -13.660 -15.110 1.00 95.94 352 ARG A CA 1
ATOM 2909 C C . ARG A 1 352 ? 6.800 -12.689 -14.339 1.00 95.94 352 ARG A C 1
ATOM 2911 O O . ARG A 1 352 ? 7.839 -12.287 -14.857 1.00 95.94 352 ARG A O 1
ATOM 2918 N N . TYR A 1 353 ? 6.417 -12.350 -13.110 1.00 96.94 353 TYR A N 1
ATOM 2919 C CA . TYR A 1 353 ? 7.166 -11.399 -12.288 1.00 96.94 353 TYR A CA 1
ATOM 2920 C C . TYR A 1 353 ? 8.534 -11.954 -11.902 1.00 96.94 353 TYR A C 1
ATOM 2922 O O . TYR A 1 353 ? 9.509 -11.217 -11.947 1.00 96.94 353 TYR A O 1
ATOM 2930 N N . ARG A 1 354 ? 8.650 -13.258 -11.634 1.00 95.94 354 ARG A N 1
ATOM 2931 C CA . ARG A 1 354 ? 9.942 -13.925 -11.433 1.00 95.94 354 ARG A CA 1
ATOM 2932 C C . ARG A 1 354 ? 10.819 -13.855 -12.682 1.00 95.94 354 ARG A C 1
ATOM 2934 O O . ARG A 1 354 ? 12.012 -13.595 -12.568 1.00 95.94 354 ARG A O 1
ATOM 2941 N N . THR A 1 355 ? 10.245 -14.056 -13.871 1.00 96.38 355 THR A N 1
ATOM 2942 C CA . THR A 1 355 ? 10.989 -13.978 -15.141 1.00 96.38 355 THR A CA 1
ATOM 2943 C C . THR A 1 355 ? 11.499 -12.558 -15.409 1.00 96.38 355 THR A C 1
ATOM 2945 O O . THR A 1 355 ? 12.685 -12.383 -15.692 1.00 96.38 355 THR A O 1
ATOM 2948 N N . SER A 1 356 ? 10.646 -11.534 -15.276 1.00 95.94 356 SER A N 1
ATOM 2949 C CA . SER A 1 356 ? 11.073 -10.129 -15.391 1.00 95.94 356 SER A CA 1
ATOM 2950 C C . SER A 1 356 ? 12.046 -9.736 -14.273 1.00 95.94 356 SER A C 1
ATOM 2952 O O . SER A 1 356 ? 13.041 -9.065 -14.531 1.00 95.94 356 SER A O 1
ATOM 2954 N N . GLY A 1 357 ? 11.827 -10.214 -13.048 1.00 95.31 357 GLY A N 1
ATOM 2955 C CA . GLY A 1 357 ? 12.717 -9.991 -11.912 1.00 95.31 357 GLY A CA 1
ATOM 2956 C C . GLY A 1 357 ? 14.123 -10.520 -12.183 1.00 95.31 357 GLY A C 1
ATOM 2957 O O . GLY A 1 357 ? 15.090 -9.776 -12.063 1.00 95.31 357 GLY A O 1
ATOM 2958 N N . ALA A 1 358 ? 14.245 -11.765 -12.650 1.00 93.75 358 ALA A N 1
ATOM 2959 C CA . ALA A 1 358 ? 15.529 -12.362 -13.018 1.00 93.75 358 ALA A CA 1
ATOM 2960 C C . ALA A 1 358 ? 16.237 -11.593 -14.150 1.00 93.75 358 ALA A C 1
ATOM 2962 O O . ALA A 1 358 ? 17.450 -11.396 -14.092 1.00 93.75 358 ALA A O 1
ATOM 2963 N N . LYS A 1 359 ? 15.482 -11.107 -15.147 1.00 92.50 359 LYS A N 1
ATOM 2964 C CA . LYS A 1 359 ? 16.000 -10.268 -16.243 1.00 92.50 359 LYS A CA 1
ATOM 2965 C C . LYS A 1 359 ? 16.631 -8.971 -15.725 1.00 92.50 359 LYS A C 1
ATOM 2967 O O . LYS A 1 359 ? 17.675 -8.564 -16.227 1.00 92.50 359 LYS A O 1
ATOM 2972 N N . TYR A 1 360 ? 16.008 -8.321 -14.743 1.00 92.06 360 TYR A N 1
ATOM 2973 C CA . TYR A 1 360 ? 16.444 -7.013 -14.247 1.00 92.06 360 TYR A CA 1
ATOM 2974 C C . TYR A 1 360 ? 17.348 -7.075 -13.015 1.00 92.06 360 TYR A C 1
ATOM 2976 O O . TYR A 1 360 ? 18.002 -6.085 -12.703 1.00 92.06 360 TYR A O 1
ATOM 2984 N N . LEU A 1 361 ? 17.458 -8.214 -12.331 1.00 88.81 361 LEU A N 1
ATOM 2985 C CA . LEU A 1 361 ? 18.289 -8.338 -11.131 1.00 88.81 361 LEU A CA 1
ATOM 2986 C C . LEU A 1 361 ? 19.771 -8.037 -11.408 1.00 88.81 361 LEU A C 1
ATOM 2988 O O . LEU A 1 361 ? 20.432 -7.394 -10.589 1.00 88.81 361 LEU A O 1
ATOM 2992 N N . ALA A 1 362 ? 20.280 -8.454 -12.573 1.00 80.81 362 ALA A N 1
ATOM 2993 C CA . ALA A 1 362 ? 21.633 -8.122 -13.019 1.00 80.81 362 ALA A CA 1
ATOM 2994 C C . ALA A 1 362 ? 21.800 -6.606 -13.221 1.00 80.81 362 ALA A C 1
ATOM 2996 O O . ALA A 1 362 ? 22.718 -6.013 -12.659 1.00 80.81 362 ALA A O 1
ATOM 2997 N N . LEU A 1 363 ? 20.846 -5.971 -13.915 1.00 81.19 363 LEU A N 1
ATOM 2998 C CA . LEU A 1 363 ? 20.818 -4.521 -14.124 1.00 81.19 363 LEU A CA 1
ATOM 2999 C C . LEU A 1 363 ? 20.820 -3.763 -12.786 1.00 81.19 363 LEU A C 1
ATOM 3001 O O . LEU A 1 363 ? 21.634 -2.869 -12.586 1.00 81.19 363 LEU A O 1
ATOM 3005 N N . ILE A 1 364 ? 19.966 -4.150 -11.834 1.00 84.06 364 ILE A N 1
ATOM 3006 C CA . ILE A 1 364 ? 19.912 -3.508 -10.510 1.00 84.06 364 ILE A CA 1
ATOM 3007 C C . ILE A 1 364 ? 21.215 -3.715 -9.726 1.00 84.06 364 ILE A C 1
ATOM 3009 O O . ILE A 1 364 ? 21.695 -2.798 -9.059 1.00 84.06 364 ILE A O 1
ATOM 3013 N N . SER A 1 365 ? 21.828 -4.896 -9.838 1.00 77.19 365 SER A N 1
ATOM 3014 C CA . SER A 1 365 ? 23.111 -5.193 -9.190 1.00 77.19 365 SER A CA 1
ATOM 3015 C C . SER A 1 365 ? 24.259 -4.335 -9.731 1.00 77.19 365 SER A C 1
ATOM 3017 O O . SER A 1 365 ? 25.167 -3.994 -8.973 1.00 77.19 365 SER A O 1
ATOM 3019 N N . GLU A 1 366 ? 24.219 -3.962 -11.011 1.00 72.75 366 GLU A N 1
ATOM 3020 C CA . GLU A 1 366 ? 25.158 -3.018 -11.630 1.00 72.75 366 GLU A CA 1
ATOM 3021 C C . GLU A 1 366 ? 24.837 -1.564 -11.252 1.00 72.75 366 GLU A C 1
ATOM 3023 O O . GLU A 1 366 ? 25.738 -0.758 -11.019 1.00 72.75 366 GLU A O 1
ATOM 3028 N N . MET A 1 367 ? 23.552 -1.243 -11.085 1.00 70.44 367 MET A N 1
ATOM 3029 C CA . MET A 1 367 ? 23.055 0.081 -10.701 1.00 70.44 367 MET A CA 1
ATOM 3030 C C . MET A 1 367 ? 23.328 0.475 -9.241 1.00 70.44 367 MET A C 1
ATOM 3032 O O . MET A 1 367 ? 22.872 1.545 -8.845 1.00 70.44 367 MET A O 1
ATOM 3036 N N . ARG A 1 368 ? 24.079 -0.324 -8.459 1.00 57.94 368 ARG A N 1
ATOM 3037 C CA . ARG A 1 368 ? 24.355 -0.244 -6.997 1.00 57.94 368 ARG A CA 1
ATOM 3038 C C . ARG A 1 368 ? 24.623 1.138 -6.368 1.00 57.94 368 ARG A C 1
ATOM 3040 O O . ARG A 1 368 ? 24.764 1.213 -5.151 1.00 57.94 368 ARG A O 1
ATOM 3047 N N . LYS A 1 369 ? 24.726 2.220 -7.142 1.00 53.69 369 LYS A N 1
ATOM 3048 C CA . LYS A 1 369 ? 24.834 3.596 -6.645 1.00 53.69 369 LYS A CA 1
ATOM 3049 C C . LYS A 1 369 ? 23.691 4.533 -7.045 1.00 53.69 369 LYS A C 1
ATOM 3051 O O . LYS A 1 369 ? 23.438 5.443 -6.273 1.00 53.69 369 LYS A O 1
ATOM 3056 N N . ASN A 1 370 ? 22.974 4.313 -8.151 1.00 56.03 370 ASN A N 1
ATOM 3057 C CA . ASN A 1 370 ? 21.942 5.244 -8.619 1.00 56.03 370 ASN A CA 1
ATOM 3058 C C . ASN A 1 370 ? 20.714 4.489 -9.148 1.00 56.03 370 ASN A C 1
ATOM 3060 O O . ASN A 1 370 ? 20.664 4.074 -10.306 1.00 56.03 370 ASN A O 1
ATOM 3064 N N . ALA A 1 371 ? 19.673 4.384 -8.324 1.00 76.94 371 ALA A N 1
ATOM 3065 C CA . ALA A 1 371 ? 18.315 4.255 -8.835 1.00 76.94 371 ALA A CA 1
ATOM 3066 C C . ALA A 1 371 ? 17.985 5.543 -9.615 1.00 76.94 371 ALA A C 1
ATOM 3068 O O . ALA A 1 371 ? 17.481 6.501 -9.028 1.00 76.94 371 ALA A O 1
ATOM 3069 N N . TRP A 1 372 ? 18.336 5.598 -10.909 1.00 87.31 372 TRP A N 1
ATOM 3070 C CA . TRP A 1 372 ? 18.294 6.826 -11.722 1.00 87.31 372 TRP A CA 1
ATOM 3071 C C . TRP A 1 372 ? 16.949 7.541 -11.633 1.00 87.31 372 TRP A C 1
ATOM 3073 O O . TRP A 1 372 ? 16.913 8.762 -11.514 1.00 87.31 372 TRP A O 1
ATOM 3083 N N . VAL A 1 373 ? 15.846 6.790 -11.619 1.00 91.31 373 VAL A N 1
ATOM 3084 C CA . VAL A 1 373 ? 14.506 7.362 -11.455 1.00 91.31 373 VAL A CA 1
ATOM 3085 C C . VAL A 1 373 ? 14.299 8.029 -10.090 1.00 91.31 373 VAL A C 1
ATOM 3087 O O . VAL A 1 373 ? 13.683 9.087 -10.024 1.00 91.31 373 VAL A O 1
ATOM 3090 N N . LEU A 1 374 ? 14.842 7.483 -8.998 1.00 90.56 374 LEU A N 1
ATOM 3091 C CA . LEU A 1 374 ? 14.720 8.086 -7.664 1.00 90.56 374 LEU A CA 1
ATOM 3092 C C . LEU A 1 374 ? 15.555 9.362 -7.552 1.00 90.56 374 LEU A C 1
ATOM 3094 O O . LEU A 1 374 ? 15.079 10.363 -7.017 1.00 90.56 374 LEU A O 1
ATOM 3098 N N . GLU A 1 375 ? 16.764 9.354 -8.114 1.00 89.62 375 GLU A N 1
ATOM 3099 C CA . GLU A 1 375 ? 17.601 10.551 -8.217 1.00 89.62 375 GLU A CA 1
ATOM 3100 C C . GLU A 1 375 ? 16.925 11.631 -9.080 1.00 89.62 375 GLU A C 1
ATOM 3102 O O . GLU A 1 375 ? 16.884 12.806 -8.707 1.00 89.62 375 GLU A O 1
ATOM 3107 N N . HIS A 1 376 ? 16.329 11.228 -10.205 1.00 92.25 376 HIS A N 1
ATOM 3108 C CA . HIS A 1 376 ? 15.557 12.105 -11.077 1.00 92.25 376 HIS A CA 1
ATOM 3109 C C . HIS A 1 376 ? 14.364 12.730 -10.337 1.00 92.25 376 HIS A C 1
ATOM 3111 O O . HIS A 1 376 ? 14.203 13.949 -10.344 1.00 92.25 376 HIS A O 1
ATOM 3117 N N . ILE A 1 377 ? 13.565 11.933 -9.622 1.00 92.00 377 ILE A N 1
ATOM 3118 C CA . ILE A 1 377 ? 12.433 12.423 -8.817 1.00 92.00 377 ILE A CA 1
ATOM 3119 C C . ILE A 1 377 ? 12.897 13.451 -7.772 1.00 92.00 377 ILE A C 1
ATOM 3121 O O . ILE A 1 377 ? 12.259 14.499 -7.587 1.00 92.00 377 ILE A O 1
ATOM 3125 N N . ALA A 1 378 ? 14.024 13.189 -7.106 1.00 89.88 378 ALA A N 1
ATOM 3126 C CA . ALA A 1 378 ? 14.578 14.089 -6.101 1.00 89.88 378 ALA A CA 1
ATOM 3127 C C . ALA A 1 378 ? 14.969 15.457 -6.691 1.00 89.88 378 ALA A C 1
ATOM 3129 O O . ALA A 1 378 ? 14.721 16.482 -6.057 1.00 89.88 378 ALA A O 1
ATOM 3130 N N . LYS A 1 379 ? 15.506 15.491 -7.919 1.00 90.44 379 LYS A N 1
ATOM 3131 C CA . LYS A 1 379 ? 16.125 16.693 -8.513 1.00 90.44 379 LYS A CA 1
ATOM 3132 C C . LYS A 1 379 ? 15.248 17.463 -9.513 1.00 90.44 379 LYS A C 1
ATOM 3134 O O . LYS A 1 379 ? 15.451 18.660 -9.693 1.00 90.44 379 LYS A O 1
ATOM 3139 N N . THR A 1 380 ? 14.264 16.835 -10.155 1.00 92.56 380 THR A N 1
ATOM 3140 C CA . THR A 1 380 ? 13.511 17.450 -11.268 1.00 92.56 380 THR A CA 1
ATOM 3141 C C . THR A 1 380 ? 12.507 18.518 -10.820 1.00 92.56 380 THR A C 1
ATOM 3143 O O . THR A 1 380 ? 11.563 18.227 -10.088 1.00 92.56 380 THR A O 1
ATOM 3146 N N . ALA A 1 381 ? 12.638 19.765 -11.282 1.00 88.88 381 ALA A N 1
ATOM 3147 C CA . ALA A 1 381 ? 11.691 20.834 -10.937 1.00 88.88 381 ALA A CA 1
ATOM 3148 C C . ALA A 1 381 ? 10.279 20.602 -11.520 1.00 88.88 381 ALA A C 1
ATOM 3150 O O . ALA A 1 381 ? 9.285 20.776 -10.807 1.00 88.88 381 ALA A O 1
ATOM 3151 N N . GLY A 1 382 ? 10.203 20.173 -12.785 1.00 89.44 382 GLY A N 1
ATOM 3152 C CA . GLY A 1 382 ? 8.968 19.930 -13.538 1.00 89.44 382 GLY A CA 1
ATOM 3153 C C . GLY A 1 382 ? 8.298 18.579 -13.251 1.00 89.44 382 GLY A C 1
ATOM 3154 O O . GLY A 1 382 ? 8.219 18.133 -12.100 1.00 89.44 382 GLY A O 1
ATOM 3155 N N . ASN A 1 383 ? 7.773 17.944 -14.300 1.00 92.19 383 ASN A N 1
ATOM 3156 C CA . ASN A 1 383 ? 7.182 16.609 -14.215 1.00 92.19 383 ASN A CA 1
ATOM 3157 C C . ASN A 1 383 ? 8.267 15.552 -13.997 1.00 92.19 383 ASN A C 1
ATOM 3159 O O . ASN A 1 383 ? 9.260 15.531 -14.715 1.00 92.19 383 ASN A O 1
ATOM 3163 N N . ILE A 1 384 ? 8.057 14.672 -13.016 1.00 94.69 384 ILE A N 1
ATOM 3164 C CA . ILE A 1 384 ? 8.965 13.551 -12.721 1.00 94.69 384 ILE A CA 1
ATOM 3165 C C . ILE A 1 384 ? 8.734 12.342 -13.633 1.00 94.69 384 ILE A C 1
ATOM 3167 O O . ILE A 1 384 ? 9.561 11.439 -13.662 1.00 94.69 384 ILE A O 1
ATOM 3171 N N . PHE A 1 385 ? 7.614 12.318 -14.357 1.00 96.12 385 PHE A N 1
ATOM 3172 C CA . PHE A 1 385 ? 7.337 11.350 -15.407 1.00 96.12 385 PHE A CA 1
ATOM 3173 C C . PHE A 1 385 ? 7.221 12.088 -16.737 1.00 96.12 385 PHE A C 1
ATOM 3175 O O . PHE A 1 385 ? 6.482 13.067 -16.864 1.00 96.12 385 PHE A O 1
ATOM 3182 N N . SER A 1 386 ? 7.947 11.607 -17.739 1.00 94.88 386 SER A N 1
ATOM 3183 C CA . SER A 1 386 ? 7.899 12.155 -19.093 1.00 94.88 386 SER A CA 1
ATOM 3184 C C . SER A 1 386 ? 6.508 12.004 -19.716 1.00 94.88 386 SER A C 1
ATOM 3186 O O . SER A 1 386 ? 5.868 10.958 -19.582 1.00 94.88 386 SER A O 1
ATOM 3188 N N . HIS A 1 387 ? 6.048 13.033 -20.435 1.00 95.44 387 HIS A N 1
ATOM 3189 C CA . HIS A 1 387 ? 4.843 12.943 -21.266 1.00 95.44 387 HIS A CA 1
ATOM 3190 C C . HIS A 1 387 ? 4.998 11.867 -22.342 1.00 95.44 387 HIS A C 1
ATOM 3192 O O . HIS A 1 387 ? 6.090 11.639 -22.860 1.00 95.44 387 HIS A O 1
ATOM 3198 N N . TYR A 1 388 ? 3.888 11.226 -22.690 1.00 93.75 388 TYR A N 1
ATOM 3199 C CA . TYR A 1 388 ? 3.826 10.248 -23.761 1.00 93.75 388 TYR A CA 1
ATOM 3200 C C . TYR A 1 388 ? 4.102 10.905 -25.115 1.00 93.75 388 TYR A C 1
ATOM 3202 O O . TYR A 1 388 ? 3.483 11.916 -25.468 1.00 93.75 388 TYR A O 1
ATOM 3210 N N . GLY A 1 389 ? 5.006 10.304 -25.889 1.00 88.31 389 GLY A N 1
ATOM 3211 C CA . GLY A 1 389 ? 5.357 10.768 -27.232 1.00 88.31 389 GLY A CA 1
ATOM 3212 C C . GLY A 1 389 ? 6.255 12.005 -27.243 1.00 88.31 389 GLY A C 1
ATOM 3213 O O . GLY A 1 389 ? 6.480 12.582 -28.307 1.00 88.31 389 GLY A O 1
ATOM 3214 N N . ALA A 1 390 ? 6.785 12.416 -26.088 1.00 81.81 390 ALA A N 1
ATOM 3215 C CA . ALA A 1 390 ? 7.828 13.426 -26.026 1.00 81.81 390 ALA A CA 1
ATOM 3216 C C . ALA A 1 390 ? 9.136 12.833 -26.582 1.00 81.81 390 ALA A C 1
ATOM 3218 O O . ALA A 1 390 ? 9.944 12.272 -25.847 1.00 81.81 390 ALA A O 1
ATOM 3219 N N . SER A 1 391 ? 9.348 12.934 -27.897 1.00 52.78 391 SER A N 1
ATOM 3220 C CA . SER A 1 391 ? 10.678 12.750 -28.482 1.00 52.78 391 SER A CA 1
ATOM 3221 C C . SER A 1 391 ? 11.594 13.869 -27.983 1.00 52.78 391 SER A C 1
ATOM 3223 O O . SER A 1 391 ? 11.163 15.022 -27.930 1.00 52.78 391 SER A O 1
ATOM 3225 N N . GLU A 1 392 ? 12.822 13.508 -27.606 1.00 46.75 392 GLU A N 1
ATOM 3226 C CA . GLU A 1 392 ? 13.905 14.360 -27.096 1.00 46.75 392 GLU A CA 1
ATOM 3227 C C . GLU A 1 392 ? 13.763 15.860 -27.433 1.00 46.75 392 GLU A C 1
ATOM 3229 O O . GLU A 1 392 ? 13.754 16.254 -28.598 1.00 46.75 392 GLU A O 1
ATOM 3234 N N . GLY A 1 393 ? 13.667 16.708 -26.397 1.00 42.03 393 GLY A N 1
ATOM 3235 C CA . GLY A 1 393 ? 13.860 18.158 -26.545 1.00 42.03 393 GLY A CA 1
ATOM 3236 C C . GLY A 1 393 ? 12.870 19.090 -25.839 1.00 42.03 393 GLY A C 1
ATOM 3237 O O . GLY A 1 393 ? 13.061 20.300 -25.908 1.00 42.03 393 GLY A O 1
ATOM 3238 N N . ARG A 1 394 ? 11.827 18.597 -25.154 1.00 32.84 394 ARG A N 1
ATOM 3239 C CA . ARG A 1 394 ? 10.892 19.464 -24.399 1.00 32.84 394 ARG A CA 1
ATOM 3240 C C . ARG A 1 394 ? 10.516 18.904 -23.027 1.00 32.84 394 ARG A C 1
ATOM 3242 O O . ARG A 1 394 ? 9.352 18.656 -22.744 1.00 32.84 394 ARG A O 1
ATOM 3249 N N . CYS A 1 395 ? 11.505 18.740 -22.160 1.00 35.34 395 CYS A N 1
ATOM 3250 C CA . CYS A 1 395 ? 11.280 18.845 -20.720 1.00 35.34 395 CYS A CA 1
ATOM 3251 C C . CYS A 1 395 ? 12.235 19.924 -20.208 1.00 35.34 395 CYS A C 1
ATOM 3253 O O . CYS A 1 395 ? 13.394 19.630 -19.927 1.00 35.34 395 CYS A O 1
ATOM 3255 N N . ALA A 1 396 ? 11.754 21.167 -20.184 1.00 32.72 396 ALA A N 1
ATOM 3256 C CA . ALA A 1 396 ? 12.335 22.262 -19.417 1.00 32.72 396 ALA A CA 1
ATOM 3257 C C . ALA A 1 396 ? 11.383 22.569 -18.260 1.00 32.72 396 ALA A C 1
ATOM 3259 O O . ALA A 1 396 ? 10.160 22.618 -18.537 1.00 32.72 396 ALA A O 1
#

Foldseek 3Di:
DPPPVQVVLQQFDPDLVVLQVLLQLLQQQVLVVCQVVVVQPDDDPLFPSLLLLLLQLLLLLVPVLPLVCVLCVQCPLLNLLVQQLAALGPPHLLLLSSSLVSNLLSLLLQCLVCVPPRDDDPSRRSRSSSSSSQSSQQSQAPVNDRGDDRQWDAGHRYDPVVVVVVVVLWDFPDPVLVVLVVLLVVLLQLLLCLVLLNDCVQWAKHDQDDDPQATKIKIKRAQQQPPLDPLSVLSPQQPAGIKMKIWGFRDFDWIAGSNRDIDTDPDDSVPGTGIMFMWGADPSDIDTDDSVCSVVSSVSSVVSSVVSVVVSVPDDPLCSNLCSLSSSLVSCLSSQPPPPCSVVSSVVSVVSSNVSSVVCSVVSVVCVPDPPLSVLSNPQPRGSGDRPPPDPDDDD

Radius of gyration: 21.03 Å; chains: 1; bounding box: 58×43×59 Å